Protein AF-A0A504Y3P5-F1 (afdb_monomer_lite)

InterPro domains:
  IPR002043 Uracil-DNA glycosylase family 1 [MF_00148] (292-515)
  IPR002043 Uracil-DNA glycosylase family 1 [PTHR11264] (293-516)
  IPR002043 Uracil-DNA glycosylase family 1 [TIGR00628] (293-508)
  IPR002043 Uracil-DNA glycosylase family 1 [cd10027] (312-514)
  IPR003131 Potassium channel tetramerisation-type BTB domain [PF02214] (24-109)
  IPR005122 Uracil-DNA glycosylase-like [PF03167] (343-505)
  IPR005122 Uracil-DNA glycosylase-like [SM00986] (341-504)
  IPR011333 SKP1/BTB/POZ domain superfamily [G3DSA:3.30.710.10] (19-122)
  IPR011333 SKP1/BTB/POZ domain superfamily [SSF54695] (23-117)
  IPR018085 Uracil-DNA glycosylase, active site [PS00130] (349-358)
  IPR036895 Uracil-DNA glycosylase-like domain superfamily [G3DSA:3.40.470.10] (287-522)
  IPR036895 Uracil-DNA glycosylase-like domain superfamily [SSF52141] (294-516)

Foldseek 3Di:
DDPVQVCCCVPVVDDPPCQQVDWAWAQELNAIDIDGNVLCVVCCVPPQVVCSSVVNADADPVRHHYDDHDNVLCVQVSVCSNPVARDDDPPDDCLVVNLVVCVVRPPVSVNVRSVVVVVVSLVVLLVPDDPDKDKDAFPDDDDDDDDDDPDPPPPVPPPPPPDPDDDDDDDDDDPPPPPPPDTDAIDMPPDDPQWDQDPPRSNWIGGNNPDIDNDPVSVVCCCCPVNNDDDQDADDVDPDRDDDDDDDDDDDDDDDDDDDDDDDDDDDDDDDDDDDDDDDDPDDPQADLPQAPVVCVLCVCLCDCPHVNHLNVLLVVLVVVCVVVVFDKDDGSNQLQVLSNLAHLLLAAEEEEAAEADQAPQFGRQFHLAGFPPDARDQLNVLVLVQCPVQPPPADDARHRHPSVQRNNNYRRHYLYSMDTHPDPCNCVPPNSSNVSVLVVLLSCQPPRPAAYEYEQEDDVSVVSVVSHDCVRHHYQYFHRSHPVCCVVTVRPVSVQVVSQVRCVVRVHHHGPRHDPNDDDGD

Radius of gyration: 32.84 Å; chains: 1; bounding box: 82×73×91 Å

Secondary structure (DSSP, 8-state):
--HHHHHHHHHH---TTS-TTSEEEEEETTEEEEEEGGGGGGGTTSTTHHHHHHT-S-B-TTSPEEE-S-HHHHHHHHHHHHHSS----TT---HHHHHHHHHHTT-HHHHHHHHHHHHHHHHHHHHHS-S--EEE-PPP---------TTSTTSSSSSSSS--------------------PPPPEEESPPTTEEE-TTTS--EEETTTEEE-SHHHHHHHHHHTS-PPP----SSSSS---------------------------------------PPPS--S----S-HHHHHHHHHHHSTTTTTTHHHHHHHHHHHHHHTT--EES-GGGTTHHHHHS-GGG--EEEEESS---STTT--SSTT---TTSPPPHHHHHHHHHHHHHSTT----SS---HHHHHTTEEEEESS--EETTBTTTTTTTSSHHHHHHHHHHHHHHH-SS--EEEEEHHHHHGGGGGS-TTTSEEEEE--SSTTTGGGTTTT--HHHHHHHHHHHTTPPPP--PPPSS----

Organism: Leishmania donovani (NCBI:txid5661)

pLDDT: mean 75.43, std 24.76, range [21.17, 98.81]

Structure (mmCIF, N/CA/C/O backbone):
data_AF-A0A504Y3P5-F1
#
_entry.id   AF-A0A504Y3P5-F1
#
loop_
_atom_site.group_PDB
_atom_site.id
_atom_site.type_symbol
_atom_site.label_atom_id
_atom_site.label_alt_id
_atom_site.label_comp_id
_atom_site.label_asym_id
_atom_site.label_entity_id
_atom_site.label_seq_id
_atom_site.pdbx_PDB_ins_code
_atom_site.Cartn_x
_atom_site.Cartn_y
_atom_site.Cartn_z
_atom_site.occupancy
_atom_site.B_iso_or_equiv
_atom_site.auth_seq_id
_atom_site.auth_comp_id
_atom_site.auth_asym_id
_atom_site.auth_atom_id
_atom_site.pdbx_PDB_model_num
ATOM 1 N N . MET A 1 1 ? -57.261 23.855 12.590 1.00 54.22 1 MET A N 1
ATOM 2 C CA . MET A 1 1 ? -57.032 22.671 13.448 1.00 54.22 1 MET A CA 1
ATOM 3 C C . MET A 1 1 ? -56.714 23.151 14.857 1.00 54.22 1 MET A C 1
ATOM 5 O O . MET A 1 1 ? -56.051 24.171 14.979 1.00 54.22 1 MET A O 1
ATOM 9 N N . SER A 1 2 ? -57.242 22.495 15.895 1.00 63.59 2 SER A N 1
ATOM 10 C CA . SER A 1 2 ? -56.995 22.865 17.302 1.00 63.59 2 SER A CA 1
ATOM 11 C C . SER A 1 2 ? -55.528 22.618 17.675 1.00 63.59 2 SER A C 1
ATOM 13 O O . SER A 1 2 ? -54.972 21.601 17.267 1.00 63.59 2 SER A O 1
ATOM 15 N N . ALA A 1 3 ? -54.923 23.496 18.484 1.00 61.97 3 ALA A N 1
ATOM 16 C CA . ALA A 1 3 ? -53.553 23.350 18.995 1.00 61.97 3 ALA A CA 1
ATOM 17 C C . ALA A 1 3 ? -53.303 21.992 19.691 1.00 61.97 3 ALA A C 1
ATOM 19 O O . ALA A 1 3 ? -52.182 21.488 19.693 1.00 61.97 3 ALA A O 1
ATOM 20 N N . ALA A 1 4 ? -54.362 21.358 20.209 1.00 55.84 4 ALA A N 1
ATOM 21 C CA . ALA A 1 4 ? -54.312 20.020 20.794 1.00 55.84 4 ALA A CA 1
ATOM 22 C C . ALA A 1 4 ? -53.990 18.913 19.769 1.00 55.84 4 ALA A C 1
ATOM 24 O O . ALA A 1 4 ? -53.294 17.957 20.099 1.00 55.84 4 ALA A O 1
ATOM 25 N N . VAL A 1 5 ? -54.453 19.049 18.520 1.00 58.00 5 VAL A N 1
ATOM 26 C CA . VAL A 1 5 ? -54.197 18.076 17.440 1.00 58.00 5 VAL A CA 1
ATOM 27 C C . VAL A 1 5 ? -52.737 18.149 16.991 1.00 58.00 5 VAL A C 1
ATOM 29 O O . VAL A 1 5 ? -52.093 17.120 16.813 1.00 58.00 5 VAL A O 1
ATOM 32 N N . THR A 1 6 ? -52.192 19.364 16.897 1.00 57.16 6 THR A N 1
ATOM 33 C CA . THR A 1 6 ? -50.782 19.607 16.558 1.00 57.16 6 THR A CA 1
ATOM 34 C C . THR A 1 6 ? -49.834 19.127 17.663 1.00 57.16 6 THR A C 1
ATOM 36 O O . THR A 1 6 ? -48.781 18.568 17.367 1.00 57.16 6 THR A O 1
ATOM 39 N N . TRP A 1 7 ? -50.214 19.282 18.938 1.00 62.84 7 TRP A N 1
ATOM 40 C CA . TRP A 1 7 ? -49.448 18.738 20.066 1.00 62.84 7 TRP A CA 1
ATOM 41 C C . TRP A 1 7 ? -49.449 17.199 20.072 1.00 62.84 7 TRP A C 1
ATOM 43 O O . TRP A 1 7 ? -48.386 16.593 20.161 1.00 62.84 7 TRP A O 1
ATOM 53 N N . LEU A 1 8 ? -50.607 16.554 19.872 1.00 53.81 8 LEU A N 1
ATOM 54 C CA . LEU A 1 8 ? -50.716 15.087 19.801 1.00 53.81 8 LEU A CA 1
ATOM 55 C C . LEU A 1 8 ? -49.919 14.476 18.633 1.00 53.81 8 LEU A C 1
ATOM 57 O O . LEU A 1 8 ? -49.255 13.458 18.829 1.00 53.81 8 LEU A O 1
ATOM 61 N N . GLN A 1 9 ? -49.934 15.105 17.450 1.00 60.44 9 GLN A N 1
ATOM 62 C CA . GLN A 1 9 ? -49.123 14.677 16.299 1.00 60.44 9 GLN A CA 1
ATOM 63 C C . GLN A 1 9 ? -47.622 14.696 16.615 1.00 60.44 9 GLN A C 1
ATOM 65 O O . GLN A 1 9 ? -46.919 13.732 16.317 1.00 60.44 9 GLN A O 1
ATOM 70 N N . ASN A 1 10 ? -47.140 15.764 17.253 1.00 55.81 10 ASN A N 1
ATOM 71 C CA . ASN A 1 10 ? -45.717 15.932 17.543 1.00 55.81 10 ASN A CA 1
ATOM 72 C C . ASN A 1 10 ? -45.240 15.093 18.739 1.00 55.81 10 ASN A C 1
ATOM 74 O O . ASN A 1 10 ? -44.081 14.690 18.767 1.00 55.81 10 ASN A O 1
ATOM 78 N N . SER A 1 11 ? -46.104 14.825 19.724 1.00 52.06 11 SER A N 1
ATOM 79 C CA . SER A 1 11 ? -45.723 14.121 20.958 1.00 52.06 11 SER A CA 1
ATOM 80 C C . SER A 1 11 ? -45.890 12.600 20.905 1.00 52.06 11 SER A C 1
ATOM 82 O O . SER A 1 11 ? -45.180 11.907 21.627 1.00 52.06 11 SER A O 1
ATOM 84 N N . LEU A 1 12 ? -46.800 12.067 20.080 1.00 54.16 12 LEU A N 1
ATOM 85 C CA . LEU A 1 12 ? -47.061 10.619 19.997 1.00 54.16 12 LEU A CA 1
ATOM 86 C C . LEU A 1 12 ? -46.695 9.999 18.641 1.00 54.16 12 LEU A C 1
ATOM 88 O O . LEU A 1 12 ? -46.725 8.778 18.513 1.00 54.16 12 LEU A O 1
ATOM 92 N N . GLY A 1 13 ? -46.379 10.808 17.622 1.00 55.03 13 GLY A N 1
ATOM 93 C CA . GLY A 1 13 ? -46.097 10.316 16.268 1.00 55.03 13 GLY A CA 1
ATOM 94 C C . GLY A 1 13 ? -47.305 9.672 15.570 1.00 55.03 13 GLY A C 1
ATOM 95 O O . GLY A 1 13 ? -47.135 8.958 14.584 1.00 55.03 13 GLY A O 1
ATOM 96 N N . ILE A 1 14 ? -48.523 9.897 16.080 1.00 58.38 14 ILE A N 1
ATOM 97 C CA . ILE A 1 14 ? -49.768 9.326 15.551 1.00 58.38 14 ILE A CA 1
ATOM 98 C C . ILE A 1 14 ? -50.412 10.328 14.585 1.00 58.38 14 ILE A C 1
ATOM 100 O O . ILE A 1 14 ? -50.699 11.469 14.949 1.00 58.38 14 ILE A O 1
ATOM 104 N N . ASP A 1 15 ? -50.667 9.890 13.351 1.00 64.56 15 ASP A N 1
ATOM 105 C CA . ASP A 1 15 ? -51.327 10.692 12.319 1.00 64.56 15 ASP A CA 1
ATOM 106 C C . ASP A 1 15 ? -52.841 10.804 12.559 1.00 64.56 15 ASP A C 1
ATOM 108 O O . ASP A 1 15 ? -53.635 10.005 12.065 1.00 64.56 15 ASP A O 1
ATOM 112 N N . VAL A 1 16 ? -53.253 11.815 13.323 1.00 64.62 16 VAL A N 1
ATOM 113 C CA . VAL A 1 16 ? -54.670 12.061 13.644 1.00 64.62 16 VAL A CA 1
ATOM 114 C C . VAL A 1 16 ? -55.435 12.721 12.480 1.00 64.62 16 VAL A C 1
ATOM 116 O O . VAL A 1 16 ? -56.663 12.734 12.480 1.00 64.62 16 VAL A O 1
ATOM 119 N N . THR A 1 17 ? -54.739 13.276 11.478 1.00 68.31 17 THR A N 1
ATOM 120 C CA . THR A 1 17 ? -55.348 13.984 10.334 1.00 68.31 17 THR A CA 1
ATOM 121 C C . THR A 1 17 ? -55.585 13.075 9.126 1.00 68.31 17 THR A C 1
ATOM 123 O O . THR A 1 17 ? -56.260 13.480 8.176 1.00 68.31 17 THR A O 1
ATOM 126 N N . GLY A 1 18 ? -55.039 11.852 9.152 1.00 74.75 18 GLY A N 1
ATOM 127 C CA . GLY A 1 18 ? -55.041 10.923 8.021 1.00 74.75 18 GLY A CA 1
ATOM 128 C C . GLY A 1 18 ? -54.221 11.434 6.835 1.00 74.75 18 GLY A C 1
ATOM 129 O O . GLY A 1 18 ? -54.377 10.942 5.716 1.00 74.75 18 GLY A O 1
ATOM 130 N N . GLU A 1 19 ? -53.386 12.453 7.047 1.00 78.19 19 GLU A N 1
ATOM 131 C CA . GLU A 1 19 ? -52.585 13.063 5.997 1.00 78.19 19 GLU A CA 1
ATOM 132 C C . GLU A 1 19 ? -51.536 12.080 5.481 1.00 78.19 19 GLU A C 1
ATOM 134 O O . GLU A 1 19 ? -51.416 11.880 4.275 1.00 78.19 19 GLU A O 1
ATOM 139 N N . TRP A 1 20 ? -50.826 11.400 6.376 1.00 83.00 20 TRP A N 1
ATOM 140 C CA . TRP A 1 20 ? -49.785 10.439 6.031 1.00 83.00 20 TRP A CA 1
ATOM 141 C C . TRP A 1 20 ? -50.353 9.170 5.381 1.00 83.00 20 TRP A C 1
ATOM 143 O O . TRP A 1 20 ? -49.648 8.493 4.625 1.00 83.00 20 TRP A O 1
ATOM 153 N N . ALA A 1 21 ? -51.641 8.886 5.595 1.00 82.25 21 ALA A N 1
ATOM 154 C CA . ALA A 1 21 ? -52.363 7.802 4.933 1.00 82.25 21 ALA A CA 1
ATOM 155 C C . ALA A 1 21 ? -52.731 8.098 3.464 1.00 82.25 21 ALA A C 1
ATOM 157 O O . ALA A 1 21 ? -53.051 7.165 2.724 1.00 82.25 21 ALA A O 1
ATOM 158 N N . ARG A 1 22 ? -52.675 9.362 3.011 1.00 88.06 22 ARG A N 1
ATOM 159 C CA . ARG A 1 22 ? -53.031 9.726 1.629 1.00 88.06 22 ARG A CA 1
ATOM 160 C C . ARG A 1 22 ? -52.042 9.156 0.618 1.00 88.06 22 ARG A C 1
ATOM 162 O O . ARG A 1 22 ? -50.837 9.075 0.870 1.00 88.06 22 ARG A O 1
ATOM 169 N N . HIS A 1 23 ? -52.566 8.806 -0.552 1.00 91.88 23 HIS A N 1
ATOM 170 C CA . HIS A 1 23 ? -51.753 8.346 -1.667 1.00 91.88 23 HIS A CA 1
ATOM 171 C C . HIS A 1 23 ? -51.031 9.500 -2.367 1.00 91.88 23 HIS A C 1
ATOM 173 O O . HIS A 1 23 ? -51.535 10.618 -2.465 1.00 91.88 23 HIS A O 1
ATOM 179 N N . VAL A 1 24 ? -49.842 9.184 -2.864 1.00 93.88 24 VAL A N 1
ATOM 180 C CA . VAL A 1 24 ? -49.046 9.990 -3.781 1.00 93.88 24 VAL A CA 1
ATOM 181 C C . VAL A 1 24 ? -48.861 9.159 -5.041 1.00 93.88 24 VAL A C 1
ATOM 183 O O . VAL A 1 24 ? -48.413 8.011 -4.970 1.00 93.88 24 VAL A O 1
ATOM 186 N N . HIS A 1 25 ? -49.217 9.746 -6.177 1.00 95.94 25 HIS A N 1
ATOM 187 C CA . HIS A 1 25 ? -49.013 9.160 -7.494 1.00 95.94 25 HIS A CA 1
ATOM 188 C C . HIS A 1 25 ? -47.793 9.823 -8.126 1.00 95.94 25 HIS A C 1
ATOM 190 O O . HIS A 1 25 ? -47.747 11.048 -8.235 1.00 95.94 25 HIS A O 1
ATOM 196 N N . LEU A 1 26 ? -46.802 9.021 -8.494 1.00 96.38 26 LEU A N 1
ATOM 197 C CA . LEU A 1 26 ? -45.549 9.451 -9.101 1.00 96.38 26 LEU A CA 1
ATOM 198 C C . LEU A 1 26 ? -45.474 8.876 -10.512 1.00 96.38 26 LEU A C 1
ATOM 200 O O . LEU A 1 26 ? -45.742 7.692 -10.701 1.00 96.38 26 LEU A O 1
ATOM 204 N N . ASN A 1 27 ? -45.070 9.688 -11.476 1.00 96.00 27 ASN A N 1
ATOM 205 C CA . ASN A 1 27 ? -44.688 9.256 -12.808 1.00 96.00 27 ASN A CA 1
ATOM 206 C C . ASN A 1 27 ? -43.178 9.436 -12.944 1.00 96.00 27 ASN A C 1
ATOM 208 O O . ASN A 1 27 ? -42.693 10.564 -13.011 1.00 96.00 27 ASN A O 1
ATOM 212 N N . VAL A 1 28 ? -42.441 8.327 -12.931 1.00 96.00 28 VAL A N 1
ATOM 213 C CA . VAL A 1 28 ? -40.979 8.325 -13.009 1.00 96.00 28 VAL A CA 1
ATOM 214 C C . VAL A 1 28 ? -40.564 7.828 -14.386 1.00 96.00 28 VAL A C 1
ATOM 216 O O . VAL A 1 28 ? -40.710 6.641 -14.672 1.00 96.00 28 VAL A O 1
ATOM 219 N N . GLY A 1 29 ? -40.147 8.741 -15.267 1.00 90.12 29 GLY A N 1
ATOM 220 C CA . GLY A 1 29 ? -39.744 8.425 -16.646 1.00 90.12 29 GLY A CA 1
ATOM 221 C C . GLY A 1 29 ? -40.778 7.628 -17.448 1.00 90.12 29 GLY A C 1
ATOM 222 O O . GLY A 1 29 ? -40.408 6.768 -18.243 1.00 90.12 29 GLY A O 1
ATOM 223 N N . GLY A 1 30 ? -42.074 7.841 -17.198 1.00 88.50 30 GLY A N 1
ATOM 224 C CA . GLY A 1 30 ? -43.173 7.103 -17.830 1.00 88.50 30 GLY A CA 1
ATOM 225 C C . GLY A 1 30 ? -43.696 5.904 -17.029 1.00 88.50 30 GLY A C 1
ATOM 226 O O . GLY A 1 30 ? -44.716 5.328 -17.403 1.00 88.50 30 GLY A O 1
ATOM 227 N N . THR A 1 31 ? -43.054 5.527 -15.918 1.00 93.31 31 THR A N 1
ATOM 228 C CA . THR A 1 31 ? -43.521 4.442 -15.039 1.00 93.31 31 THR A CA 1
ATOM 229 C C . THR A 1 31 ? -44.325 4.996 -13.866 1.00 93.31 31 THR A C 1
ATOM 231 O O . THR A 1 31 ? -43.834 5.817 -13.089 1.00 93.31 31 THR A O 1
ATOM 234 N N . LEU A 1 32 ? -45.561 4.518 -13.707 1.00 95.00 32 LEU A N 1
ATOM 235 C CA . LEU A 1 32 ? -46.472 4.978 -12.661 1.00 95.00 32 LEU A CA 1
ATOM 236 C C . LEU A 1 32 ? -46.275 4.213 -11.348 1.00 95.00 32 LEU A C 1
ATOM 238 O O . LEU A 1 32 ? -46.423 2.993 -11.281 1.00 95.00 32 LEU A O 1
ATOM 242 N N . TYR A 1 33 ? -46.037 4.957 -10.274 1.00 95.88 33 TYR A N 1
ATOM 243 C CA . TYR A 1 33 ? -45.934 4.457 -8.911 1.00 95.88 33 TYR A CA 1
ATOM 244 C C . TYR A 1 33 ? -47.006 5.075 -8.028 1.00 95.88 33 TYR A C 1
ATOM 246 O O . TYR A 1 33 ? -47.240 6.280 -8.042 1.00 95.88 33 TYR A O 1
ATOM 254 N N . THR A 1 34 ? -47.627 4.247 -7.191 1.00 94.69 34 THR A N 1
ATOM 255 C CA . THR A 1 34 ? -48.497 4.721 -6.111 1.00 94.69 34 THR A CA 1
ATOM 256 C C . THR A 1 34 ? -47.870 4.362 -4.775 1.00 94.69 34 THR A C 1
ATOM 258 O O . THR A 1 34 ? -47.487 3.215 -4.534 1.00 94.69 34 THR A O 1
ATOM 261 N N . THR A 1 35 ? -47.744 5.348 -3.897 1.00 93.81 35 THR A N 1
ATOM 262 C CA . THR A 1 35 ? -47.230 5.167 -2.538 1.00 93.81 35 THR A CA 1
ATOM 263 C C . THR A 1 35 ? -48.042 5.984 -1.540 1.00 93.81 35 THR A C 1
ATOM 265 O O . THR A 1 35 ? -48.937 6.728 -1.931 1.00 93.81 35 THR A O 1
ATOM 268 N N . ARG A 1 36 ? -47.761 5.851 -0.243 1.00 92.12 36 ARG A N 1
ATOM 269 C CA . ARG A 1 36 ? -48.364 6.696 0.798 1.00 92.12 36 ARG A CA 1
ATOM 270 C C . ARG A 1 36 ? -47.442 7.862 1.115 1.00 92.12 36 ARG A C 1
ATOM 272 O O . ARG A 1 36 ? -46.224 7.703 1.083 1.00 92.12 36 ARG A O 1
ATOM 279 N N . ARG A 1 37 ? -48.005 9.003 1.519 1.00 91.25 37 ARG A N 1
ATOM 280 C CA . ARG A 1 37 ? -47.215 10.126 2.055 1.00 91.25 37 ARG A CA 1
ATOM 281 C C . ARG A 1 37 ? -46.309 9.669 3.201 1.00 91.25 37 ARG A C 1
ATOM 283 O O . ARG A 1 37 ? -45.167 10.102 3.278 1.00 91.25 37 ARG A O 1
ATOM 290 N N . TYR A 1 38 ? -46.780 8.728 4.027 1.00 89.19 38 TYR A N 1
ATOM 291 C CA . TYR A 1 38 ? -46.010 8.120 5.120 1.00 89.19 38 TYR A CA 1
ATOM 292 C C . TYR A 1 38 ? -44.659 7.524 4.687 1.00 89.19 38 TYR A C 1
ATOM 294 O O . TYR A 1 38 ? -43.701 7.576 5.455 1.00 89.19 38 TYR A O 1
ATOM 302 N N . THR A 1 39 ? -44.570 6.978 3.470 1.00 90.75 39 THR A N 1
ATOM 303 C CA . THR A 1 39 ? -43.333 6.412 2.901 1.00 90.75 39 THR A CA 1
ATOM 304 C C . THR A 1 39 ? -42.271 7.484 2.664 1.00 90.75 39 THR A C 1
ATOM 306 O O . THR A 1 39 ? -41.085 7.198 2.719 1.00 90.75 39 THR A O 1
ATOM 309 N N . LEU A 1 40 ? -42.686 8.729 2.427 1.00 91.56 40 LEU A N 1
ATOM 310 C CA . LEU A 1 40 ? -41.790 9.848 2.138 1.00 91.56 40 LEU A CA 1
ATOM 311 C C . LEU A 1 40 ? -41.588 10.765 3.355 1.00 91.56 40 LEU A C 1
ATOM 313 O O . LEU A 1 40 ? -40.973 11.816 3.223 1.00 91.56 40 LEU A O 1
ATOM 317 N N . ARG A 1 41 ? -42.093 10.400 4.544 1.00 87.75 41 ARG A N 1
ATOM 318 C CA . ARG A 1 41 ? -42.130 11.291 5.724 1.00 87.75 41 ARG A CA 1
ATOM 319 C C . ARG A 1 41 ? -40.756 11.806 6.159 1.00 87.75 41 ARG A C 1
ATOM 321 O O . ARG A 1 41 ? -40.634 12.948 6.587 1.00 87.75 41 ARG A O 1
ATOM 328 N N . GLU A 1 42 ? -39.731 10.969 6.028 1.00 85.31 42 GLU A N 1
ATOM 329 C CA . GLU A 1 42 ? -38.345 11.291 6.394 1.00 85.31 42 GLU A CA 1
ATOM 330 C C . GLU A 1 42 ? -37.674 12.183 5.339 1.00 85.31 42 GLU A C 1
ATOM 332 O O . GLU A 1 42 ? -36.632 12.773 5.590 1.00 85.31 42 GLU A O 1
ATOM 337 N N . LEU A 1 43 ? -38.319 12.340 4.180 1.00 90.62 43 LEU A N 1
ATOM 338 C CA . LEU A 1 43 ? -37.870 13.129 3.039 1.00 90.62 43 LEU A CA 1
ATOM 339 C C . LEU A 1 43 ? -38.707 14.404 2.855 1.00 90.62 43 LEU A C 1
ATOM 341 O O . LEU A 1 43 ? -38.711 14.985 1.771 1.00 90.62 43 LEU A O 1
ATOM 345 N N . LYS A 1 44 ? -39.414 14.857 3.900 1.00 87.88 44 LYS A N 1
ATOM 346 C CA . LYS A 1 44 ? -40.212 16.096 3.863 1.00 87.88 44 LYS A CA 1
ATOM 347 C C . LYS A 1 44 ? -39.384 17.332 3.491 1.00 87.88 44 LYS A C 1
ATOM 349 O O . LYS A 1 44 ? -39.882 18.204 2.800 1.00 87.88 44 LYS A O 1
ATOM 354 N N . ASP A 1 45 ? -38.113 17.361 3.893 1.00 88.31 45 ASP A N 1
ATOM 355 C CA . ASP A 1 45 ? -37.190 18.469 3.624 1.00 88.31 45 ASP A CA 1
ATOM 356 C C . ASP A 1 45 ? -36.286 18.175 2.404 1.00 88.31 45 ASP A C 1
ATOM 358 O O . ASP A 1 45 ? -35.339 18.906 2.122 1.00 88.31 45 ASP A O 1
ATOM 362 N N . HIS A 1 46 ? -36.550 17.086 1.670 1.00 92.75 46 HIS A N 1
ATOM 363 C CA . HIS A 1 46 ? -35.741 16.666 0.527 1.00 92.75 46 HIS A CA 1
ATOM 364 C C . HIS A 1 46 ? -36.046 17.505 -0.720 1.00 92.75 46 HIS A C 1
ATOM 366 O O . HIS A 1 46 ? -37.209 17.747 -1.041 1.00 92.75 46 HIS A O 1
ATOM 372 N N . ARG A 1 47 ? -35.023 17.847 -1.513 1.00 91.12 47 ARG A N 1
ATOM 373 C CA . ARG A 1 47 ? -35.160 18.715 -2.702 1.00 91.12 47 ARG A CA 1
ATOM 374 C C . ARG A 1 47 ? -36.164 18.221 -3.754 1.00 91.12 47 ARG A C 1
ATOM 376 O O . ARG A 1 47 ? -36.747 19.031 -4.464 1.00 91.12 47 ARG A O 1
ATOM 383 N N . ILE A 1 48 ? -36.363 16.903 -3.857 1.00 90.94 48 ILE A N 1
ATOM 384 C CA . ILE A 1 48 ? -37.318 16.282 -4.796 1.00 90.94 48 ILE A CA 1
ATOM 385 C C . ILE A 1 48 ? -38.645 15.964 -4.103 1.00 90.94 48 ILE A C 1
ATOM 387 O O . ILE A 1 48 ? -39.715 16.262 -4.627 1.00 90.94 48 ILE A O 1
ATOM 391 N N . PHE A 1 49 ? -38.590 15.341 -2.921 1.00 93.94 49 PHE A N 1
ATOM 392 C CA . PHE A 1 49 ? -39.780 14.767 -2.286 1.00 93.94 49 PHE A CA 1
ATOM 393 C C . PHE A 1 49 ? -40.519 15.770 -1.400 1.00 93.94 49 PHE A C 1
ATOM 395 O O . PHE A 1 49 ? -41.730 15.637 -1.250 1.00 93.94 49 PHE A O 1
ATOM 402 N N . GLY A 1 50 ? -39.841 16.805 -0.899 1.00 91.81 50 GLY A N 1
ATOM 403 C CA . GLY A 1 50 ? -40.458 17.920 -0.183 1.00 91.81 50 GLY A CA 1
ATOM 404 C C . GLY A 1 50 ? -41.488 18.650 -1.041 1.00 91.81 50 GLY A C 1
ATOM 405 O O . GLY A 1 50 ? -42.665 18.617 -0.698 1.00 91.81 50 GLY A O 1
ATOM 406 N N . PRO A 1 51 ? -41.136 19.158 -2.240 1.00 93.88 51 PRO A N 1
ATOM 407 C CA . PRO A 1 51 ? -42.110 19.781 -3.141 1.00 93.88 51 PRO A CA 1
ATOM 408 C C . PRO A 1 51 ? -43.270 18.859 -3.554 1.00 93.88 51 PRO A C 1
ATOM 410 O O . PRO A 1 51 ? -44.382 19.330 -3.794 1.00 93.88 51 PRO A O 1
ATOM 413 N N . ILE A 1 52 ? -43.044 17.543 -3.631 1.00 93.12 52 ILE A N 1
ATOM 414 C CA . ILE A 1 52 ? -44.098 16.545 -3.886 1.00 93.12 52 ILE A CA 1
ATOM 415 C C . ILE A 1 52 ? -45.045 16.442 -2.684 1.00 93.12 52 ILE A C 1
ATOM 417 O O . ILE A 1 52 ? -46.267 16.390 -2.847 1.00 93.12 52 ILE A O 1
ATOM 421 N N . LEU A 1 53 ? -44.496 16.434 -1.469 1.00 90.19 53 LEU A N 1
ATOM 422 C CA . LEU A 1 53 ? -45.272 16.413 -0.238 1.00 90.19 53 LEU A CA 1
ATOM 423 C C . LEU A 1 53 ? -46.014 17.736 -0.014 1.00 90.19 53 LEU A C 1
ATOM 425 O O . LEU A 1 53 ? -47.181 17.709 0.369 1.00 90.19 53 LEU A O 1
ATOM 429 N N . ASP A 1 54 ? -45.431 18.872 -0.357 1.00 88.56 54 ASP A N 1
ATOM 430 C CA . ASP A 1 54 ? -46.094 20.175 -0.245 1.00 88.56 54 ASP A CA 1
ATOM 431 C C . ASP A 1 54 ? -47.095 20.426 -1.386 1.00 88.56 54 ASP A C 1
ATOM 433 O O . ASP A 1 54 ? -47.937 21.318 -1.320 1.00 88.56 54 ASP A O 1
ATOM 437 N N . GLY A 1 55 ? -47.053 19.596 -2.433 1.00 86.94 55 GLY A N 1
ATOM 438 C CA . GLY A 1 55 ? -47.951 19.678 -3.581 1.00 86.94 55 GLY A CA 1
ATOM 439 C C . GLY A 1 55 ? -47.549 20.715 -4.631 1.00 86.94 55 GLY A C 1
ATOM 440 O O . GLY A 1 55 ? -48.344 20.988 -5.531 1.00 86.94 55 GLY A O 1
ATOM 441 N N . HIS A 1 56 ? -46.333 21.252 -4.536 1.00 89.06 56 HIS A N 1
ATOM 442 C CA . HIS A 1 56 ? -45.757 22.258 -5.429 1.00 89.06 56 HIS A CA 1
ATOM 443 C C . HIS A 1 56 ? -44.935 21.672 -6.585 1.00 89.06 56 HIS A C 1
ATOM 445 O O . HIS A 1 56 ? -44.563 22.405 -7.499 1.00 89.06 56 HIS A O 1
ATOM 451 N N . ALA A 1 57 ? -44.642 20.369 -6.565 1.00 90.00 57 ALA A N 1
ATOM 452 C CA . ALA A 1 57 ? -43.927 19.707 -7.652 1.00 90.00 57 ALA A CA 1
ATOM 453 C C . ALA A 1 57 ? -44.740 19.667 -8.960 1.00 90.00 57 ALA A C 1
ATOM 455 O O . ALA A 1 57 ? -45.975 19.668 -8.954 1.00 90.00 57 ALA A O 1
ATOM 456 N N . HIS A 1 58 ? -44.025 19.592 -10.086 1.00 89.94 58 HIS A N 1
ATOM 457 C CA . HIS A 1 58 ? -44.618 19.483 -11.417 1.00 89.94 58 HIS A CA 1
ATOM 458 C C . HIS A 1 58 ? -45.495 18.234 -11.543 1.00 89.94 58 HIS A C 1
ATOM 460 O O . HIS A 1 58 ? -45.133 17.152 -11.075 1.00 89.94 58 HIS A O 1
ATOM 466 N N . ARG A 1 59 ? -46.649 18.392 -12.200 1.00 92.69 59 ARG A N 1
ATOM 467 C CA . ARG A 1 59 ? -47.617 17.318 -12.430 1.00 92.69 59 ARG A CA 1
ATOM 468 C C . ARG A 1 59 ? -47.798 17.041 -13.914 1.00 92.69 59 ARG A C 1
ATOM 470 O O . ARG A 1 59 ? -47.759 17.963 -14.725 1.00 92.69 59 ARG A O 1
ATOM 477 N N . CYS A 1 60 ? -48.032 15.778 -14.237 1.00 90.62 60 CYS A N 1
ATOM 478 C CA . CYS A 1 60 ? -48.508 15.340 -15.540 1.00 90.62 60 CYS A CA 1
ATOM 479 C C . CYS A 1 60 ? -49.998 15.679 -15.721 1.00 90.62 60 CYS A C 1
ATOM 481 O O . CYS A 1 60 ? -50.694 16.034 -14.766 1.00 90.62 60 CYS A O 1
ATOM 483 N N . GLU A 1 61 ? -50.502 15.529 -16.949 1.00 89.19 61 GLU A N 1
ATOM 484 C CA . GLU A 1 61 ? -51.919 15.747 -17.286 1.00 89.19 61 GLU A CA 1
ATOM 485 C C . GLU A 1 61 ? -52.873 14.849 -16.479 1.00 89.19 61 GLU A C 1
ATOM 487 O O . GLU A 1 61 ? -53.994 15.247 -16.171 1.00 89.19 61 GLU A O 1
ATOM 492 N N . ASP A 1 62 ? -52.412 13.664 -16.072 1.00 88.25 62 ASP A N 1
ATOM 493 C CA . ASP A 1 62 ? -53.148 12.708 -15.235 1.00 88.25 62 ASP A CA 1
ATOM 494 C C . ASP A 1 62 ? -53.123 13.042 -13.726 1.00 88.25 62 ASP A C 1
ATOM 496 O O . ASP A 1 62 ? -53.694 12.318 -12.909 1.00 88.25 62 ASP A O 1
ATOM 500 N N . GLY A 1 63 ? -52.462 14.139 -13.337 1.00 89.38 63 GLY A N 1
ATOM 501 C CA . GLY A 1 63 ? -52.358 14.613 -11.957 1.00 89.38 63 GLY A CA 1
ATOM 502 C C . GLY A 1 63 ? -51.255 13.959 -11.115 1.00 89.38 63 GLY A C 1
ATOM 503 O O . GLY A 1 63 ? -51.070 14.370 -9.959 1.00 89.38 63 GLY A O 1
ATOM 504 N N . SER A 1 64 ? -50.512 12.992 -11.662 1.00 93.75 64 SER A N 1
ATOM 505 C CA . SER A 1 64 ? -49.332 12.395 -11.022 1.00 93.75 64 SER A CA 1
ATOM 506 C C . SER A 1 64 ? -48.149 13.368 -10.997 1.00 93.75 64 SER A C 1
ATOM 508 O O . SER A 1 64 ? -48.052 14.259 -11.838 1.00 93.75 64 SER A O 1
ATOM 510 N N . PHE A 1 65 ? -47.252 13.241 -10.017 1.00 95.19 65 PHE A N 1
ATOM 511 C CA . PHE A 1 65 ? -46.046 14.069 -9.945 1.00 95.19 65 PHE A CA 1
ATOM 512 C C . PHE A 1 65 ? -44.951 13.517 -10.850 1.00 95.19 65 PHE A C 1
ATOM 514 O O . PHE A 1 65 ? -44.596 12.344 -10.733 1.00 95.19 65 PHE A O 1
ATOM 521 N N . LEU A 1 66 ? -44.397 14.369 -11.708 1.00 94.31 66 LEU A N 1
ATOM 522 C CA . LEU A 1 66 ? -43.368 13.981 -12.665 1.00 94.31 66 LEU A CA 1
ATOM 523 C C . LEU A 1 66 ? -41.985 13.958 -12.009 1.00 94.31 66 LEU A C 1
ATOM 525 O O . LEU A 1 66 ? -41.559 14.935 -11.393 1.00 94.31 66 LEU A O 1
ATOM 529 N N . ILE A 1 67 ? -41.263 12.861 -12.212 1.00 93.94 67 ILE A N 1
ATOM 530 C CA . ILE A 1 67 ? -39.835 12.738 -11.933 1.00 93.94 67 ILE A CA 1
ATOM 531 C C . ILE A 1 67 ? -39.166 12.227 -13.211 1.00 93.94 67 ILE A C 1
ATOM 533 O O . ILE A 1 67 ? -39.420 11.111 -13.658 1.00 93.94 67 ILE A O 1
ATOM 537 N N . ASP A 1 68 ? -38.311 13.043 -13.813 1.00 92.62 68 ASP A N 1
ATOM 538 C CA . ASP A 1 68 ? -37.640 12.709 -15.071 1.00 92.62 68 ASP A CA 1
ATOM 539 C C . ASP A 1 68 ? -36.396 11.838 -14.819 1.00 92.62 68 ASP A C 1
ATOM 541 O O . ASP A 1 68 ? -35.271 12.335 -14.803 1.00 92.62 68 ASP A O 1
ATOM 545 N N . ARG A 1 69 ? -36.622 10.557 -14.491 1.00 92.62 69 ARG A N 1
ATOM 546 C CA . ARG A 1 69 ? -35.606 9.549 -14.121 1.00 92.62 69 ARG A CA 1
ATOM 547 C C . ARG A 1 69 ? -36.000 8.144 -14.569 1.00 92.62 69 ARG A C 1
ATOM 549 O O . ARG A 1 69 ? -37.106 7.937 -15.055 1.00 92.62 69 ARG A O 1
ATOM 556 N N . ASP A 1 70 ? -35.111 7.171 -14.371 1.00 90.19 70 ASP A N 1
ATOM 557 C CA . ASP A 1 70 ? -35.364 5.773 -14.721 1.00 90.19 70 ASP A CA 1
ATOM 558 C C . ASP A 1 70 ? -36.470 5.160 -13.848 1.00 90.19 70 ASP A C 1
ATOM 560 O O . ASP A 1 70 ? -36.281 4.790 -12.683 1.00 90.19 70 ASP A O 1
ATOM 564 N N . GLY A 1 71 ? -37.650 5.020 -14.449 1.00 88.88 71 GLY A N 1
ATOM 565 C CA . GLY A 1 71 ? -38.798 4.407 -13.809 1.00 88.88 71 GLY A CA 1
ATOM 566 C C . GLY A 1 71 ? -38.580 2.952 -13.417 1.00 88.88 71 GLY A C 1
ATOM 567 O O . GLY A 1 71 ? -39.106 2.538 -12.394 1.00 88.88 71 GLY A O 1
ATOM 568 N N . SER A 1 72 ? -37.791 2.170 -14.151 1.00 92.38 72 SER A N 1
ATOM 569 C CA . SER A 1 72 ? -37.582 0.741 -13.885 1.00 92.38 72 SER A CA 1
ATOM 570 C C . SER A 1 72 ? -36.695 0.496 -12.669 1.00 92.38 72 SER A C 1
ATOM 572 O O . SER A 1 72 ? -36.947 -0.439 -11.905 1.00 92.38 72 SER A O 1
ATOM 574 N N . LEU A 1 73 ? -35.680 1.334 -12.456 1.00 91.81 73 LEU A N 1
ATOM 575 C CA . LEU A 1 73 ? -34.803 1.266 -11.282 1.00 91.81 73 LEU A CA 1
ATOM 576 C C . LEU A 1 73 ? -35.444 1.900 -10.046 1.00 91.81 73 LEU A C 1
ATOM 578 O O . LEU A 1 73 ? -35.230 1.430 -8.923 1.00 91.81 73 LEU A O 1
ATOM 582 N N . PHE A 1 74 ? -36.314 2.895 -10.243 1.00 95.94 74 PHE A N 1
ATOM 583 C CA . PHE A 1 74 ? -37.033 3.546 -9.152 1.00 95.94 74 PHE A CA 1
ATOM 584 C C . PHE A 1 74 ? -37.873 2.578 -8.305 1.00 95.94 74 PHE A C 1
ATOM 586 O O . PHE A 1 74 ? -38.085 2.838 -7.119 1.00 95.94 74 PHE A O 1
ATOM 593 N N . ARG A 1 75 ? -38.287 1.416 -8.843 1.00 95.25 75 ARG A N 1
ATOM 594 C CA . ARG A 1 75 ? -38.979 0.372 -8.059 1.00 95.25 75 ARG A CA 1
ATOM 595 C C . ARG A 1 75 ? -38.197 -0.054 -6.816 1.00 95.25 75 ARG A C 1
ATOM 597 O O . ARG A 1 75 ? -38.801 -0.318 -5.780 1.00 95.25 75 ARG A O 1
ATOM 604 N N . TYR A 1 76 ? -36.870 -0.105 -6.909 1.00 96.19 76 TYR A N 1
ATOM 605 C CA . TYR A 1 76 ? -36.006 -0.521 -5.807 1.00 96.19 76 TYR A CA 1
ATOM 606 C C . TYR A 1 76 ? -35.851 0.589 -4.775 1.00 96.19 76 TYR A C 1
ATOM 608 O O . TYR A 1 76 ? -35.828 0.319 -3.577 1.00 96.19 76 TYR A O 1
ATOM 616 N N . ILE A 1 77 ? -35.824 1.841 -5.233 1.00 95.69 77 ILE A N 1
ATOM 617 C CA . ILE A 1 77 ? -35.792 3.022 -4.369 1.00 95.69 77 ILE A CA 1
ATOM 618 C C . ILE A 1 77 ? -37.099 3.141 -3.594 1.00 95.69 77 ILE A C 1
ATOM 620 O O . ILE A 1 77 ? -37.083 3.236 -2.371 1.00 95.69 77 ILE A O 1
ATOM 624 N N . ILE A 1 78 ? -38.250 3.061 -4.264 1.00 94.94 78 ILE A N 1
ATOM 625 C CA . ILE A 1 78 ? -39.538 3.181 -3.575 1.00 94.94 78 ILE A CA 1
ATOM 626 C C . ILE A 1 78 ? -39.813 1.994 -2.642 1.00 94.94 78 ILE A C 1
ATOM 628 O O . ILE A 1 78 ? -40.445 2.180 -1.605 1.00 94.94 78 ILE A O 1
ATOM 632 N N . ALA A 1 79 ? -39.325 0.791 -2.965 1.00 94.19 79 ALA A N 1
ATOM 633 C CA . ALA A 1 79 ? -39.359 -0.352 -2.052 1.00 94.19 79 ALA A CA 1
ATOM 634 C C . ALA A 1 79 ? -38.467 -0.116 -0.823 1.00 94.19 79 ALA A C 1
ATOM 636 O O . ALA A 1 79 ? -38.914 -0.308 0.306 1.00 94.19 79 ALA A O 1
ATOM 637 N N . TYR A 1 80 ? -37.250 0.398 -1.023 1.00 95.38 80 TYR A N 1
ATOM 638 C CA . TYR A 1 80 ? -36.357 0.760 0.076 1.00 95.38 80 TYR A CA 1
ATOM 639 C C . TYR A 1 80 ? -36.982 1.810 1.001 1.00 95.38 80 TYR A C 1
ATOM 641 O O . TYR A 1 80 ? -36.942 1.657 2.215 1.00 95.38 80 TYR A O 1
ATOM 649 N N . LEU A 1 81 ? -37.631 2.840 0.452 1.00 93.81 81 LEU A N 1
ATOM 650 C CA . LEU A 1 81 ? -38.310 3.867 1.249 1.00 93.81 81 LEU A CA 1
ATOM 651 C C . LEU A 1 81 ? -39.508 3.326 2.049 1.00 93.81 81 LEU A C 1
ATOM 653 O O . LEU A 1 81 ? -39.925 3.943 3.028 1.00 93.81 81 LEU A O 1
ATOM 657 N N . ARG A 1 82 ? -40.085 2.184 1.652 1.00 92.12 82 ARG A N 1
ATOM 658 C CA . ARG A 1 82 ? -41.163 1.521 2.406 1.00 92.12 82 ARG A CA 1
ATOM 659 C C . ARG A 1 82 ? -40.621 0.713 3.576 1.00 92.12 82 ARG A C 1
ATOM 661 O O . ARG A 1 82 ? -41.143 0.845 4.681 1.00 92.12 82 ARG A O 1
ATOM 668 N N . ASP A 1 83 ? -39.590 -0.088 3.320 1.00 89.62 83 ASP A N 1
ATOM 669 C CA . ASP A 1 83 ? -39.186 -1.172 4.223 1.00 89.62 83 ASP A CA 1
ATOM 670 C C . ASP A 1 83 ? -37.816 -0.946 4.890 1.00 89.62 83 ASP A C 1
ATOM 672 O O . ASP A 1 83 ? -37.412 -1.714 5.764 1.00 89.62 83 ASP A O 1
ATOM 676 N N . GLY A 1 84 ? -37.072 0.082 4.473 1.00 88.94 84 GLY A N 1
ATOM 677 C CA . GLY A 1 84 ? -35.720 0.395 4.948 1.00 88.94 84 GLY A CA 1
ATOM 678 C C . GLY A 1 84 ? -34.658 -0.637 4.551 1.00 88.94 84 GLY A C 1
ATOM 679 O O . GLY A 1 84 ? -33.571 -0.657 5.126 1.00 88.94 84 GLY A O 1
ATOM 680 N N . ARG A 1 85 ? -34.967 -1.539 3.610 1.00 90.44 85 ARG A N 1
ATOM 681 C CA . ARG A 1 85 ? -34.095 -2.647 3.194 1.00 90.44 85 ARG A CA 1
ATOM 682 C C . ARG A 1 85 ? -33.953 -2.689 1.682 1.00 90.44 85 ARG A C 1
ATOM 684 O O . ARG A 1 85 ? -34.936 -2.574 0.955 1.00 90.44 85 ARG A O 1
ATOM 691 N N . LEU A 1 86 ? -32.725 -2.900 1.210 1.00 92.69 86 LEU A N 1
ATOM 692 C CA . LEU A 1 86 ? -32.459 -3.090 -0.211 1.00 92.69 86 LEU A CA 1
ATOM 693 C C . LEU A 1 86 ? -32.911 -4.493 -0.627 1.00 92.69 86 LEU A C 1
ATOM 695 O O . LEU A 1 86 ? -32.293 -5.488 -0.249 1.00 92.69 86 LEU A O 1
ATOM 699 N N . SER A 1 87 ? -33.989 -4.562 -1.405 1.00 89.25 87 SER A N 1
ATOM 700 C CA . SER A 1 87 ? -34.499 -5.804 -1.981 1.00 89.25 87 SER A CA 1
ATOM 701 C C . SER A 1 87 ? -34.298 -5.780 -3.490 1.00 89.25 87 SER A C 1
ATOM 703 O O . SER A 1 87 ? -34.957 -5.021 -4.196 1.00 89.25 87 SER A O 1
ATOM 705 N N . VAL A 1 88 ? -33.368 -6.599 -3.974 1.00 87.81 88 VAL A N 1
ATOM 706 C CA . VAL A 1 88 ? -33.109 -6.809 -5.402 1.00 87.81 88 VAL A CA 1
ATOM 707 C C . VAL A 1 88 ? -33.052 -8.313 -5.693 1.00 87.81 88 VAL A C 1
ATOM 709 O O . VAL A 1 88 ? -32.712 -9.079 -4.788 1.00 87.81 88 VAL A O 1
ATOM 712 N N . PRO A 1 89 ? -33.377 -8.758 -6.920 1.00 81.62 89 PRO A N 1
ATOM 713 C CA . PRO A 1 89 ? -33.215 -10.154 -7.323 1.00 81.62 89 PRO A CA 1
ATOM 714 C C . PRO A 1 89 ? -31.772 -10.650 -7.157 1.00 81.62 89 PRO A C 1
ATOM 716 O O . PRO A 1 89 ? -30.825 -9.880 -7.309 1.00 81.62 89 PRO A O 1
ATOM 719 N N . ASP A 1 90 ? -31.586 -11.951 -6.924 1.00 66.50 90 ASP A N 1
ATOM 720 C CA . ASP A 1 90 ? -30.243 -12.542 -6.792 1.00 66.50 90 ASP A CA 1
ATOM 721 C C . ASP A 1 90 ? -29.397 -12.399 -8.068 1.00 66.50 90 ASP A C 1
ATOM 723 O O . ASP A 1 90 ? -28.173 -12.340 -8.001 1.00 66.50 90 ASP A O 1
ATOM 727 N N . ASN A 1 91 ? -30.047 -12.291 -9.229 1.00 65.62 91 ASN A N 1
ATOM 728 C CA . ASN A 1 91 ? -29.429 -12.062 -10.534 1.00 65.62 91 ASN A CA 1
ATOM 729 C C . ASN A 1 91 ? -29.456 -10.585 -10.968 1.00 65.62 91 ASN A C 1
ATOM 731 O O . ASN A 1 91 ? -29.403 -10.297 -12.162 1.00 65.62 91 ASN A O 1
ATOM 735 N N . PHE A 1 92 ? -29.591 -9.642 -10.034 1.00 79.88 92 PHE A N 1
ATOM 736 C CA . PHE A 1 92 ? -29.586 -8.221 -10.364 1.00 79.88 92 PHE A CA 1
ATOM 737 C C . PHE A 1 92 ? -28.230 -7.807 -10.964 1.00 79.88 92 PHE A C 1
ATOM 739 O O . PHE A 1 92 ? -27.181 -8.097 -10.389 1.00 79.88 92 PHE A O 1
ATOM 746 N N . VAL A 1 93 ? -28.248 -7.147 -12.128 1.00 71.31 93 VAL A N 1
ATOM 747 C CA . VAL A 1 93 ? -27.036 -6.790 -12.900 1.00 71.31 93 VAL A CA 1
ATOM 748 C C . VAL A 1 93 ? -26.825 -5.286 -13.070 1.00 71.31 93 VAL A C 1
ATOM 750 O O . VAL A 1 93 ? -25.731 -4.872 -13.441 1.00 71.31 93 VAL A O 1
ATOM 753 N N . GLU A 1 94 ? -27.829 -4.462 -12.775 1.00 81.75 94 GLU A N 1
ATOM 754 C CA . GLU A 1 94 ? -27.825 -3.010 -13.014 1.00 81.75 94 GLU A CA 1
ATOM 755 C C . GLU A 1 94 ? -27.313 -2.227 -11.790 1.00 81.75 94 GLU A C 1
ATOM 757 O O . GLU A 1 94 ? -27.808 -1.149 -11.469 1.00 81.75 94 GLU A O 1
ATOM 762 N N . TRP A 1 95 ? -26.331 -2.779 -11.069 1.00 83.25 95 TRP A N 1
ATOM 763 C CA . TRP A 1 95 ? -25.813 -2.216 -9.815 1.00 83.25 95 TRP A CA 1
ATOM 764 C C . TRP A 1 95 ? -25.289 -0.788 -9.962 1.00 83.25 95 TRP A C 1
ATOM 766 O O . TRP A 1 95 ? -25.640 0.071 -9.156 1.00 83.25 95 TRP A O 1
ATOM 776 N N . ASP A 1 96 ? -24.506 -0.523 -11.009 1.00 75.44 96 ASP A N 1
ATOM 777 C CA . ASP A 1 96 ? -23.950 0.809 -11.264 1.00 75.44 96 ASP A CA 1
ATOM 778 C C . ASP A 1 96 ? -25.051 1.830 -11.575 1.00 75.44 96 ASP A C 1
ATOM 780 O O . ASP A 1 96 ? -25.005 2.966 -11.101 1.00 75.44 96 ASP A O 1
ATOM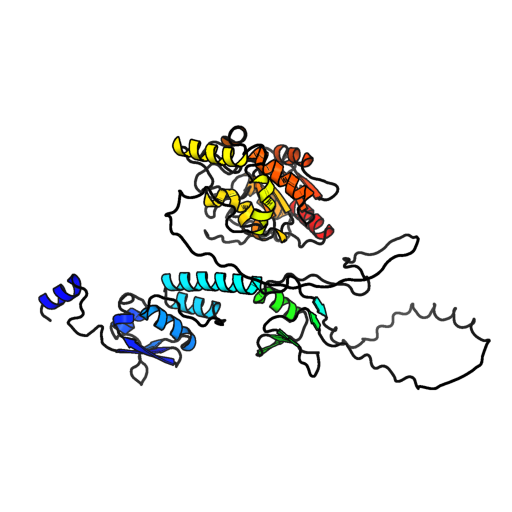 784 N N . MET A 1 97 ? -26.074 1.418 -12.329 1.00 82.50 97 MET A N 1
ATOM 785 C CA . MET A 1 97 ? -27.211 2.276 -12.667 1.00 82.50 97 MET A CA 1
ATOM 786 C C . MET A 1 97 ? -28.072 2.550 -11.429 1.00 82.50 97 MET A C 1
ATOM 788 O O . MET A 1 97 ? -28.443 3.692 -11.171 1.00 82.50 97 MET A O 1
ATOM 792 N N . LEU A 1 98 ? -28.317 1.531 -10.596 1.00 91.25 98 LEU A N 1
ATOM 793 C CA . LEU A 1 98 ? -29.019 1.703 -9.326 1.00 91.25 98 LEU A CA 1
ATOM 794 C C . LEU A 1 98 ? -28.254 2.641 -8.384 1.00 91.25 98 LEU A C 1
ATOM 796 O O . LEU A 1 98 ? -28.869 3.494 -7.750 1.00 91.25 98 LEU A O 1
ATOM 800 N N . LEU A 1 99 ? -26.926 2.525 -8.311 1.00 86.62 99 LEU A N 1
ATOM 801 C CA . LEU A 1 99 ? -26.087 3.412 -7.506 1.00 86.62 99 LEU A CA 1
ATOM 802 C C . LEU A 1 99 ? -26.190 4.873 -7.975 1.00 86.62 99 LEU A C 1
ATOM 804 O O . LEU A 1 99 ? -26.270 5.781 -7.146 1.00 86.62 99 LEU A O 1
ATOM 808 N N . GLN A 1 100 ? -26.233 5.112 -9.290 1.00 85.19 100 GLN A N 1
ATOM 809 C CA . GLN A 1 100 ? -26.443 6.451 -9.851 1.00 85.19 100 GLN A CA 1
ATOM 810 C C . GLN A 1 100 ? -27.813 7.027 -9.479 1.00 85.19 100 GLN A C 1
ATOM 812 O O . GLN A 1 100 ? -27.884 8.185 -9.062 1.00 85.19 100 GLN A O 1
ATOM 817 N N . GLU A 1 101 ? -28.884 6.232 -9.567 1.00 94.94 101 GLU A N 1
ATOM 818 C CA . GLU A 1 101 ? -30.214 6.675 -9.135 1.00 94.94 101 GLU A CA 1
ATOM 819 C C . GLU A 1 101 ? -30.227 6.995 -7.635 1.00 94.94 101 GLU A C 1
ATOM 821 O O . GLU A 1 101 ? -30.660 8.069 -7.226 1.00 94.94 101 GLU A O 1
ATOM 826 N N . VAL A 1 102 ? -29.680 6.115 -6.797 1.00 94.31 102 VAL A N 1
ATOM 827 C CA . VAL A 1 102 ? -29.632 6.311 -5.340 1.00 94.31 102 VAL A CA 1
ATOM 828 C C . VAL A 1 102 ? -28.894 7.597 -4.947 1.00 94.31 102 VAL A C 1
ATOM 830 O O . VAL A 1 102 ? -29.354 8.320 -4.060 1.00 94.31 102 VAL A O 1
ATOM 833 N N . ARG A 1 103 ? -27.801 7.929 -5.646 1.00 91.31 103 ARG A N 1
ATOM 834 C CA . ARG A 1 103 ? -27.081 9.202 -5.481 1.00 91.31 103 ARG A CA 1
ATOM 835 C C . ARG A 1 103 ? -27.899 10.402 -5.938 1.00 91.31 103 ARG A C 1
ATOM 837 O O . ARG A 1 103 ? -27.892 11.432 -5.269 1.00 91.31 103 ARG A O 1
ATOM 844 N N . TYR A 1 104 ? -28.622 10.280 -7.051 1.00 93.19 104 TYR A N 1
ATOM 845 C CA . TYR A 1 104 ? -29.499 11.342 -7.547 1.00 93.19 104 TYR A CA 1
ATOM 846 C C . TYR A 1 104 ? -30.584 11.708 -6.519 1.00 93.19 104 TYR A C 1
ATOM 848 O O . TYR A 1 104 ? -30.793 12.891 -6.229 1.00 93.19 104 TYR A O 1
ATOM 856 N N . TYR A 1 105 ? -31.214 10.697 -5.912 1.00 93.69 105 TYR A N 1
ATOM 857 C CA . TYR A 1 105 ? -32.211 10.867 -4.850 1.00 93.69 105 TYR A CA 1
ATOM 858 C C . TYR A 1 105 ? -31.614 11.151 -3.459 1.00 93.69 105 TYR A C 1
ATOM 860 O O . TYR A 1 105 ? -32.380 11.219 -2.504 1.00 93.69 105 TYR A O 1
ATOM 868 N N . GLU A 1 106 ? -30.289 11.308 -3.338 1.00 93.81 106 GLU A N 1
ATOM 869 C CA . GLU A 1 106 ? -29.570 11.641 -2.095 1.00 93.81 106 GLU A CA 1
ATOM 870 C C . GLU A 1 106 ? -29.931 10.730 -0.910 1.00 93.81 106 GLU A C 1
ATOM 872 O O . GLU A 1 106 ? -30.225 11.193 0.193 1.00 93.81 106 GLU A O 1
ATOM 877 N N . LEU A 1 107 ? -29.906 9.410 -1.131 1.00 94.06 107 LEU A N 1
ATOM 878 C CA . LEU A 1 107 ? -30.250 8.406 -0.117 1.00 94.06 107 LEU A CA 1
ATOM 879 C C . LEU A 1 107 ? -28.991 7.688 0.426 1.00 94.06 107 LEU A C 1
ATOM 881 O O . LEU A 1 107 ? -28.722 6.554 0.024 1.00 94.06 107 LEU A O 1
ATOM 885 N N . PRO A 1 108 ? -28.225 8.272 1.374 1.00 89.81 108 PRO A N 1
ATOM 886 C CA . PRO A 1 108 ? -26.922 7.738 1.802 1.00 89.81 108 PRO A CA 1
ATOM 887 C C . PRO A 1 108 ? -27.005 6.364 2.486 1.00 89.81 108 PRO A C 1
ATOM 889 O O . PRO A 1 108 ? -26.121 5.523 2.328 1.00 89.81 108 PRO A O 1
ATOM 892 N N . ALA A 1 109 ? -28.087 6.091 3.222 1.00 91.56 109 ALA A N 1
ATOM 893 C CA . ALA A 1 109 ? -28.298 4.784 3.849 1.00 91.56 109 ALA A CA 1
ATOM 894 C C . ALA A 1 109 ? -28.537 3.673 2.806 1.00 91.56 109 ALA A C 1
ATOM 896 O O . ALA A 1 109 ? -28.077 2.536 2.966 1.00 91.56 109 ALA A O 1
ATOM 897 N N . MET A 1 110 ? -29.223 4.012 1.709 1.00 94.00 110 MET A N 1
ATOM 898 C CA . MET A 1 110 ? -29.416 3.102 0.586 1.00 94.00 110 MET A CA 1
ATOM 899 C C . MET A 1 110 ? -28.131 2.967 -0.231 1.00 94.00 110 MET A C 1
ATOM 901 O O . MET A 1 110 ? -27.810 1.855 -0.635 1.00 94.00 110 MET A O 1
ATOM 905 N N . GLU A 1 111 ? -27.372 4.053 -0.417 1.00 92.25 111 GLU A N 1
ATOM 906 C CA . GLU A 1 111 ? -26.087 4.047 -1.130 1.00 92.25 111 GLU A CA 1
ATOM 907 C C . GLU A 1 111 ? -25.134 3.030 -0.508 1.00 92.25 111 GLU A C 1
ATOM 909 O O . GLU A 1 111 ? -24.652 2.131 -1.198 1.00 92.25 111 GLU A O 1
ATOM 914 N N . LYS A 1 112 ? -24.972 3.094 0.818 1.00 88.56 112 LYS A N 1
ATOM 915 C CA . LYS A 1 112 ? -24.192 2.111 1.571 1.00 88.56 112 LYS A CA 1
ATOM 916 C C . LYS A 1 112 ? -24.689 0.680 1.333 1.00 88.56 112 LYS A C 1
ATOM 918 O O . LYS A 1 112 ? -23.899 -0.206 1.032 1.00 88.56 112 LYS A O 1
ATOM 923 N N . SER A 1 113 ? -26.005 0.464 1.394 1.00 89.94 113 SER A N 1
ATOM 924 C CA . SER A 1 113 ? -26.605 -0.865 1.191 1.00 89.94 113 SER A CA 1
ATOM 925 C C . SER A 1 113 ? -26.355 -1.424 -0.219 1.00 89.94 113 SER A C 1
ATOM 927 O O . SER A 1 113 ? -26.173 -2.631 -0.384 1.00 89.94 113 SER A O 1
ATOM 929 N N . VAL A 1 114 ? -26.360 -0.560 -1.240 1.00 87.00 114 VAL A N 1
ATOM 930 C CA . VAL A 1 114 ? -26.071 -0.928 -2.635 1.00 87.00 114 VAL A CA 1
ATOM 931 C C . VAL A 1 114 ? -24.596 -1.285 -2.794 1.00 87.00 114 VAL A C 1
ATOM 933 O O . VAL A 1 114 ? -24.299 -2.325 -3.377 1.00 87.00 114 VAL A O 1
ATOM 936 N N . MET A 1 115 ? -23.687 -0.481 -2.236 1.00 78.88 115 MET A N 1
ATOM 937 C CA . MET A 1 115 ? -22.242 -0.733 -2.291 1.00 78.88 115 MET A CA 1
ATOM 938 C C . MET A 1 115 ? -21.857 -2.041 -1.589 1.00 78.88 115 MET A C 1
ATOM 940 O O . MET A 1 115 ? -21.220 -2.892 -2.206 1.00 78.88 115 MET A O 1
ATOM 944 N N . ASP A 1 116 ? -22.340 -2.262 -0.362 1.00 79.94 116 ASP A N 1
ATOM 945 C CA . ASP A 1 116 ? -22.059 -3.480 0.412 1.00 79.94 116 ASP A CA 1
ATOM 946 C C . ASP A 1 116 ? -22.494 -4.747 -0.354 1.00 79.94 116 ASP A C 1
ATOM 948 O O . ASP A 1 116 ? -21.793 -5.765 -0.398 1.00 79.94 116 ASP A O 1
ATOM 952 N N . ARG A 1 117 ? -23.669 -4.699 -0.997 1.00 76.88 117 ARG A N 1
ATOM 953 C CA . ARG A 1 117 ? -24.213 -5.842 -1.742 1.00 76.88 117 ARG A CA 1
ATOM 954 C C . ARG A 1 117 ? -23.535 -6.030 -3.100 1.00 76.88 117 ARG A C 1
ATOM 956 O O . ARG A 1 117 ? -23.344 -7.176 -3.508 1.00 76.88 117 ARG A O 1
ATOM 963 N N . PHE A 1 118 ? -23.147 -4.949 -3.771 1.00 71.56 118 PHE A N 1
ATOM 964 C CA . PHE A 1 118 ? -22.382 -4.986 -5.017 1.00 71.56 118 PHE A CA 1
ATOM 965 C C . PHE A 1 118 ? -21.008 -5.632 -4.816 1.00 71.56 118 PHE A C 1
ATOM 967 O O . PHE A 1 118 ? -20.649 -6.558 -5.546 1.00 71.56 118 PHE A O 1
ATOM 974 N N . GLU A 1 119 ? -20.274 -5.221 -3.781 1.00 62.19 119 GLU A N 1
ATOM 975 C CA . GLU A 1 119 ? -18.982 -5.813 -3.425 1.00 62.19 119 GLU A CA 1
ATOM 976 C C . GLU A 1 119 ? -19.121 -7.296 -3.066 1.00 62.19 119 GLU A C 1
ATOM 978 O O . GLU A 1 119 ? -18.343 -8.137 -3.529 1.00 62.19 119 GLU A O 1
ATOM 983 N N . PHE A 1 120 ? -20.169 -7.649 -2.313 1.00 56.72 120 PHE A N 1
ATOM 984 C CA . PHE A 1 120 ? -20.486 -9.041 -2.008 1.00 56.72 120 PHE A CA 1
ATOM 985 C C . PHE A 1 120 ? -20.734 -9.863 -3.282 1.00 56.72 120 PHE A C 1
ATOM 987 O O . PHE A 1 120 ? -20.127 -10.923 -3.447 1.00 56.72 120 PHE A O 1
ATOM 994 N N . GLN A 1 121 ? -21.564 -9.380 -4.209 1.00 53.34 121 GLN A N 1
ATOM 995 C CA . GLN A 1 121 ? -21.869 -10.085 -5.459 1.00 53.34 121 GLN A CA 1
ATOM 996 C C . GLN A 1 121 ? -20.640 -10.221 -6.363 1.00 53.34 121 GLN A C 1
ATOM 998 O O . GLN A 1 121 ? -20.381 -11.312 -6.874 1.00 53.34 121 GLN A O 1
ATOM 1003 N N . GLN A 1 122 ? -19.811 -9.178 -6.487 1.00 56.06 122 GLN A N 1
ATOM 1004 C CA . GLN A 1 122 ? -18.528 -9.288 -7.186 1.00 56.06 122 GLN A CA 1
ATOM 1005 C C . GLN A 1 122 ? -17.618 -10.341 -6.543 1.00 56.06 122 GLN A C 1
ATOM 1007 O O . GLN A 1 122 ? -16.957 -11.107 -7.246 1.00 56.06 122 GLN A O 1
ATOM 1012 N N . SER A 1 123 ? -17.594 -10.416 -5.210 1.00 48.69 123 SER A N 1
ATOM 1013 C CA . SER A 1 123 ? -16.780 -11.397 -4.492 1.00 48.69 123 SER A CA 1
ATOM 1014 C C . SER A 1 123 ? -17.260 -12.838 -4.708 1.00 48.69 123 SER A C 1
ATOM 1016 O O . SER A 1 123 ? -16.434 -13.741 -4.843 1.00 48.69 123 SER A O 1
ATOM 1018 N N . VAL A 1 124 ? -18.576 -13.064 -4.785 1.00 47.66 124 VAL A N 1
ATOM 1019 C CA . VAL A 1 124 ? -19.179 -14.382 -5.040 1.00 47.66 124 VAL A CA 1
ATOM 1020 C C . VAL A 1 124 ? -18.963 -14.796 -6.493 1.00 47.66 124 VAL A C 1
ATOM 1022 O O . VAL A 1 124 ? -18.520 -15.915 -6.747 1.00 47.66 124 VAL A O 1
ATOM 1025 N N . PHE A 1 125 ? -19.181 -13.880 -7.437 1.00 48.75 125 PHE A N 1
ATOM 1026 C CA . PHE A 1 125 ? -18.960 -14.114 -8.862 1.00 48.75 125 PHE A CA 1
ATOM 1027 C C . PHE A 1 125 ? -17.496 -14.476 -9.158 1.00 48.75 125 PHE A C 1
ATOM 1029 O O . PHE A 1 125 ? -17.227 -15.491 -9.798 1.00 48.75 125 PHE A O 1
ATOM 1036 N N . ARG A 1 126 ? -16.526 -13.741 -8.590 1.00 52.91 126 ARG A N 1
ATOM 1037 C CA . ARG A 1 126 ? -15.088 -14.042 -8.747 1.00 52.91 126 ARG A CA 1
ATOM 1038 C C . ARG A 1 126 ? -14.674 -15.407 -8.188 1.00 52.91 126 ARG A C 1
ATOM 1040 O O . ARG A 1 126 ? -13.691 -15.969 -8.659 1.00 52.91 126 ARG A O 1
ATOM 1047 N N . ARG A 1 127 ? -15.395 -15.959 -7.204 1.00 50.47 127 ARG A N 1
ATOM 1048 C CA . ARG A 1 127 ? -15.111 -17.298 -6.647 1.00 50.47 127 ARG A CA 1
ATOM 1049 C C . ARG A 1 127 ? -15.550 -18.439 -7.566 1.00 50.47 127 ARG A C 1
ATOM 1051 O O . ARG A 1 127 ? -15.013 -19.532 -7.437 1.00 50.47 127 ARG A O 1
ATOM 1058 N N . GLN A 1 128 ? -16.516 -18.197 -8.451 1.00 51.69 128 GLN A N 1
ATOM 1059 C CA . GLN A 1 128 ? -17.049 -19.205 -9.375 1.00 51.69 128 GLN A CA 1
ATOM 1060 C C . GLN A 1 128 ? -16.346 -19.203 -10.737 1.00 51.69 128 GLN A C 1
ATOM 1062 O O . GLN A 1 128 ? -16.518 -20.136 -11.519 1.00 51.69 128 GLN A O 1
ATOM 1067 N N . LEU A 1 129 ? -15.555 -18.169 -11.030 1.00 57.22 129 LEU A N 1
ATOM 1068 C CA . LEU A 1 129 ? -14.810 -18.080 -12.276 1.00 57.22 129 LEU A CA 1
ATOM 1069 C C . LEU A 1 129 ? -13.578 -19.001 -12.266 1.00 57.22 129 LEU A C 1
ATOM 1071 O O . LEU A 1 129 ? -12.927 -19.172 -11.231 1.00 57.22 129 LEU A O 1
ATOM 1075 N N . PRO A 1 130 ? -13.229 -19.587 -13.424 1.00 57.94 130 PRO A N 1
ATOM 1076 C CA . PRO A 1 130 ? -12.014 -20.381 -13.569 1.00 57.94 130 PRO A CA 1
ATOM 1077 C C . PRO A 1 130 ? -10.770 -19.531 -13.277 1.00 57.94 130 PRO A C 1
ATOM 1079 O O . PRO A 1 130 ? -10.764 -18.324 -13.478 1.00 57.94 130 PRO A O 1
ATOM 1082 N N . HIS A 1 131 ? -9.681 -20.152 -12.820 1.00 56.62 131 HIS A N 1
ATOM 1083 C CA . HIS A 1 131 ? -8.443 -19.433 -12.470 1.00 56.62 131 HIS A CA 1
ATOM 1084 C C . HIS A 1 131 ? -7.662 -18.877 -13.673 1.00 56.62 131 HIS A C 1
ATOM 1086 O O . HIS A 1 131 ? -6.719 -18.111 -13.487 1.00 56.62 131 HIS A O 1
ATOM 1092 N N . GLY A 1 132 ? -8.047 -19.259 -14.888 1.00 68.50 132 GLY A N 1
ATOM 1093 C CA . GLY A 1 132 ? -7.486 -18.791 -16.148 1.00 68.50 132 GLY A CA 1
ATOM 1094 C C . GLY A 1 132 ? -8.378 -19.228 -17.306 1.00 68.50 132 GLY A C 1
ATOM 1095 O O . GLY A 1 132 ? -9.143 -20.186 -17.172 1.00 68.50 132 GLY A O 1
ATOM 1096 N N . VAL A 1 133 ? -8.302 -18.503 -18.419 1.00 70.94 133 VAL A N 1
ATOM 1097 C CA . VAL A 1 133 ? -9.121 -18.740 -19.612 1.00 70.94 133 VAL A CA 1
ATOM 1098 C C . VAL A 1 133 ? -8.208 -18.727 -20.827 1.00 70.94 133 VAL A C 1
ATOM 1100 O O . VAL A 1 133 ? -7.474 -17.768 -21.052 1.00 70.94 133 VAL A O 1
ATOM 1103 N N . TYR A 1 134 ? -8.255 -19.801 -21.606 1.00 75.12 134 TYR A N 1
ATOM 1104 C CA . TYR A 1 134 ? -7.560 -19.915 -22.878 1.00 75.12 134 TYR A CA 1
ATOM 1105 C C . TYR A 1 134 ? -8.490 -19.464 -23.991 1.00 75.12 134 TYR A C 1
ATOM 1107 O O . TYR A 1 134 ? -9.590 -19.999 -24.145 1.00 75.12 134 TYR A O 1
ATOM 1115 N N . VAL A 1 135 ? -8.028 -18.490 -24.768 1.00 75.94 135 VAL A N 1
ATOM 1116 C CA . VAL A 1 135 ? -8.754 -17.947 -25.911 1.00 75.94 135 VAL A CA 1
ATOM 1117 C C . VAL A 1 135 ? -7.972 -18.260 -27.173 1.00 75.94 135 VAL A C 1
ATOM 1119 O O . VAL A 1 135 ? -6.794 -17.932 -27.287 1.00 75.94 135 VAL A O 1
ATOM 1122 N N . TRP A 1 136 ? -8.647 -18.874 -28.134 1.00 78.06 136 TRP A N 1
ATOM 1123 C CA . TRP A 1 136 ? -8.173 -18.997 -29.499 1.00 78.06 136 TRP A CA 1
ATOM 1124 C C . TRP A 1 136 ? -9.080 -18.160 -30.401 1.00 78.06 136 TRP A C 1
ATOM 1126 O O . TRP A 1 136 ? -10.281 -18.430 -30.480 1.00 78.06 136 TRP A O 1
ATOM 1136 N N . TRP A 1 137 ? -8.506 -17.148 -31.057 1.00 79.88 137 TRP A N 1
ATOM 1137 C CA . TRP A 1 137 ? -9.203 -16.237 -31.966 1.00 79.88 137 TRP A CA 1
ATOM 1138 C C . TRP A 1 137 ? -8.481 -16.219 -33.324 1.00 79.88 137 TRP A C 1
ATOM 1140 O O . TRP A 1 137 ? -7.298 -15.874 -33.364 1.00 79.88 137 TRP A O 1
ATOM 1150 N N . PRO A 1 138 ? -9.134 -16.609 -34.434 1.00 73.69 138 PRO A N 1
ATOM 1151 C CA . PRO A 1 138 ? -8.501 -16.609 -35.744 1.00 73.69 138 PRO A CA 1
ATOM 1152 C C . PRO A 1 138 ? -8.208 -15.176 -36.204 1.00 73.69 138 PRO A C 1
ATOM 1154 O O . PRO A 1 138 ? -9.073 -14.312 -36.053 1.00 73.69 138 PRO A O 1
ATOM 1157 N N . PRO A 1 139 ? -7.039 -14.911 -36.812 1.00 62.94 139 PRO A N 1
ATOM 1158 C CA . PRO A 1 139 ? -6.770 -13.611 -37.411 1.00 62.94 139 PRO A CA 1
ATOM 1159 C C . PRO A 1 139 ? -7.794 -13.325 -38.516 1.00 62.94 139 PRO A C 1
ATOM 1161 O O . PRO A 1 139 ? -8.130 -14.210 -39.310 1.00 62.94 139 PRO A O 1
ATOM 1164 N N . ALA A 1 140 ? -8.297 -12.088 -38.558 1.00 56.50 140 ALA A N 1
ATOM 1165 C CA . ALA A 1 140 ? -9.119 -11.622 -39.666 1.00 56.50 140 ALA A CA 1
ATOM 1166 C C . ALA A 1 140 ? -8.306 -11.792 -40.955 1.00 56.50 140 ALA A C 1
ATOM 1168 O O . ALA A 1 140 ? -7.157 -11.361 -41.020 1.00 56.50 140 ALA A O 1
ATOM 1169 N N . SER A 1 141 ? -8.866 -12.470 -41.954 1.00 44.97 141 SER A N 1
ATOM 1170 C CA . SER A 1 141 ? -8.206 -12.686 -43.239 1.00 44.97 141 SER A CA 1
ATOM 1171 C C . SER A 1 141 ? -7.967 -11.338 -43.922 1.00 44.97 141 SER A C 1
ATOM 1173 O O . SER A 1 141 ? -8.858 -10.824 -44.596 1.00 44.97 141 SER A O 1
ATOM 1175 N N . SER A 1 142 ? -6.790 -10.746 -43.724 1.00 35.75 142 SER A N 1
ATOM 1176 C CA . SER A 1 142 ? -6.341 -9.589 -44.484 1.00 35.75 142 SER A CA 1
ATOM 1177 C C . SER A 1 142 ? -5.808 -10.058 -45.834 1.00 35.75 142 SER A C 1
ATOM 1179 O O . SER A 1 142 ? -5.037 -11.012 -45.944 1.00 35.75 142 SER A O 1
ATOM 1181 N N . HIS A 1 143 ? -6.290 -9.390 -46.876 1.00 34.72 143 HIS A N 1
ATOM 1182 C CA . HIS A 1 143 ? -5.821 -9.505 -48.244 1.00 34.72 143 HIS A CA 1
ATOM 1183 C C . HIS A 1 143 ? -4.288 -9.414 -48.305 1.00 34.72 143 HIS A C 1
ATOM 1185 O O . HIS A 1 143 ? -3.692 -8.496 -47.746 1.00 34.72 143 HIS A O 1
ATOM 1191 N N . ILE A 1 144 ? -3.663 -10.375 -48.985 1.00 31.59 144 ILE A N 1
ATOM 1192 C CA . ILE A 1 144 ? -2.240 -10.338 -49.330 1.00 31.59 144 ILE A CA 1
ATOM 1193 C C . ILE A 1 144 ? -2.050 -9.195 -50.335 1.00 31.59 144 ILE A C 1
ATOM 1195 O O . ILE A 1 144 ? -2.495 -9.302 -51.477 1.00 31.59 144 ILE A O 1
ATOM 1199 N N . GLU A 1 145 ? -1.416 -8.103 -49.910 1.00 30.47 145 GLU A N 1
ATOM 1200 C CA . GLU A 1 145 ? -0.812 -7.133 -50.824 1.00 30.47 145 GLU A CA 1
ATOM 1201 C C . GLU A 1 145 ? 0.498 -7.721 -51.367 1.00 30.47 145 GLU A C 1
ATOM 1203 O O . GLU A 1 145 ? 1.420 -8.058 -50.621 1.00 30.47 145 GLU A O 1
ATOM 1208 N N . GLU A 1 146 ? 0.558 -7.873 -52.689 1.00 36.03 146 GLU A N 1
ATOM 1209 C CA . GLU A 1 146 ? 1.756 -8.238 -53.437 1.00 36.03 146 GLU A CA 1
ATOM 1210 C C . GLU A 1 146 ? 2.815 -7.132 -53.312 1.00 36.03 146 GLU A C 1
ATOM 1212 O O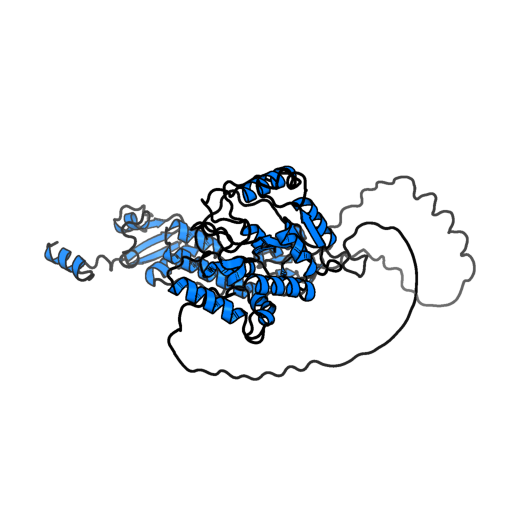 . GLU A 1 146 ? 2.718 -6.071 -53.924 1.00 36.03 146 GLU A O 1
ATOM 1217 N N . GLY A 1 147 ? 3.861 -7.404 -52.536 1.00 29.59 147 GLY A N 1
ATOM 1218 C CA . GLY A 1 147 ? 5.065 -6.582 -52.442 1.00 29.59 147 GLY A CA 1
ATOM 1219 C C . GLY A 1 147 ? 6.308 -7.446 -52.598 1.00 29.59 147 GLY A C 1
ATOM 1220 O O . GLY A 1 147 ? 7.029 -7.686 -51.634 1.00 29.59 147 GLY A O 1
ATOM 1221 N N . ALA A 1 148 ? 6.533 -7.960 -53.808 1.00 30.22 148 ALA A N 1
ATOM 1222 C CA . ALA A 1 148 ? 7.734 -8.705 -54.157 1.00 30.22 148 ALA A CA 1
ATOM 1223 C C . ALA A 1 148 ? 8.975 -7.800 -54.054 1.00 30.22 148 ALA A C 1
ATOM 1225 O O . ALA A 1 148 ? 9.141 -6.874 -54.847 1.00 30.22 148 ALA A O 1
ATOM 1226 N N . THR A 1 149 ? 9.867 -8.086 -53.102 1.00 34.72 149 THR A N 1
ATOM 1227 C CA . THR A 1 149 ? 11.259 -7.625 -53.145 1.00 34.72 149 THR A CA 1
ATOM 1228 C C . THR A 1 149 ? 12.190 -8.777 -53.516 1.00 34.72 149 THR A C 1
ATOM 1230 O O . THR A 1 149 ? 12.089 -9.914 -53.058 1.00 34.72 149 THR A O 1
ATOM 1233 N N . ASP A 1 150 ? 13.065 -8.443 -54.451 1.00 38.81 150 ASP A N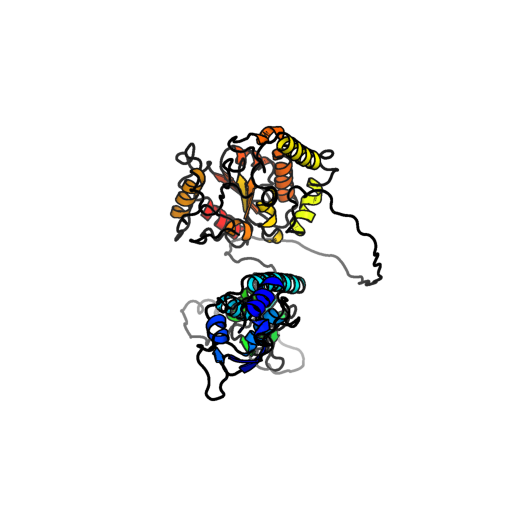 1
ATOM 1234 C CA . ASP A 1 150 ? 13.763 -9.289 -55.409 1.00 38.81 150 ASP A CA 1
ATOM 1235 C C . ASP A 1 150 ? 15.013 -9.969 -54.815 1.00 38.81 150 ASP A C 1
ATOM 1237 O O . ASP A 1 150 ? 16.140 -9.699 -55.225 1.00 38.81 150 ASP A O 1
ATOM 1241 N N . GLN A 1 151 ? 14.841 -10.819 -53.792 1.00 34.75 151 GLN A N 1
ATOM 1242 C CA . GLN A 1 151 ? 15.960 -11.577 -53.191 1.00 34.75 151 GLN A CA 1
ATOM 1243 C C . GLN A 1 151 ? 15.707 -13.076 -52.960 1.00 34.75 151 GLN A C 1
ATOM 1245 O O . GLN A 1 151 ? 16.652 -13.814 -52.688 1.00 34.75 151 GLN A O 1
ATOM 1250 N N . THR A 1 152 ? 14.491 -13.585 -53.168 1.00 38.25 152 THR A N 1
ATOM 1251 C CA . THR A 1 152 ? 14.178 -15.026 -53.034 1.00 38.25 152 THR A CA 1
ATOM 1252 C C . THR A 1 152 ? 14.271 -15.821 -54.338 1.00 38.25 152 THR A C 1
ATOM 1254 O O . THR A 1 152 ? 14.107 -17.036 -54.328 1.00 38.25 152 THR A O 1
ATOM 1257 N N . ARG A 1 153 ? 14.620 -15.188 -55.466 1.00 35.50 153 ARG A N 1
ATOM 1258 C CA . ARG A 1 153 ? 14.736 -15.867 -56.773 1.00 35.50 153 ARG A CA 1
ATOM 1259 C C . ARG A 1 153 ? 16.112 -16.474 -57.077 1.00 35.50 153 ARG A C 1
ATOM 1261 O O . ARG A 1 153 ? 16.300 -17.031 -58.156 1.00 35.50 153 ARG A O 1
ATOM 1268 N N . ALA A 1 154 ? 17.057 -16.396 -56.139 1.00 35.81 154 ALA A N 1
ATOM 1269 C CA . ALA A 1 154 ? 18.423 -16.899 -56.315 1.00 35.81 154 ALA A CA 1
ATOM 1270 C C . ALA A 1 154 ? 18.754 -18.169 -55.505 1.00 35.81 154 ALA A C 1
ATOM 1272 O O . ALA A 1 154 ? 19.855 -18.685 -55.643 1.00 35.81 154 ALA A O 1
ATOM 1273 N N . LEU A 1 155 ? 17.823 -18.705 -54.702 1.00 36.31 155 LEU A N 1
ATOM 1274 C CA . LEU A 1 155 ? 18.071 -19.897 -53.866 1.00 36.31 155 LEU A CA 1
ATOM 1275 C C . LEU A 1 155 ? 17.185 -21.111 -54.199 1.00 36.31 155 LEU A C 1
ATOM 1277 O O . LEU A 1 155 ? 17.438 -22.205 -53.705 1.00 36.31 155 LEU A O 1
ATOM 1281 N N . GLU A 1 156 ? 16.211 -20.971 -55.102 1.00 37.16 156 GLU A N 1
ATOM 1282 C CA . GLU A 1 156 ? 15.365 -22.088 -55.565 1.00 37.16 156 GLU A CA 1
ATOM 1283 C C . GLU A 1 156 ? 15.877 -22.766 -56.849 1.00 37.16 156 GLU A C 1
ATOM 1285 O O . GLU A 1 156 ? 15.223 -23.652 -57.395 1.00 37.16 156 GLU A O 1
ATOM 1290 N N . LYS A 1 157 ? 17.072 -22.397 -57.330 1.00 37.03 157 LYS A N 1
ATOM 1291 C CA . LYS A 1 157 ? 17.666 -22.963 -58.553 1.00 37.03 157 LYS A CA 1
ATOM 1292 C C . LYS A 1 157 ? 18.790 -23.981 -58.318 1.00 37.03 157 LYS A C 1
ATOM 1294 O O . LYS A 1 157 ? 19.378 -24.437 -59.288 1.00 37.03 157 LYS A O 1
ATOM 1299 N N . GLU A 1 158 ? 19.051 -24.373 -57.068 1.00 36.53 158 GLU A N 1
ATOM 1300 C CA . GLU A 1 158 ? 20.137 -25.313 -56.722 1.00 36.53 158 GLU A CA 1
ATOM 1301 C C . GLU A 1 158 ? 19.680 -26.631 -56.061 1.00 36.53 158 GLU A C 1
ATOM 1303 O O . GLU A 1 158 ? 20.510 -27.481 -55.763 1.00 36.53 158 GLU A O 1
ATOM 1308 N N . HIS A 1 159 ? 18.372 -26.869 -55.891 1.00 36.34 159 HIS A N 1
ATOM 1309 C CA . HIS A 1 159 ? 17.850 -28.137 -55.335 1.00 36.34 159 HIS A CA 1
ATOM 1310 C C . HIS A 1 159 ? 16.931 -28.934 -56.283 1.00 36.34 159 HIS A C 1
ATOM 1312 O O . HIS A 1 159 ? 16.372 -29.953 -55.885 1.00 36.34 159 HIS A O 1
ATOM 1318 N N . ALA A 1 160 ? 16.804 -28.524 -57.550 1.00 35.75 160 ALA A N 1
ATOM 1319 C CA . ALA A 1 160 ? 15.929 -29.171 -58.536 1.00 35.75 160 ALA A CA 1
ATOM 1320 C C . ALA A 1 160 ? 16.646 -30.141 -59.507 1.00 35.75 160 ALA A C 1
ATOM 1322 O O . ALA A 1 160 ? 16.086 -30.469 -60.548 1.00 35.75 160 ALA A O 1
ATOM 1323 N N . GLU A 1 161 ? 17.851 -30.628 -59.181 1.00 33.88 161 GLU A N 1
ATOM 1324 C CA . GLU A 1 161 ? 18.628 -31.544 -60.048 1.00 33.88 161 GLU A CA 1
ATOM 1325 C C . GLU A 1 161 ? 19.091 -32.857 -59.375 1.00 33.88 161 GLU A C 1
ATOM 1327 O O . GLU A 1 161 ? 19.983 -33.531 -59.879 1.00 33.88 161 GLU A O 1
ATOM 1332 N N . ALA A 1 162 ? 18.465 -33.292 -58.272 1.00 34.41 162 ALA A N 1
ATOM 1333 C CA . ALA A 1 162 ? 18.890 -34.514 -57.562 1.00 34.41 162 ALA A CA 1
ATOM 1334 C C . ALA A 1 162 ? 17.778 -35.535 -57.238 1.00 34.41 162 ALA A C 1
ATOM 1336 O O . ALA A 1 162 ? 17.938 -36.345 -56.328 1.00 34.41 162 ALA A O 1
ATOM 1337 N N . ALA A 1 163 ? 16.660 -35.547 -57.970 1.00 32.62 163 ALA A N 1
ATOM 1338 C CA . ALA A 1 163 ? 15.626 -36.573 -57.781 1.00 32.62 163 ALA A CA 1
ATOM 1339 C C . ALA A 1 163 ? 14.963 -36.995 -59.102 1.00 32.62 163 ALA A C 1
ATOM 1341 O O . ALA A 1 163 ? 13.753 -36.885 -59.281 1.00 32.62 163 ALA A O 1
ATOM 1342 N N . ALA A 1 164 ? 15.778 -37.500 -60.025 1.00 31.80 164 ALA A N 1
ATOM 1343 C CA . ALA A 1 164 ? 15.332 -38.300 -61.157 1.00 31.80 164 ALA A CA 1
ATOM 1344 C C . ALA A 1 164 ? 16.047 -39.656 -61.100 1.00 31.80 164 ALA A C 1
ATOM 1346 O O . ALA A 1 164 ? 17.076 -39.826 -61.733 1.00 31.80 164 ALA A O 1
ATOM 1347 N N . ASP A 1 165 ? 15.548 -40.572 -60.267 1.00 30.31 165 ASP A N 1
ATOM 1348 C CA . ASP A 1 165 ? 15.531 -42.016 -60.546 1.00 30.31 165 ASP A CA 1
ATOM 1349 C C . ASP A 1 165 ? 14.992 -42.794 -59.341 1.00 30.31 165 ASP A C 1
ATOM 1351 O O . ASP A 1 165 ? 15.626 -42.863 -58.292 1.00 30.31 165 ASP A O 1
ATOM 1355 N N . ALA A 1 166 ? 13.798 -43.365 -59.515 1.00 29.84 166 ALA A N 1
ATOM 1356 C CA . ALA A 1 166 ? 13.356 -44.676 -59.020 1.00 29.84 166 ALA A CA 1
ATOM 1357 C C . ALA A 1 166 ? 11.827 -44.678 -58.903 1.00 29.84 166 ALA A C 1
ATOM 1359 O O . ALA A 1 166 ? 11.230 -44.427 -57.856 1.00 29.84 166 ALA A O 1
ATOM 1360 N N . ALA A 1 167 ? 11.186 -44.969 -60.029 1.00 28.05 167 ALA A N 1
ATOM 1361 C CA . ALA A 1 167 ? 9.766 -45.232 -60.095 1.00 28.05 167 ALA A CA 1
ATOM 1362 C C . ALA A 1 167 ? 9.410 -46.631 -59.551 1.00 28.05 167 ALA A C 1
ATOM 1364 O O . ALA A 1 167 ? 10.157 -47.598 -59.705 1.00 28.05 167 ALA A O 1
ATOM 1365 N N . THR A 1 168 ? 8.132 -46.742 -59.168 1.00 29.02 168 THR A N 1
ATOM 1366 C CA . THR A 1 168 ? 7.230 -47.911 -59.291 1.00 29.02 168 THR A CA 1
ATOM 1367 C C . THR A 1 168 ? 7.117 -48.889 -58.103 1.00 29.02 168 THR A C 1
ATOM 1369 O O . THR A 1 168 ? 7.882 -49.840 -57.997 1.00 29.02 168 THR A O 1
ATOM 1372 N N . ARG A 1 169 ? 6.014 -48.808 -57.330 1.00 28.52 169 ARG A N 1
ATOM 1373 C CA . ARG A 1 169 ? 4.747 -49.550 -57.592 1.00 28.52 169 ARG A CA 1
ATOM 1374 C C . ARG A 1 169 ? 3.691 -49.386 -56.476 1.00 28.52 169 ARG A C 1
ATOM 1376 O O . ARG A 1 169 ? 3.890 -49.883 -55.379 1.00 28.52 169 ARG A O 1
ATOM 1383 N N . SER A 1 170 ? 2.514 -48.892 -56.900 1.00 27.88 170 SER A N 1
ATOM 1384 C CA . SER A 1 170 ? 1.152 -49.355 -56.527 1.00 27.88 170 SER A CA 1
ATOM 1385 C C . SER A 1 170 ? 0.632 -48.991 -55.127 1.00 27.88 170 SER A C 1
ATOM 1387 O O . SER A 1 170 ? 1.284 -49.270 -54.140 1.00 27.88 170 SER A O 1
ATOM 1389 N N . SER A 1 171 ? -0.574 -48.473 -54.894 1.00 27.22 171 SER A N 1
ATOM 1390 C CA . SER A 1 171 ? -1.749 -48.115 -55.702 1.00 27.22 171 SER A CA 1
ATOM 1391 C C . SER A 1 171 ? -2.774 -47.516 -54.730 1.00 27.22 171 SER A C 1
ATOM 1393 O O . SER A 1 171 ? -2.967 -48.107 -53.671 1.00 27.22 171 SER A O 1
ATOM 1395 N N . ALA A 1 172 ? -3.445 -46.426 -55.109 1.00 29.36 172 ALA A N 1
ATOM 1396 C CA . ALA A 1 172 ? -4.851 -46.086 -54.822 1.00 29.36 172 ALA A CA 1
ATOM 1397 C C . ALA A 1 172 ? -4.995 -44.562 -54.832 1.00 29.36 172 ALA A C 1
ATOM 1399 O O . ALA A 1 172 ? -4.428 -43.857 -54.001 1.00 29.36 172 ALA A O 1
ATOM 1400 N N . GLY A 1 173 ? -5.720 -44.061 -55.829 1.00 30.14 173 GLY A N 1
ATOM 1401 C CA . GLY A 1 173 ? -5.961 -42.641 -56.005 1.00 30.14 173 GLY A CA 1
ATOM 1402 C C . GLY A 1 173 ? -6.912 -42.073 -54.958 1.00 30.14 173 GLY A C 1
ATOM 1403 O O . GLY A 1 173 ? -7.958 -42.649 -54.679 1.00 30.14 173 GLY A O 1
ATOM 1404 N N . VAL A 1 174 ? -6.571 -40.882 -54.480 1.00 30.22 174 VAL A N 1
ATOM 1405 C CA . VAL A 1 174 ? -7.522 -39.823 -54.145 1.00 30.22 174 VAL A CA 1
ATOM 1406 C C . VAL A 1 174 ? -6.907 -38.546 -54.714 1.00 30.22 174 VAL A C 1
ATOM 1408 O O . VAL A 1 174 ? -5.735 -38.259 -54.476 1.00 30.22 174 VAL A O 1
ATOM 1411 N N . ALA A 1 175 ? -7.663 -37.837 -55.551 1.00 29.28 175 ALA A N 1
ATOM 1412 C CA . ALA A 1 175 ? -7.262 -36.545 -56.098 1.00 29.28 175 ALA A CA 1
ATOM 1413 C C . ALA A 1 175 ? -6.894 -35.576 -54.957 1.00 29.28 175 ALA A C 1
ATOM 1415 O O . ALA A 1 175 ? -7.519 -35.648 -53.896 1.00 29.28 175 ALA A O 1
ATOM 1416 N N . PRO A 1 176 ? -5.938 -34.647 -55.141 1.00 30.16 176 PRO A N 1
ATOM 1417 C CA . PRO A 1 176 ? -5.707 -33.607 -54.156 1.00 30.16 176 PRO A CA 1
ATOM 1418 C C . PRO A 1 176 ? -6.923 -32.681 -54.192 1.00 30.16 176 PRO A C 1
ATOM 1420 O O . PRO A 1 176 ? -7.040 -31.809 -55.050 1.00 30.16 176 PRO A O 1
ATOM 1423 N N . SER A 1 177 ? -7.868 -32.895 -53.278 1.00 32.97 177 SER A N 1
ATOM 1424 C CA . SER A 1 177 ? -8.837 -31.868 -52.937 1.00 32.97 177 SER A CA 1
ATOM 1425 C C . SER A 1 177 ? -8.029 -30.670 -52.464 1.00 32.97 177 SER A C 1
ATOM 1427 O O . SER A 1 177 ? -7.335 -30.747 -51.450 1.00 32.97 177 SER A O 1
ATOM 1429 N N . SER A 1 178 ? -8.085 -29.591 -53.235 1.00 33.22 178 SER A N 1
ATOM 1430 C CA . SER A 1 178 ? -7.630 -28.268 -52.845 1.00 33.22 178 SER A CA 1
ATOM 1431 C C . SER A 1 178 ? -8.170 -27.956 -51.449 1.00 33.22 178 SER A C 1
ATOM 1433 O O . SER A 1 178 ? -9.350 -27.636 -51.295 1.00 33.22 178 SER A O 1
ATOM 1435 N N . CYS A 1 179 ? -7.325 -28.091 -50.427 1.00 25.77 179 CYS A N 1
ATOM 1436 C CA . CYS A 1 179 ? -7.627 -27.600 -49.094 1.00 25.77 179 CYS A CA 1
ATOM 1437 C C . CYS A 1 179 ? -7.710 -26.079 -49.191 1.00 25.77 179 CYS A C 1
ATOM 1439 O O . CYS A 1 179 ? -6.699 -25.385 -49.119 1.00 25.77 179 CYS A O 1
ATOM 1441 N N . SER A 1 180 ? -8.925 -25.554 -49.365 1.00 36.75 180 SER A N 1
ATOM 1442 C CA . SER A 1 180 ? -9.211 -24.186 -48.959 1.00 36.75 180 SER A CA 1
ATOM 1443 C C . SER A 1 180 ? -8.839 -24.090 -47.484 1.00 36.75 180 SER A C 1
ATOM 1445 O O . SER A 1 180 ? -9.312 -24.902 -46.684 1.00 36.75 180 SER A O 1
ATOM 1447 N N . SER A 1 181 ? -7.988 -23.135 -47.131 1.00 42.19 181 SER A N 1
ATOM 1448 C CA . SER A 1 181 ? -7.610 -22.820 -45.758 1.00 42.19 181 SER A CA 1
ATOM 1449 C C . SER A 1 181 ? -8.849 -22.409 -44.953 1.00 42.19 181 SER A C 1
ATOM 1451 O O . SER A 1 181 ? -9.178 -21.228 -44.842 1.00 42.19 181 SER A O 1
ATOM 1453 N N . ALA A 1 182 ? -9.587 -23.385 -44.428 1.00 46.09 182 ALA A N 1
ATOM 1454 C CA . ALA A 1 182 ? -10.692 -23.136 -43.522 1.00 46.09 182 ALA A CA 1
ATOM 1455 C C . ALA A 1 182 ? -10.092 -22.744 -42.169 1.00 46.09 182 ALA A C 1
ATOM 1457 O O . ALA A 1 182 ? -9.513 -23.575 -41.470 1.00 46.09 182 ALA A O 1
ATOM 1458 N N . SER A 1 183 ? -10.190 -21.459 -41.825 1.00 57.56 183 SER A N 1
ATOM 1459 C CA . SER A 1 183 ? -9.847 -20.965 -40.494 1.00 57.56 183 SER A CA 1
ATOM 1460 C C . SER A 1 183 ? -10.634 -21.745 -39.436 1.00 57.56 183 SER A C 1
ATOM 1462 O O . SER A 1 183 ? -11.844 -21.944 -39.573 1.00 57.56 183 SER A O 1
ATOM 1464 N N . LEU A 1 184 ? -9.936 -22.222 -38.402 1.00 62.69 184 LEU A N 1
ATOM 1465 C CA . LEU A 1 184 ? -10.539 -22.931 -37.269 1.00 62.69 184 LEU A CA 1
ATOM 1466 C C . LEU A 1 184 ? -11.594 -22.030 -36.556 1.00 62.69 184 LEU A C 1
ATOM 1468 O O . LEU A 1 184 ? -11.594 -20.811 -36.744 1.00 62.69 184 LEU A O 1
ATOM 1472 N N . PRO A 1 185 ? -12.537 -22.591 -35.776 1.00 76.50 185 PRO A N 1
ATOM 1473 C CA . PRO A 1 185 ? -13.555 -21.821 -35.045 1.00 76.50 185 PRO A CA 1
ATOM 1474 C C . PRO A 1 185 ? -13.047 -21.305 -33.689 1.00 76.50 185 PRO A C 1
ATOM 1476 O O . PRO A 1 185 ? -12.277 -22.001 -33.028 1.00 76.50 185 PRO A O 1
ATOM 1479 N N . ILE A 1 186 ? -13.485 -20.108 -33.273 1.00 81.62 186 ILE A N 1
ATOM 1480 C CA . ILE A 1 186 ? -13.164 -19.453 -31.993 1.00 81.62 186 ILE A CA 1
ATOM 1481 C C . ILE A 1 186 ? -13.395 -20.433 -30.840 1.00 81.62 186 ILE A C 1
ATOM 1483 O O . ILE A 1 186 ? -14.428 -21.104 -30.774 1.00 81.62 186 ILE A O 1
ATOM 1487 N N . ARG A 1 187 ? -12.439 -20.513 -29.910 1.00 77.88 187 ARG A N 1
ATOM 1488 C CA . ARG A 1 187 ? -12.554 -21.360 -28.714 1.00 77.88 187 ARG A CA 1
ATOM 1489 C C . ARG A 1 187 ? -12.193 -20.590 -27.459 1.00 77.88 187 ARG A C 1
ATOM 1491 O O . ARG A 1 187 ? -11.178 -19.904 -27.421 1.00 77.88 187 ARG A O 1
ATOM 1498 N N . ILE A 1 188 ? -13.015 -20.759 -26.427 1.00 76.94 188 ILE A N 1
ATOM 1499 C CA . ILE A 1 188 ? -12.823 -20.174 -25.100 1.00 76.94 188 ILE A CA 1
ATOM 1500 C C . ILE A 1 188 ? -12.965 -21.304 -24.088 1.00 76.94 188 ILE A C 1
ATOM 1502 O O . ILE A 1 188 ? -14.008 -21.958 -24.036 1.00 76.94 188 ILE A O 1
ATOM 1506 N N . VAL A 1 189 ? -11.896 -21.583 -23.341 1.00 69.56 189 VAL A N 1
ATOM 1507 C CA . VAL A 1 189 ? -11.830 -22.737 -22.439 1.00 69.56 189 VAL A CA 1
ATOM 1508 C C . VAL A 1 189 ? -11.253 -22.334 -21.077 1.00 69.56 189 VAL A C 1
ATOM 1510 O O . VAL A 1 189 ? -10.147 -21.794 -21.037 1.00 69.56 189 VAL A O 1
ATOM 1513 N N . PRO A 1 190 ? -11.933 -22.650 -19.958 1.00 65.62 190 PRO A N 1
ATOM 1514 C CA . PRO A 1 190 ? -13.279 -23.231 -19.888 1.00 65.62 190 PRO A CA 1
ATOM 1515 C C . PRO A 1 190 ? -14.364 -22.184 -20.236 1.00 65.62 190 PRO A C 1
ATOM 1517 O O . PRO A 1 190 ? -14.073 -20.985 -20.232 1.00 65.62 190 PRO A O 1
ATOM 1520 N N . PRO A 1 191 ? -15.597 -22.606 -20.581 1.00 75.56 191 PRO A N 1
ATOM 1521 C CA . PRO A 1 191 ? -16.673 -21.680 -20.928 1.00 75.56 191 PRO A CA 1
ATOM 1522 C C . PRO A 1 191 ? -16.986 -20.740 -19.760 1.00 75.56 191 PRO A C 1
ATOM 1524 O O . PRO A 1 191 ? -17.015 -21.159 -18.601 1.00 75.56 191 PRO A O 1
ATOM 1527 N N . LEU A 1 192 ? -17.224 -19.466 -20.074 1.00 73.50 192 LEU A N 1
ATOM 1528 C CA . LEU A 1 192 ? -17.503 -18.433 -19.080 1.00 73.50 192 LEU A CA 1
ATOM 1529 C C . LEU A 1 192 ? -19.003 -18.115 -19.009 1.00 73.50 192 LEU A C 1
ATOM 1531 O O . LEU A 1 192 ? -19.659 -18.041 -20.051 1.00 73.50 192 LEU A O 1
ATOM 1535 N N . PRO A 1 193 ? -19.560 -17.880 -17.805 1.00 72.06 193 PRO A N 1
ATOM 1536 C CA . PRO A 1 193 ? -20.973 -17.544 -17.645 1.00 72.06 193 PRO A CA 1
ATOM 1537 C C . PRO A 1 193 ? -21.355 -16.303 -18.450 1.00 72.06 193 PRO A C 1
ATOM 1539 O O . PRO A 1 193 ? -20.758 -15.251 -18.258 1.00 72.06 193 PRO A O 1
ATOM 1542 N N . GLY A 1 194 ? -22.360 -16.403 -19.321 1.00 72.50 194 GLY A N 1
ATOM 1543 C CA . GLY A 1 194 ? -22.819 -15.283 -20.149 1.00 72.50 194 GLY A CA 1
ATOM 1544 C C . GLY A 1 194 ? -21.962 -15.008 -21.385 1.00 72.50 194 GLY A C 1
ATOM 1545 O O . GLY A 1 194 ? -22.199 -14.006 -22.047 1.00 72.50 194 GLY A O 1
ATOM 1546 N N . LEU A 1 195 ? -20.997 -15.867 -21.717 1.00 80.62 195 LEU A N 1
ATOM 1547 C CA . LEU A 1 195 ? -20.160 -15.735 -22.904 1.00 80.62 195 LEU A CA 1
ATOM 1548 C C . LEU A 1 195 ? -20.352 -16.978 -23.777 1.00 80.62 195 LEU A C 1
ATOM 1550 O O . LEU A 1 195 ? -20.023 -18.094 -23.377 1.00 80.62 195 LEU A O 1
ATOM 1554 N N . THR A 1 196 ? -20.942 -16.797 -24.955 1.00 83.94 196 THR A N 1
ATOM 1555 C CA . THR A 1 196 ? -21.363 -17.900 -25.831 1.00 83.94 196 THR A CA 1
ATOM 1556 C C . THR A 1 196 ? -20.675 -17.803 -27.184 1.00 83.94 196 THR A C 1
ATOM 1558 O O . THR A 1 196 ? -20.603 -16.729 -27.772 1.00 83.94 196 THR A O 1
ATOM 1561 N N . VAL A 1 197 ? -20.147 -18.923 -27.679 1.00 82.94 197 VAL A N 1
ATOM 1562 C CA . VAL A 1 197 ? -19.625 -19.021 -29.049 1.00 82.94 197 VAL A CA 1
ATOM 1563 C C . VAL A 1 197 ? -20.744 -19.558 -29.937 1.00 82.94 197 VAL A C 1
ATOM 1565 O O . VAL A 1 197 ? -21.331 -20.595 -29.628 1.00 82.94 197 VAL A O 1
ATOM 1568 N N . GLU A 1 198 ? -21.060 -18.857 -31.025 1.00 79.88 198 GLU A N 1
ATOM 1569 C CA . GLU A 1 198 ? -22.146 -19.229 -31.938 1.00 79.88 198 GLU A CA 1
ATOM 1570 C C . GLU A 1 198 ? -21.896 -20.614 -32.562 1.00 79.88 198 GLU A C 1
ATOM 1572 O O . GLU A 1 198 ? -20.917 -20.816 -33.280 1.00 79.88 198 GLU A O 1
ATOM 1577 N N . ALA A 1 199 ? -22.804 -21.568 -32.331 1.00 61.38 199 ALA A N 1
ATOM 1578 C CA . ALA A 1 199 ? -22.612 -22.972 -32.710 1.00 61.38 199 ALA A CA 1
ATOM 1579 C C . ALA A 1 199 ? -22.607 -23.232 -34.230 1.00 61.38 199 ALA A C 1
ATOM 1581 O O . ALA A 1 199 ? -21.999 -24.199 -34.681 1.00 61.38 199 ALA A O 1
ATOM 1582 N N . ALA A 1 200 ? -23.278 -22.386 -35.021 1.00 57.59 200 ALA A N 1
ATOM 1583 C CA . ALA A 1 200 ? -23.428 -22.587 -36.465 1.00 57.59 200 ALA A CA 1
ATOM 1584 C C . ALA A 1 200 ? -22.179 -22.183 -37.268 1.00 57.59 200 ALA A C 1
ATOM 1586 O O . ALA A 1 200 ? -21.844 -22.836 -38.253 1.00 57.59 200 ALA A O 1
ATOM 1587 N N . SER A 1 201 ? -21.495 -21.110 -36.856 1.00 66.19 201 SER A N 1
ATOM 1588 C CA . SER A 1 201 ? -20.326 -20.564 -37.559 1.00 66.19 201 SER A CA 1
ATOM 1589 C C . SER A 1 201 ? -19.020 -20.757 -36.787 1.00 66.19 201 SER A C 1
ATOM 1591 O O . SER A 1 201 ? -17.950 -20.786 -37.394 1.00 66.19 201 SER A O 1
ATOM 1593 N N . GLY A 1 202 ? -19.084 -20.849 -35.452 1.00 65.75 202 GLY A N 1
ATOM 1594 C CA . GLY A 1 202 ? -17.921 -20.837 -34.570 1.00 65.75 202 GLY A CA 1
ATOM 1595 C C . GLY A 1 202 ? -17.078 -19.565 -34.685 1.00 65.75 202 GLY A C 1
ATOM 1596 O O . GLY A 1 202 ? -15.936 -19.564 -34.252 1.00 65.75 202 GLY A O 1
ATOM 1597 N N . ARG A 1 203 ? -17.584 -18.497 -35.313 1.00 72.25 203 ARG A N 1
ATOM 1598 C CA . ARG A 1 203 ? -16.810 -17.288 -35.657 1.00 72.25 203 ARG A CA 1
ATOM 1599 C C . ARG A 1 203 ? -17.264 -16.041 -34.917 1.00 72.25 203 ARG A C 1
ATOM 1601 O O . ARG A 1 203 ? -16.741 -14.964 -35.169 1.00 72.25 203 ARG A O 1
ATOM 1608 N N . ARG A 1 204 ? -18.245 -16.176 -34.029 1.00 79.25 204 ARG A N 1
ATOM 1609 C CA . ARG A 1 204 ? -18.817 -15.061 -33.278 1.00 79.25 204 ARG A CA 1
ATOM 1610 C C . ARG A 1 204 ? -18.936 -15.432 -31.816 1.00 79.25 204 ARG A C 1
ATOM 1612 O O . ARG A 1 204 ? -19.336 -16.549 -31.485 1.00 79.25 204 ARG A O 1
ATOM 1619 N N . VAL A 1 205 ? -18.603 -14.473 -30.964 1.00 83.88 205 VAL A N 1
ATOM 1620 C CA . VAL A 1 205 ? -18.759 -14.572 -29.518 1.00 83.88 205 VAL A CA 1
ATOM 1621 C C . VAL A 1 205 ? -19.808 -13.559 -29.089 1.00 83.88 205 VAL A C 1
ATOM 1623 O O . VAL A 1 205 ? -19.748 -12.404 -29.497 1.00 83.88 205 VAL A O 1
ATOM 1626 N N . VAL A 1 206 ? -20.777 -13.983 -28.284 1.00 83.50 206 VAL A N 1
ATOM 1627 C CA . VAL A 1 206 ? -21.845 -13.126 -27.764 1.00 83.50 206 VAL A CA 1
ATOM 1628 C C . VAL A 1 206 ? -21.758 -13.080 -26.246 1.00 83.50 206 VAL A C 1
ATOM 1630 O O . VAL A 1 206 ? -21.779 -14.119 -25.580 1.00 83.50 206 VAL A O 1
ATOM 1633 N N . PHE A 1 207 ? -21.676 -11.869 -25.704 1.00 79.31 207 PHE A N 1
ATOM 1634 C CA . PHE A 1 207 ? -21.736 -11.588 -24.279 1.00 79.31 207 PHE A CA 1
ATOM 1635 C C . PHE A 1 207 ? -23.163 -11.178 -23.880 1.00 79.31 207 PHE A C 1
ATOM 1637 O O . PHE A 1 207 ? -23.774 -10.307 -24.502 1.00 79.31 207 PHE A O 1
ATOM 1644 N N . ARG A 1 208 ? -23.706 -11.843 -22.852 1.00 74.06 208 ARG A N 1
ATOM 1645 C CA . ARG A 1 208 ? -25.054 -11.643 -22.284 1.00 74.06 208 ARG A CA 1
ATOM 1646 C C . ARG A 1 208 ? -26.165 -11.585 -23.340 1.00 74.06 208 ARG A C 1
ATOM 1648 O O . ARG A 1 208 ? -27.054 -10.746 -23.247 1.00 74.06 208 ARG A O 1
ATOM 1655 N N . GLU A 1 209 ? -26.067 -12.427 -24.371 1.00 70.75 209 GLU A N 1
ATOM 1656 C CA . GLU A 1 209 ? -27.071 -12.594 -25.444 1.00 70.75 209 GLU A CA 1
ATOM 1657 C C . GLU A 1 209 ? -27.406 -11.327 -26.264 1.00 70.75 209 GLU A C 1
ATOM 1659 O O . GLU A 1 209 ? -28.278 -11.361 -27.127 1.00 70.75 209 GLU A O 1
ATOM 1664 N N . THR A 1 210 ? -26.706 -10.214 -26.036 1.00 67.44 210 THR A N 1
ATOM 1665 C CA . THR A 1 210 ? -27.049 -8.885 -26.577 1.00 67.44 210 THR A CA 1
ATOM 1666 C C . THR A 1 210 ? -25.866 -8.206 -27.254 1.00 67.44 210 THR A C 1
ATOM 1668 O O . THR A 1 210 ? -26.050 -7.507 -28.249 1.00 67.44 210 THR A O 1
ATOM 1671 N N . GLN A 1 211 ? -24.646 -8.433 -26.761 1.00 76.06 211 GLN A N 1
ATOM 1672 C CA . GLN A 1 211 ? -23.436 -7.827 -27.301 1.00 76.06 211 GLN A CA 1
ATOM 1673 C C . GLN A 1 211 ? -22.638 -8.846 -28.111 1.00 76.06 211 GLN A C 1
ATOM 1675 O O . GLN A 1 211 ? -22.130 -9.827 -27.570 1.00 76.06 211 GLN A O 1
ATOM 1680 N N . VAL A 1 212 ? -22.494 -8.598 -29.409 1.00 85.00 212 VAL A N 1
ATOM 1681 C CA . VAL A 1 212 ? -21.604 -9.373 -30.279 1.00 85.00 212 VAL A CA 1
ATOM 1682 C C . VAL A 1 212 ? -20.195 -8.805 -30.148 1.00 85.00 212 VAL A C 1
ATOM 1684 O O . VAL A 1 212 ? -20.010 -7.600 -30.277 1.00 85.00 212 VAL A O 1
ATOM 1687 N N . LEU A 1 213 ? -19.220 -9.671 -29.886 1.00 82.56 213 LEU A N 1
ATOM 1688 C CA . LEU A 1 213 ? -17.802 -9.328 -29.856 1.00 82.56 213 LEU A CA 1
ATOM 1689 C C . LEU A 1 213 ? -17.203 -9.657 -31.224 1.00 82.56 213 LEU A C 1
ATOM 1691 O O . LEU A 1 213 ? -17.270 -10.806 -31.672 1.00 82.56 213 LEU A O 1
ATOM 1695 N N . GLU A 1 214 ? -16.672 -8.640 -31.895 1.00 80.25 214 GLU A N 1
ATOM 1696 C CA . GLU A 1 214 ? -16.209 -8.730 -33.286 1.00 80.25 214 GLU A CA 1
ATOM 1697 C C . GLU A 1 214 ? -14.718 -9.056 -33.407 1.00 80.25 214 GLU A C 1
ATOM 1699 O O . GLU A 1 214 ? -14.281 -9.590 -34.427 1.00 80.25 214 GLU A O 1
ATOM 1704 N N . ASP A 1 215 ? -13.944 -8.794 -32.357 1.00 78.31 215 ASP A N 1
ATOM 1705 C CA . ASP A 1 215 ? -12.499 -8.984 -32.336 1.00 78.31 215 ASP A CA 1
ATOM 1706 C C . ASP A 1 215 ? -11.987 -9.446 -30.956 1.00 78.31 215 ASP A C 1
ATOM 1708 O O . ASP A 1 215 ? -12.713 -9.487 -29.953 1.00 78.31 215 ASP A O 1
ATOM 1712 N N . LEU A 1 216 ? -10.707 -9.832 -30.922 1.00 76.38 216 LEU A N 1
ATOM 1713 C CA . LEU A 1 216 ? -10.038 -10.286 -29.705 1.00 76.38 216 LEU A CA 1
ATOM 1714 C C . LEU A 1 216 ? -9.940 -9.172 -28.652 1.00 76.38 216 LEU A C 1
ATOM 1716 O O . LEU A 1 216 ? -10.008 -9.477 -27.464 1.00 76.38 216 LEU A O 1
ATOM 1720 N N . ASP A 1 217 ? -9.825 -7.908 -29.056 1.00 72.19 217 ASP A N 1
ATOM 1721 C CA . ASP A 1 217 ? -9.651 -6.770 -28.148 1.00 72.19 217 ASP A CA 1
ATOM 1722 C C . ASP A 1 217 ? -10.944 -6.463 -27.377 1.00 72.19 217 ASP A C 1
ATOM 1724 O O . ASP A 1 217 ? -10.917 -6.168 -26.178 1.00 72.19 217 ASP A O 1
ATOM 1728 N N . GLN A 1 218 ? -12.099 -6.617 -28.021 1.00 76.50 218 GLN A N 1
ATOM 1729 C CA . GLN A 1 218 ? -13.415 -6.536 -27.394 1.00 76.50 218 GLN A CA 1
ATOM 1730 C C . GLN A 1 218 ? -13.615 -7.671 -26.386 1.00 76.50 218 GLN A C 1
ATOM 1732 O O . GLN A 1 218 ? -14.091 -7.436 -25.273 1.00 76.50 218 GLN A O 1
ATOM 1737 N N . LEU A 1 219 ? -13.189 -8.893 -26.723 1.00 77.25 219 LEU A N 1
ATOM 1738 C CA . LEU A 1 219 ? -13.198 -10.015 -25.782 1.00 77.25 219 LEU A CA 1
ATOM 1739 C C . LEU A 1 219 ? -12.263 -9.774 -24.595 1.00 77.25 219 LEU A C 1
ATOM 1741 O O . LEU A 1 219 ? -12.661 -9.975 -23.452 1.00 77.25 219 LEU A O 1
ATOM 1745 N N . VAL A 1 220 ? -11.049 -9.296 -24.849 1.00 71.75 220 VAL A N 1
ATOM 1746 C CA . VAL A 1 220 ? -10.072 -8.885 -23.835 1.00 71.75 220 VAL A CA 1
ATOM 1747 C C . VAL A 1 220 ? -10.660 -7.829 -22.901 1.00 71.75 220 VAL A C 1
ATOM 1749 O O . VAL A 1 220 ? -10.560 -7.953 -21.680 1.00 71.75 220 VAL A O 1
ATOM 1752 N N . THR A 1 221 ? -11.339 -6.833 -23.462 1.00 68.38 221 THR A N 1
ATOM 1753 C CA . THR A 1 221 ? -12.009 -5.780 -22.699 1.00 68.38 221 THR A CA 1
ATOM 1754 C C . THR A 1 221 ? -13.088 -6.368 -21.799 1.00 68.38 221 THR A C 1
ATOM 1756 O O . THR A 1 221 ? -13.109 -6.063 -20.610 1.00 68.38 221 THR A O 1
ATOM 1759 N N . VAL A 1 222 ? -13.940 -7.260 -22.308 1.00 68.06 222 VAL A N 1
ATOM 1760 C CA . VAL A 1 222 ? -14.961 -7.956 -21.508 1.00 68.06 222 VAL A CA 1
ATOM 1761 C C . VAL A 1 222 ? -14.325 -8.816 -20.407 1.00 68.06 222 VAL A C 1
ATOM 1763 O O . VAL A 1 222 ? -14.768 -8.769 -19.261 1.00 68.06 222 VAL A O 1
ATOM 1766 N N . LEU A 1 223 ? -13.255 -9.557 -20.705 1.00 69.81 223 LEU A N 1
ATOM 1767 C CA . LEU A 1 223 ? -12.533 -10.374 -19.724 1.00 69.81 223 LEU A CA 1
ATOM 1768 C C . LEU A 1 223 ? -11.945 -9.529 -18.585 1.00 69.81 223 LEU A C 1
ATOM 1770 O O . LEU A 1 223 ? -12.052 -9.923 -17.425 1.00 69.81 223 LEU A O 1
ATOM 1774 N N . LEU A 1 224 ? -11.390 -8.356 -18.894 1.00 60.78 224 LEU A N 1
ATOM 1775 C CA . LEU A 1 224 ? -10.844 -7.422 -17.906 1.00 60.78 224 LEU A CA 1
ATOM 1776 C C . LEU A 1 224 ? -11.944 -6.728 -17.096 1.00 60.78 224 LEU A C 1
ATOM 1778 O O . LEU A 1 224 ? -11.872 -6.672 -15.872 1.00 60.78 224 LEU A O 1
ATOM 1782 N N . THR A 1 225 ? -12.958 -6.194 -17.775 1.00 50.22 225 THR A N 1
ATOM 1783 C CA . THR A 1 225 ? -13.950 -5.291 -17.170 1.00 50.22 225 THR A CA 1
ATOM 1784 C C . THR A 1 225 ? -15.098 -6.031 -16.495 1.00 50.22 225 THR A C 1
ATOM 1786 O O . THR A 1 225 ? -15.481 -5.673 -15.385 1.00 50.22 225 THR A O 1
ATOM 1789 N N . ALA A 1 226 ? -15.634 -7.080 -17.123 1.00 59.28 226 ALA A N 1
ATOM 1790 C CA . ALA A 1 226 ? -16.797 -7.801 -16.613 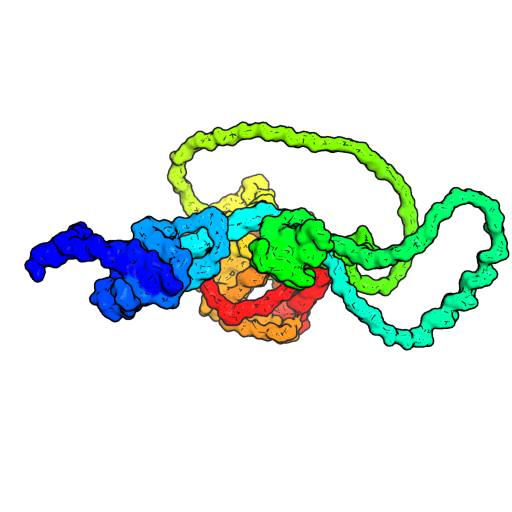1.00 59.28 226 ALA A CA 1
ATOM 1791 C C . ALA A 1 226 ? -16.415 -8.985 -15.715 1.00 59.28 226 ALA A C 1
ATOM 1793 O O . ALA A 1 226 ? -17.158 -9.323 -14.794 1.00 59.28 226 ALA A O 1
ATOM 1794 N N . TYR A 1 227 ? -15.266 -9.616 -15.973 1.00 61.81 227 TYR A N 1
ATOM 1795 C CA . TYR A 1 227 ? -14.835 -10.822 -15.260 1.00 61.81 227 TYR A CA 1
ATOM 1796 C C . TYR A 1 227 ? -13.571 -10.630 -14.405 1.00 61.81 227 TYR A C 1
ATOM 1798 O O . TYR A 1 227 ? -13.290 -11.470 -13.551 1.00 61.81 227 TYR A O 1
ATOM 1806 N N . GLY A 1 228 ? -12.825 -9.533 -14.583 1.00 55.94 228 GLY A N 1
ATOM 1807 C CA . GLY A 1 228 ? -11.626 -9.232 -13.794 1.00 55.94 228 GLY A CA 1
ATOM 1808 C C . GLY A 1 228 ? -10.414 -10.128 -14.089 1.00 55.94 228 GLY A C 1
ATOM 1809 O O . GLY A 1 228 ? -9.546 -10.265 -13.227 1.00 55.94 228 GLY A O 1
ATOM 1810 N N . PHE A 1 229 ? -10.350 -10.764 -15.265 1.00 67.19 229 PHE A N 1
ATOM 1811 C CA . PHE A 1 229 ? -9.211 -11.590 -15.684 1.00 67.19 229 PHE A CA 1
ATOM 1812 C C . PHE A 1 229 ? -8.023 -10.744 -16.136 1.00 67.19 229 PHE A C 1
ATOM 1814 O O . PHE A 1 229 ? -8.195 -9.752 -16.833 1.00 67.19 229 PHE A O 1
ATOM 1821 N N . SER A 1 230 ? -6.805 -11.191 -15.829 1.00 51.94 230 SER A N 1
ATOM 1822 C CA . SER A 1 230 ? -5.578 -10.700 -16.462 1.00 51.94 230 SER A CA 1
ATOM 1823 C C . SER A 1 230 ? -5.225 -11.554 -17.687 1.00 51.94 230 SER A C 1
ATOM 1825 O O . SER A 1 230 ? -5.389 -12.774 -17.672 1.00 51.94 230 SER A O 1
ATOM 1827 N N . ILE A 1 231 ? -4.751 -10.921 -18.763 1.00 59.59 231 ILE A N 1
ATOM 1828 C CA . ILE A 1 231 ? -4.483 -11.591 -20.047 1.00 59.59 231 ILE A CA 1
ATOM 1829 C C . ILE A 1 231 ? -3.002 -11.940 -20.175 1.00 59.59 231 ILE A C 1
ATOM 1831 O O . ILE A 1 231 ? -2.130 -11.126 -19.872 1.00 59.59 231 ILE A O 1
ATOM 1835 N N . GLN A 1 232 ? -2.726 -13.154 -20.651 1.00 46.50 232 GLN A N 1
ATOM 1836 C CA . GLN A 1 232 ? -1.385 -13.646 -20.968 1.00 46.50 232 GLN A CA 1
ATOM 1837 C C . GLN A 1 232 ? -1.363 -14.116 -22.430 1.00 46.50 232 GLN A C 1
ATOM 1839 O O . GLN A 1 232 ? -2.214 -14.906 -22.832 1.00 46.50 232 GLN A O 1
ATOM 1844 N N . HIS A 1 233 ? -0.413 -13.630 -23.234 1.00 43.97 233 HIS A N 1
ATOM 1845 C CA . HIS A 1 233 ? -0.286 -14.021 -24.644 1.00 43.97 233 HIS A CA 1
ATOM 1846 C C . HIS A 1 233 ? 0.429 -15.373 -24.795 1.00 43.97 233 HIS A C 1
ATOM 1848 O O . HIS A 1 233 ? 1.454 -15.614 -24.154 1.00 43.97 233 HIS A O 1
ATOM 1854 N N . TRP A 1 234 ? -0.092 -16.232 -25.677 1.00 40.53 234 TRP A N 1
ATOM 1855 C CA . TRP A 1 234 ? 0.465 -17.547 -26.008 1.00 40.53 234 TRP A CA 1
ATOM 1856 C C . TRP A 1 234 ? 0.966 -17.569 -27.459 1.00 40.53 234 TRP A C 1
ATOM 1858 O O . TRP A 1 234 ? 0.204 -17.260 -28.371 1.00 40.53 234 TRP A O 1
ATOM 1868 N N . ASP A 1 235 ? 2.230 -17.942 -27.672 1.00 40.22 235 ASP A N 1
ATOM 1869 C CA . ASP A 1 235 ? 2.850 -18.063 -28.999 1.00 40.22 235 ASP A CA 1
ATOM 1870 C C . ASP A 1 235 ? 2.841 -19.536 -29.451 1.00 40.22 235 ASP A C 1
ATOM 1872 O O . ASP A 1 235 ? 3.311 -20.417 -28.729 1.00 40.22 235 ASP A O 1
ATOM 1876 N N . ALA A 1 236 ? 2.255 -19.820 -30.617 1.00 34.28 236 ALA A N 1
ATOM 1877 C CA . ALA A 1 236 ? 1.963 -21.180 -31.075 1.00 34.28 236 ALA A CA 1
ATOM 1878 C C . ALA A 1 236 ? 3.167 -21.903 -31.710 1.00 34.28 236 ALA A C 1
ATOM 1880 O O . ALA A 1 236 ? 3.174 -23.132 -31.751 1.00 34.28 236 ALA A O 1
ATOM 1881 N N . GLU A 1 237 ? 4.197 -21.185 -32.169 1.00 35.16 237 GLU A N 1
ATOM 1882 C CA . GLU A 1 237 ? 5.370 -21.808 -32.811 1.00 35.16 237 GLU A CA 1
ATOM 1883 C C . GLU A 1 237 ? 6.373 -22.391 -31.807 1.00 35.16 237 GLU A C 1
ATOM 1885 O O . GLU A 1 237 ? 7.198 -23.246 -32.136 1.00 35.16 237 GLU A O 1
ATOM 1890 N N . ARG A 1 238 ? 6.287 -21.972 -30.543 1.00 37.97 238 ARG A N 1
ATOM 1891 C CA . ARG A 1 238 ? 7.105 -22.483 -29.447 1.00 37.97 238 ARG A CA 1
ATOM 1892 C C . ARG A 1 238 ? 6.174 -23.249 -28.524 1.00 37.97 238 ARG A C 1
ATOM 1894 O O . ARG A 1 238 ? 5.443 -22.645 -27.756 1.00 37.97 238 ARG A O 1
ATOM 1901 N N . GLY A 1 239 ? 6.222 -24.580 -28.525 1.00 34.22 239 GLY A N 1
ATOM 1902 C CA . GLY A 1 239 ? 5.523 -25.439 -27.547 1.00 34.22 239 GLY A CA 1
ATOM 1903 C C . GLY A 1 239 ? 5.987 -25.269 -26.082 1.00 34.22 239 GLY A C 1
ATOM 1904 O O . GLY A 1 239 ? 6.034 -26.235 -25.327 1.00 34.22 239 GLY A O 1
ATOM 1905 N N . ARG A 1 240 ? 6.383 -24.055 -25.689 1.00 34.41 240 ARG A N 1
ATOM 1906 C CA . ARG A 1 240 ? 6.657 -23.530 -24.354 1.00 34.41 240 ARG A CA 1
ATOM 1907 C C . ARG A 1 240 ? 6.120 -22.101 -24.344 1.00 34.41 240 ARG A C 1
ATOM 1909 O O . ARG A 1 240 ? 6.526 -21.315 -25.194 1.00 34.41 240 ARG A O 1
ATOM 1916 N N . GLY A 1 241 ? 5.285 -21.758 -23.361 1.00 34.94 241 GLY A N 1
ATOM 1917 C CA . GLY A 1 241 ? 4.930 -20.367 -23.073 1.00 34.94 241 GLY A CA 1
ATOM 1918 C C . GLY A 1 241 ? 6.208 -19.567 -22.832 1.00 34.94 241 GLY A C 1
ATOM 1919 O O . GLY A 1 241 ? 6.838 -19.680 -21.783 1.00 34.94 241 GLY A O 1
ATOM 1920 N N . GLY A 1 242 ? 6.647 -18.852 -23.862 1.00 27.36 242 GLY A N 1
ATOM 1921 C CA . GLY A 1 242 ? 7.977 -18.281 -23.946 1.00 27.36 242 GLY A CA 1
ATOM 1922 C C . GLY A 1 242 ? 7.922 -16.994 -24.739 1.00 27.36 242 GLY A C 1
ATOM 1923 O O . GLY A 1 242 ? 7.903 -17.013 -25.965 1.00 27.36 242 GLY A O 1
ATOM 1924 N N . CYS A 1 243 ? 7.931 -15.894 -23.991 1.00 30.98 243 CYS A N 1
ATOM 1925 C CA . CYS A 1 243 ? 8.126 -14.534 -24.466 1.00 30.98 243 CYS A CA 1
ATOM 1926 C C . CYS A 1 243 ? 9.257 -14.486 -25.510 1.00 30.98 243 CYS A C 1
ATOM 1928 O O . CYS A 1 243 ? 10.393 -14.901 -25.256 1.00 30.98 243 CYS A O 1
ATOM 1930 N N . SER A 1 244 ? 8.944 -14.015 -26.711 1.00 26.03 244 SER A N 1
ATOM 1931 C CA . SER A 1 244 ? 9.902 -13.829 -27.790 1.00 26.03 244 SER A CA 1
ATOM 1932 C C . SER A 1 244 ? 10.830 -12.643 -27.498 1.00 26.03 244 SER A C 1
ATOM 1934 O O . SER A 1 244 ? 10.419 -11.487 -27.567 1.00 26.03 244 SER A O 1
ATOM 1936 N N . ARG A 1 245 ? 12.123 -12.908 -27.291 1.00 26.69 245 ARG A N 1
ATOM 1937 C CA . ARG A 1 245 ? 13.183 -12.105 -27.917 1.00 26.69 245 ARG A CA 1
ATOM 1938 C C . ARG A 1 245 ? 14.171 -13.021 -28.632 1.00 26.69 245 ARG A C 1
ATOM 1940 O O . ARG A 1 245 ? 14.329 -14.186 -28.274 1.00 26.69 245 ARG A O 1
ATOM 1947 N N . GLY A 1 246 ? 14.701 -12.483 -29.726 1.00 26.48 246 GLY A N 1
ATOM 1948 C CA . GLY A 1 246 ? 15.417 -13.178 -30.784 1.00 26.48 246 GLY A CA 1
ATOM 1949 C C . GLY A 1 246 ? 16.686 -13.915 -30.358 1.00 26.48 246 GLY A C 1
ATOM 1950 O O . GLY A 1 246 ? 17.344 -13.587 -29.376 1.00 26.48 246 GLY A O 1
ATOM 1951 N N . ASN A 1 247 ? 16.963 -14.923 -31.179 1.00 27.47 247 ASN A N 1
ATOM 1952 C CA . ASN A 1 247 ? 18.102 -15.830 -31.230 1.00 27.47 247 ASN A CA 1
ATOM 1953 C C . ASN A 1 247 ? 19.483 -15.183 -31.044 1.00 27.47 247 ASN A C 1
ATOM 1955 O O . ASN A 1 247 ? 19.772 -14.178 -31.684 1.00 27.47 247 ASN A O 1
ATOM 1959 N N . SER A 1 248 ? 20.394 -15.934 -30.411 1.00 25.39 248 SER A N 1
ATOM 1960 C CA . SER A 1 248 ? 21.393 -16.701 -31.182 1.00 25.39 248 SER A CA 1
ATOM 1961 C C . SER A 1 248 ? 22.171 -17.726 -30.339 1.00 25.39 248 SER A C 1
ATOM 1963 O O . SER A 1 248 ? 22.905 -17.316 -29.448 1.00 25.39 248 SER A O 1
ATOM 1965 N N . ARG A 1 249 ? 22.065 -19.005 -30.769 1.00 26.02 249 ARG A N 1
ATOM 1966 C CA . ARG A 1 249 ? 23.073 -20.106 -30.774 1.00 26.02 249 ARG A CA 1
ATOM 1967 C C . ARG A 1 249 ? 23.505 -20.668 -29.398 1.00 26.02 249 ARG A C 1
ATOM 1969 O O . ARG A 1 249 ? 23.694 -19.911 -28.468 1.00 26.02 249 ARG A O 1
ATOM 1976 N N . GLU A 1 250 ? 23.659 -21.975 -29.152 1.00 27.16 250 GLU A N 1
ATOM 1977 C CA . GLU A 1 250 ? 23.957 -23.159 -29.980 1.00 27.16 250 GLU A CA 1
ATOM 1978 C C . GLU A 1 250 ? 23.599 -24.467 -29.205 1.00 27.16 250 GLU A C 1
ATOM 1980 O O . GLU A 1 250 ? 23.629 -24.453 -27.979 1.00 27.16 250 GLU A O 1
ATOM 1985 N N . ARG A 1 251 ? 23.220 -25.527 -29.958 1.00 25.59 251 ARG A N 1
ATOM 1986 C CA . ARG A 1 251 ? 23.395 -27.019 -29.840 1.00 25.59 251 ARG A CA 1
ATOM 1987 C C . ARG A 1 251 ? 23.870 -27.647 -28.506 1.00 25.59 251 ARG A C 1
ATOM 1989 O O . ARG A 1 251 ? 24.642 -27.035 -27.794 1.00 25.59 251 ARG A O 1
ATOM 1996 N N . GLU A 1 252 ? 23.612 -28.900 -28.107 1.00 26.02 252 GLU A N 1
ATOM 1997 C CA . GLU A 1 252 ? 23.048 -30.190 -28.594 1.00 26.02 252 GLU A CA 1
ATOM 1998 C C . GLU A 1 252 ? 22.889 -31.052 -27.295 1.00 26.02 252 GLU A C 1
ATOM 2000 O O . GLU A 1 252 ? 23.655 -30.849 -26.360 1.00 26.02 252 GLU A O 1
ATOM 2005 N N . GLY A 1 253 ? 21.869 -31.894 -27.070 1.00 24.39 253 GLY A N 1
ATOM 2006 C CA . GLY A 1 253 ? 21.815 -33.308 -27.477 1.00 24.39 253 GLY A CA 1
ATOM 2007 C C . GLY A 1 253 ? 21.343 -34.232 -26.318 1.00 24.39 253 GLY A C 1
ATOM 2008 O O . GLY A 1 253 ? 21.555 -33.905 -25.156 1.00 24.39 253 GLY A O 1
ATOM 2009 N N . GLU A 1 254 ? 20.733 -35.376 -26.680 1.00 27.06 254 GLU A N 1
ATOM 2010 C CA . GLU A 1 254 ? 20.361 -36.577 -25.875 1.00 27.06 254 GLU A CA 1
ATOM 2011 C C . GLU A 1 254 ? 19.113 -36.544 -24.952 1.00 27.06 254 GLU A C 1
ATOM 2013 O O . GLU A 1 254 ? 18.753 -35.515 -24.402 1.00 27.06 254 GLU A O 1
ATOM 2018 N N . SER A 1 255 ? 18.452 -37.653 -24.585 1.00 24.14 255 SER A N 1
ATOM 2019 C CA . SER A 1 255 ? 17.862 -38.815 -25.281 1.00 24.14 255 SER A CA 1
ATOM 2020 C C . SER A 1 255 ? 17.055 -39.618 -24.227 1.00 24.14 255 SER A C 1
ATOM 2022 O O . SER A 1 255 ? 17.577 -39.898 -23.157 1.00 24.14 255 SER A O 1
ATOM 2024 N N . LEU A 1 256 ? 15.834 -40.051 -24.577 1.00 25.89 256 LEU A N 1
ATOM 2025 C CA . LEU A 1 256 ? 15.123 -41.275 -24.128 1.00 25.89 256 LEU A CA 1
ATOM 2026 C C . LEU A 1 256 ? 14.537 -41.455 -22.690 1.00 25.89 256 LEU A C 1
ATOM 2028 O O . LEU A 1 256 ? 15.246 -41.656 -21.716 1.00 25.89 256 LEU A O 1
ATOM 2032 N N . LYS A 1 257 ? 13.207 -41.708 -22.710 1.00 24.00 257 LYS A N 1
ATOM 2033 C CA . LYS A 1 257 ? 12.441 -42.876 -22.172 1.00 24.00 257 LYS A CA 1
ATOM 2034 C C . LYS A 1 257 ? 11.875 -42.916 -20.731 1.00 24.00 257 LYS A C 1
ATOM 2036 O O . LYS A 1 257 ? 12.604 -42.899 -19.752 1.00 24.00 257 LYS A O 1
ATOM 2041 N N . GLY A 1 258 ? 10.575 -43.269 -20.693 1.00 24.78 258 GLY A N 1
ATOM 2042 C CA . GLY A 1 258 ? 9.845 -43.982 -19.619 1.00 24.78 258 GLY A CA 1
ATOM 2043 C C . GLY A 1 258 ? 8.984 -43.067 -18.734 1.00 24.78 258 GLY A C 1
ATOM 2044 O O . GLY A 1 258 ? 9.450 -42.004 -18.369 1.00 24.78 258 GLY A O 1
ATOM 2045 N N . ALA A 1 259 ? 7.744 -43.358 -18.328 1.00 25.00 259 ALA A N 1
ATOM 2046 C CA . ALA A 1 259 ? 6.866 -44.521 -18.451 1.00 25.00 259 ALA A CA 1
ATOM 2047 C C . ALA A 1 259 ? 5.400 -44.111 -18.098 1.00 25.00 259 ALA A C 1
ATOM 2049 O O . ALA A 1 259 ? 5.192 -43.057 -17.507 1.00 25.00 259 ALA A O 1
ATOM 2050 N N . SER A 1 260 ? 4.446 -44.954 -18.529 1.00 25.00 260 SER A N 1
ATOM 2051 C CA . SER A 1 260 ? 3.013 -45.188 -18.171 1.00 25.00 260 SER A CA 1
ATOM 2052 C C . SER A 1 260 ? 2.319 -44.360 -17.053 1.00 25.00 260 SER A C 1
ATOM 2054 O O . SER A 1 260 ? 2.932 -44.107 -16.023 1.00 25.00 260 SER A O 1
ATOM 2056 N N . ARG A 1 261 ? 1.058 -43.877 -17.195 1.00 25.77 261 ARG A N 1
ATOM 2057 C CA . ARG A 1 261 ? -0.266 -44.595 -17.129 1.00 25.77 261 ARG A CA 1
ATOM 2058 C C . ARG A 1 261 ? -0.381 -45.503 -15.887 1.00 25.77 261 ARG A C 1
ATOM 2060 O O . ARG A 1 261 ? 0.544 -46.268 -15.670 1.00 25.77 261 ARG A O 1
ATOM 2067 N N . ASP A 1 262 ? -1.402 -45.536 -15.035 1.00 25.48 262 ASP A N 1
ATOM 2068 C CA . ASP A 1 262 ? -2.773 -45.013 -14.889 1.00 25.48 262 ASP A CA 1
ATOM 2069 C C . ASP A 1 262 ? -2.976 -44.801 -13.352 1.00 25.48 262 ASP A C 1
ATOM 2071 O O . ASP A 1 262 ? -2.128 -45.229 -12.572 1.00 25.48 262 ASP A O 1
ATOM 2075 N N . ASP A 1 263 ? -3.891 -43.980 -12.829 1.00 25.70 263 ASP A N 1
ATOM 2076 C CA . ASP A 1 263 ? -5.193 -44.406 -12.271 1.00 25.70 263 ASP A CA 1
ATOM 2077 C C . ASP A 1 263 ? -5.789 -43.176 -11.543 1.00 25.70 263 ASP A C 1
ATOM 2079 O O . ASP A 1 263 ? -5.093 -42.481 -10.806 1.00 25.70 263 ASP A O 1
ATOM 2083 N N . ALA A 1 264 ? -6.963 -42.693 -11.948 1.00 26.22 264 ALA A N 1
ATOM 2084 C CA . ALA A 1 264 ? -8.286 -43.029 -11.411 1.00 26.22 264 ALA A CA 1
ATOM 2085 C C . ALA A 1 264 ? -8.719 -42.114 -10.246 1.00 26.22 264 ALA A C 1
ATOM 2087 O O . ALA A 1 264 ? -8.125 -42.049 -9.175 1.00 26.22 264 ALA A O 1
ATOM 2088 N N . ILE A 1 265 ? -9.776 -41.370 -10.556 1.00 24.16 265 ILE A N 1
ATOM 2089 C CA . ILE A 1 265 ? -10.552 -40.449 -9.731 1.00 24.16 265 ILE A CA 1
ATOM 2090 C C . ILE A 1 265 ? -11.342 -41.258 -8.702 1.00 24.16 265 ILE A C 1
ATOM 2092 O O . ILE A 1 265 ? -11.954 -42.253 -9.085 1.00 24.16 265 ILE A O 1
ATOM 2096 N N . ASP A 1 266 ? -11.421 -40.776 -7.461 1.00 25.22 266 ASP A N 1
ATOM 2097 C CA . ASP A 1 266 ? -12.496 -41.171 -6.552 1.00 25.22 266 ASP A CA 1
ATOM 2098 C C . ASP A 1 266 ? -13.096 -39.933 -5.869 1.00 25.22 266 ASP A C 1
ATOM 2100 O O . ASP A 1 266 ? -12.405 -39.146 -5.216 1.00 25.22 266 ASP A O 1
ATOM 2104 N N . LEU A 1 267 ? -14.388 -39.734 -6.126 1.00 25.69 267 LEU A N 1
ATOM 2105 C CA . LEU A 1 267 ? -15.274 -38.789 -5.461 1.00 25.69 267 LEU A CA 1
ATOM 2106 C C . LEU A 1 267 ? -16.052 -39.604 -4.432 1.00 25.69 267 LEU A C 1
ATOM 2108 O O . LEU A 1 267 ? -16.836 -40.459 -4.834 1.00 25.69 267 LEU A O 1
ATOM 2112 N N . ASP A 1 268 ? -15.949 -39.262 -3.150 1.00 23.94 268 ASP A N 1
ATOM 2113 C CA . ASP A 1 268 ? -17.043 -39.559 -2.232 1.00 23.94 268 ASP A CA 1
ATOM 2114 C C . ASP A 1 268 ? -17.251 -38.432 -1.220 1.00 23.94 268 ASP A C 1
ATOM 2116 O O . ASP A 1 268 ? -16.318 -37.800 -0.718 1.00 23.94 268 ASP A O 1
ATOM 2120 N N . ALA A 1 269 ? -18.524 -38.141 -0.998 1.00 25.52 269 ALA A N 1
ATOM 2121 C CA . ALA A 1 269 ? -19.042 -37.008 -0.266 1.00 25.52 269 ALA A CA 1
ATOM 2122 C C . ALA A 1 269 ? -19.848 -37.511 0.930 1.00 25.52 269 ALA A C 1
ATOM 2124 O O . ALA A 1 269 ? -20.800 -38.256 0.741 1.00 25.52 269 ALA A O 1
ATOM 2125 N N . SER A 1 270 ? -19.581 -37.005 2.139 1.00 21.77 270 SER A N 1
ATOM 2126 C CA . SER A 1 270 ? -20.602 -36.966 3.199 1.00 21.77 270 SER A CA 1
ATOM 2127 C C . SER A 1 270 ? -20.223 -36.053 4.376 1.00 21.77 270 SER A C 1
ATOM 2129 O O . SER A 1 270 ? -19.370 -36.385 5.191 1.00 21.77 270 SER A O 1
ATOM 2131 N N . VAL A 1 271 ? -20.892 -34.894 4.419 1.00 21.17 271 VAL A N 1
ATOM 2132 C CA . VAL A 1 271 ? -21.640 -34.273 5.538 1.00 21.17 271 VAL A CA 1
ATOM 2133 C C . VAL A 1 271 ? -21.095 -34.372 6.976 1.00 21.17 271 VAL A C 1
ATOM 2135 O O . VAL A 1 271 ? -20.997 -35.457 7.535 1.00 21.17 271 VAL A O 1
ATOM 2138 N N . SER A 1 272 ? -20.985 -33.214 7.650 1.00 21.44 272 SER A N 1
ATOM 2139 C CA . SER A 1 272 ? -21.536 -32.990 9.007 1.00 21.44 272 SER A CA 1
ATOM 2140 C C . SER A 1 272 ? -21.660 -31.492 9.330 1.00 21.44 272 SER A C 1
ATOM 2142 O O . SER A 1 272 ? -20.675 -30.762 9.369 1.00 21.44 272 SER A O 1
ATOM 2144 N N . VAL A 1 273 ? -22.901 -31.052 9.555 1.00 22.66 273 VAL A N 1
ATOM 2145 C CA . VAL A 1 273 ? -23.287 -29.752 10.126 1.00 22.66 273 VAL A CA 1
ATOM 2146 C C . VAL A 1 273 ? -23.378 -29.928 11.641 1.00 22.66 273 VAL A C 1
ATOM 2148 O O . VAL A 1 273 ? -24.110 -30.804 12.097 1.00 22.66 273 VAL A O 1
ATOM 2151 N N . ALA A 1 274 ? -22.683 -29.092 12.412 1.00 22.75 274 ALA A N 1
ATOM 2152 C CA . ALA A 1 274 ? -22.878 -28.968 13.854 1.00 22.75 274 ALA A CA 1
ATOM 2153 C C . ALA A 1 274 ? -23.250 -27.517 14.195 1.00 22.75 274 ALA A C 1
ATOM 2155 O O . ALA A 1 274 ? -22.530 -26.577 13.864 1.00 22.75 274 ALA A O 1
ATOM 2156 N N . LEU A 1 275 ? -24.423 -27.373 14.807 1.00 22.50 275 LEU A N 1
ATOM 2157 C CA . LEU A 1 275 ? -24.982 -26.170 15.425 1.00 22.50 275 LEU A CA 1
ATOM 2158 C C . LEU A 1 275 ? -24.672 -26.190 16.934 1.00 22.50 275 LEU A C 1
ATOM 2160 O O . LEU A 1 275 ? -24.477 -27.274 17.480 1.00 22.50 275 LEU A O 1
ATOM 2164 N N . LEU A 1 276 ? -24.788 -25.010 17.569 1.00 21.41 276 LEU A N 1
ATOM 2165 C CA . LEU A 1 276 ? -24.622 -24.652 19.000 1.00 21.41 276 LEU A CA 1
ATOM 2166 C C . LEU A 1 276 ? -23.210 -24.109 19.308 1.00 21.41 276 LEU A C 1
ATOM 2168 O O . LEU A 1 276 ? -22.221 -24.704 18.913 1.00 21.41 276 LEU A O 1
ATOM 2172 N N . GLU A 1 277 ? -23.004 -22.971 19.970 1.00 21.75 277 GLU A N 1
ATOM 2173 C CA . GLU A 1 277 ? -23.859 -22.194 20.870 1.00 21.75 277 GLU A CA 1
ATOM 2174 C C . GLU A 1 277 ? -23.292 -20.767 21.009 1.00 21.75 277 GLU A C 1
ATOM 2176 O O . GLU A 1 277 ? -22.106 -20.521 20.798 1.00 21.75 277 GLU A O 1
ATOM 2181 N N . SER A 1 278 ? -24.157 -19.820 21.358 1.00 24.53 278 SER A N 1
ATOM 2182 C CA . SER A 1 278 ? -23.833 -18.415 21.591 1.00 24.53 278 SER A CA 1
ATOM 2183 C C . SER A 1 278 ? -22.926 -18.203 22.808 1.00 24.53 278 SER A C 1
ATOM 2185 O O . SER A 1 278 ? -23.329 -18.509 23.931 1.00 24.53 278 SER A O 1
ATOM 2187 N N . THR A 1 279 ? -21.794 -17.529 22.618 1.00 23.17 279 THR A N 1
ATOM 2188 C CA . THR A 1 279 ? -21.111 -16.767 23.671 1.00 23.17 279 THR A CA 1
ATOM 2189 C C . THR A 1 279 ? -20.652 -15.416 23.114 1.00 23.17 279 THR A C 1
ATOM 2191 O O . THR A 1 279 ? -20.204 -15.303 21.976 1.00 23.17 279 THR A O 1
ATOM 2194 N N . PHE A 1 280 ? -20.871 -14.369 23.911 1.00 23.89 280 PHE A N 1
ATOM 2195 C CA . PHE A 1 280 ? -20.501 -12.975 23.648 1.00 23.89 280 PHE A CA 1
ATOM 2196 C C . PHE A 1 280 ? -18.997 -12.819 23.326 1.00 23.89 280 PHE A C 1
ATOM 2198 O O . PHE A 1 280 ? -18.197 -13.625 23.805 1.00 23.89 280 PHE A O 1
ATOM 2205 N N . PRO A 1 281 ? -18.597 -11.798 22.539 1.00 23.75 281 PRO A N 1
ATOM 2206 C CA . PRO A 1 281 ? -17.252 -11.718 21.975 1.00 23.75 281 PRO A CA 1
ATOM 2207 C C . PRO A 1 281 ? -16.212 -11.360 23.051 1.00 23.75 281 PRO A C 1
ATOM 2209 O O . PRO A 1 281 ? -16.486 -10.493 23.887 1.00 23.75 281 PRO A O 1
ATOM 2212 N N . PRO A 1 282 ? -15.008 -11.960 23.034 1.00 27.69 282 PRO A N 1
ATOM 2213 C CA . PRO A 1 282 ? -13.862 -11.363 23.694 1.00 27.69 282 PRO A CA 1
ATOM 2214 C C . PRO A 1 282 ? -13.369 -10.147 22.890 1.00 27.69 282 PRO A C 1
ATOM 2216 O O . PRO A 1 282 ? -13.597 -10.046 21.688 1.00 27.69 282 PRO A O 1
ATOM 2219 N N . SER A 1 283 ? -12.754 -9.218 23.624 1.00 31.30 283 SER A N 1
ATOM 2220 C CA . SER A 1 283 ? -12.058 -7.982 23.227 1.00 31.30 283 SER A CA 1
ATOM 2221 C C . SER A 1 283 ? -11.625 -7.856 21.763 1.00 31.30 283 SER A C 1
ATOM 2223 O O . SER A 1 283 ? -11.043 -8.786 21.218 1.00 31.30 283 SER A O 1
ATOM 2225 N N . GLU A 1 284 ? -11.823 -6.659 21.193 1.00 33.59 284 GLU A N 1
ATOM 2226 C CA . GLU A 1 284 ? -11.305 -6.226 19.887 1.00 33.59 284 GLU A CA 1
ATOM 2227 C C . GLU A 1 284 ? -9.882 -6.747 19.634 1.00 33.59 284 GLU A C 1
ATOM 2229 O O . GLU A 1 284 ? -8.909 -6.280 20.231 1.00 33.59 284 GLU A O 1
ATOM 2234 N N . ASP A 1 285 ? -9.799 -7.742 18.752 1.00 36.72 285 ASP A N 1
ATOM 2235 C CA . ASP A 1 285 ? -8.566 -8.373 18.301 1.00 36.72 285 ASP A CA 1
ATOM 2236 C C . ASP A 1 285 ? -7.623 -7.306 17.728 1.00 36.72 285 ASP A C 1
ATOM 2238 O O . ASP A 1 285 ? -8.031 -6.439 16.945 1.00 36.72 285 ASP A O 1
ATOM 2242 N N . CYS A 1 286 ? -6.345 -7.365 18.100 1.00 35.31 286 CYS A N 1
ATOM 2243 C CA . CYS A 1 286 ? -5.312 -6.487 17.564 1.00 35.31 286 CYS A CA 1
ATOM 2244 C C . CYS A 1 286 ? -5.104 -6.756 16.061 1.00 35.31 286 CYS A C 1
ATOM 2246 O O . CYS A 1 286 ? -4.202 -7.486 15.674 1.00 35.31 286 CYS A O 1
ATOM 2248 N N . GLY A 1 287 ? -5.924 -6.134 15.208 1.00 47.38 287 GLY A N 1
ATOM 2249 C CA . GLY A 1 287 ? -5.677 -5.975 13.775 1.00 47.38 287 GLY A CA 1
ATOM 2250 C C . GLY A 1 287 ? -5.350 -7.272 13.042 1.00 47.38 287 GLY A C 1
ATOM 2251 O O . GLY A 1 287 ? -4.240 -7.426 12.551 1.00 47.38 287 GLY A O 1
ATOM 2252 N N . ALA A 1 288 ? -6.287 -8.212 12.943 1.00 52.75 288 ALA A N 1
ATOM 2253 C CA . ALA A 1 288 ? -6.053 -9.446 12.200 1.00 52.75 288 ALA A CA 1
ATOM 2254 C C . ALA A 1 288 ? -5.611 -9.180 10.738 1.00 52.75 288 ALA A C 1
ATOM 2256 O O . ALA A 1 288 ? -5.956 -8.165 10.120 1.00 52.75 288 ALA A O 1
ATOM 2257 N N . ILE A 1 289 ? -4.897 -10.141 10.134 1.00 56.03 289 ILE A N 1
ATOM 2258 C CA . ILE A 1 289 ? -4.744 -10.244 8.669 1.00 56.03 289 ILE A CA 1
ATOM 2259 C C . ILE A 1 289 ? -6.122 -10.643 8.111 1.00 56.03 289 ILE A C 1
ATOM 2261 O O . ILE A 1 289 ? -6.358 -11.783 7.729 1.00 56.03 289 ILE A O 1
ATOM 2265 N N . ASP A 1 290 ? -7.103 -9.753 8.200 1.00 47.66 290 ASP A N 1
ATOM 2266 C CA . ASP A 1 290 ? -8.513 -10.145 8.219 1.00 47.66 290 ASP A CA 1
ATOM 2267 C C . ASP A 1 290 ? -9.084 -10.334 6.805 1.00 47.66 290 ASP A C 1
ATOM 2269 O O . ASP A 1 290 ? -10.002 -11.120 6.577 1.00 47.66 290 ASP A O 1
ATOM 2273 N N . LYS A 1 291 ? -8.485 -9.662 5.809 1.00 49.34 291 LYS A N 1
ATOM 2274 C CA . LYS A 1 291 ? -9.079 -9.510 4.469 1.00 49.34 291 LYS A CA 1
ATOM 2275 C C . LYS A 1 291 ? -8.486 -10.415 3.385 1.00 49.34 291 LYS A C 1
ATOM 2277 O O . LYS A 1 291 ? -9.077 -10.547 2.315 1.00 49.34 291 LYS A O 1
ATOM 2282 N N . ALA A 1 292 ? -7.360 -11.089 3.637 1.00 59.59 292 ALA A N 1
ATOM 2283 C CA . ALA A 1 292 ? -6.667 -11.880 2.618 1.00 59.59 292 ALA A CA 1
ATOM 2284 C C . ALA A 1 292 ? -6.378 -13.316 3.080 1.00 59.59 292 ALA A C 1
ATOM 2286 O O . ALA A 1 292 ? -5.300 -13.612 3.593 1.00 59.59 292 ALA A O 1
ATOM 2287 N N . LYS A 1 293 ? -7.322 -14.237 2.823 1.00 69.88 293 LYS A N 1
ATOM 2288 C CA . LYS A 1 293 ? -7.190 -15.676 3.141 1.00 69.88 293 LYS A CA 1
ATOM 2289 C C . LYS A 1 293 ? -5.827 -16.251 2.732 1.00 69.88 293 LYS A C 1
ATOM 2291 O O . LYS A 1 293 ? -5.199 -16.950 3.513 1.00 69.88 293 LYS A O 1
ATOM 2296 N N . HIS A 1 294 ? -5.336 -15.906 1.542 1.00 78.12 294 HIS A N 1
ATOM 2297 C CA . HIS A 1 294 ? -4.040 -16.387 1.061 1.00 78.12 294 HIS A CA 1
ATOM 2298 C C . HIS A 1 294 ? -2.852 -15.903 1.906 1.00 78.12 294 HIS A C 1
ATOM 2300 O O . HIS A 1 294 ? -1.934 -16.679 2.140 1.00 78.12 294 HIS A O 1
ATOM 2306 N N . TRP A 1 295 ? -2.870 -14.655 2.386 1.00 86.38 295 TRP A N 1
ATOM 2307 C CA . TRP A 1 295 ? -1.828 -14.152 3.282 1.00 86.38 295 TRP A CA 1
ATOM 2308 C C . TRP A 1 295 ? -1.905 -14.806 4.656 1.00 86.38 295 TRP A C 1
ATOM 2310 O O . TRP A 1 295 ? -0.865 -15.163 5.193 1.00 86.38 295 TRP A O 1
ATOM 2320 N N . ARG A 1 296 ? -3.113 -15.016 5.197 1.00 86.00 296 ARG A N 1
ATOM 2321 C CA . ARG A 1 296 ? -3.296 -15.763 6.453 1.00 86.00 296 ARG A CA 1
ATOM 2322 C C . ARG A 1 296 ? -2.702 -17.162 6.350 1.00 86.00 296 ARG A C 1
ATOM 2324 O O . ARG A 1 296 ? -1.888 -17.533 7.184 1.00 86.00 296 ARG A O 1
ATOM 2331 N N . ASP A 1 297 ? -3.075 -17.904 5.309 1.00 86.12 297 ASP A N 1
ATOM 2332 C CA . ASP A 1 297 ? -2.605 -19.273 5.091 1.00 86.12 297 ASP A CA 1
ATOM 2333 C C . ASP A 1 297 ? -1.077 -19.307 4.901 1.00 86.12 297 ASP A C 1
ATOM 2335 O O . ASP A 1 297 ? -0.393 -20.147 5.480 1.00 86.12 297 ASP A O 1
ATOM 2339 N N . PHE A 1 298 ? -0.528 -18.361 4.132 1.00 90.12 298 PHE A N 1
ATOM 2340 C CA . PHE A 1 298 ? 0.909 -18.267 3.873 1.00 90.12 298 PHE A CA 1
ATOM 2341 C C . PHE A 1 298 ? 1.719 -17.857 5.110 1.00 90.12 298 PHE A C 1
ATOM 2343 O O . PHE A 1 298 ? 2.831 -18.333 5.305 1.00 90.12 298 PHE A O 1
ATOM 2350 N N . LEU A 1 299 ? 1.181 -16.978 5.956 1.00 93.75 299 LEU A N 1
ATOM 2351 C CA . LEU A 1 299 ? 1.859 -16.490 7.158 1.00 93.75 299 LEU A CA 1
ATOM 2352 C C . LEU A 1 299 ? 1.581 -17.346 8.397 1.00 93.75 299 LEU A C 1
ATOM 2354 O O . LEU A 1 299 ? 2.260 -17.157 9.405 1.00 93.75 299 LEU A O 1
ATOM 2358 N N . ALA A 1 300 ? 0.667 -18.318 8.318 1.00 92.75 300 ALA A N 1
ATOM 2359 C CA . ALA A 1 300 ? 0.319 -19.212 9.421 1.00 92.75 300 ALA A CA 1
ATOM 2360 C C . ALA A 1 300 ? 1.541 -19.845 10.120 1.00 92.75 300 ALA A C 1
ATOM 2362 O O . ALA A 1 300 ? 1.567 -19.847 11.350 1.00 92.75 300 ALA A O 1
ATOM 2363 N N . PRO A 1 301 ? 2.603 -20.303 9.418 1.00 93.19 301 PRO A N 1
ATOM 2364 C CA . PRO A 1 301 ? 3.794 -20.844 10.080 1.00 93.19 301 PRO A CA 1
ATOM 2365 C C . PRO A 1 301 ? 4.593 -19.821 10.905 1.00 93.19 301 PRO A C 1
ATOM 2367 O O . PRO A 1 301 ? 5.418 -20.217 11.724 1.00 93.19 301 PRO A O 1
ATOM 2370 N N . ILE A 1 302 ? 4.395 -18.521 10.666 1.00 93.50 302 ILE A N 1
ATOM 2371 C CA . ILE A 1 302 ? 5.078 -17.408 11.344 1.00 93.50 302 ILE A CA 1
ATOM 2372 C C . ILE A 1 302 ? 4.182 -16.817 12.442 1.00 93.50 302 ILE A C 1
ATOM 2374 O O . ILE A 1 302 ? 4.685 -16.337 13.453 1.00 93.50 302 ILE A O 1
ATOM 2378 N N . THR A 1 303 ? 2.860 -16.861 12.272 1.00 90.25 303 THR A N 1
ATOM 2379 C CA . THR A 1 303 ? 1.899 -16.377 13.275 1.00 90.25 303 THR A CA 1
ATOM 2380 C C . THR A 1 303 ? 1.490 -17.450 14.286 1.00 90.25 303 THR A C 1
ATOM 2382 O O . THR A 1 303 ? 0.910 -17.113 15.310 1.00 90.25 303 THR A O 1
ATOM 2385 N N . ALA A 1 304 ? 1.782 -18.730 14.034 1.00 84.81 304 ALA A N 1
ATOM 2386 C CA . ALA A 1 304 ? 1.471 -19.824 14.954 1.00 84.81 304 ALA A CA 1
ATOM 2387 C C . ALA A 1 304 ? 2.252 -19.737 16.277 1.00 84.81 304 ALA A C 1
ATOM 2389 O O . ALA A 1 304 ? 3.418 -19.340 16.308 1.00 84.81 304 ALA A O 1
ATOM 2390 N N . ASP A 1 305 ? 1.657 -20.246 17.359 1.00 82.50 305 ASP A N 1
ATOM 2391 C CA . ASP A 1 305 ? 2.280 -20.297 18.692 1.00 82.50 305 ASP A CA 1
ATOM 2392 C C . ASP A 1 305 ? 3.593 -21.088 18.730 1.00 82.50 305 ASP A C 1
ATOM 2394 O O . ASP A 1 305 ? 4.470 -20.835 19.555 1.00 82.50 305 ASP A O 1
ATOM 2398 N N . SER A 1 306 ? 3.774 -22.044 17.820 1.00 79.56 306 SER A N 1
ATOM 2399 C CA . SER A 1 306 ? 5.023 -22.797 17.704 1.00 79.56 306 SER A CA 1
ATOM 2400 C C . SER A 1 306 ? 6.181 -21.940 17.177 1.00 79.56 306 SER A C 1
ATOM 2402 O O . SER A 1 306 ? 7.347 -22.231 17.469 1.00 79.56 306 SER A O 1
ATOM 2404 N N . TRP A 1 307 ? 5.901 -20.855 16.446 1.00 88.38 307 TRP A N 1
ATOM 2405 C CA . TRP A 1 307 ? 6.931 -20.009 15.859 1.00 88.38 307 TRP A CA 1
ATOM 2406 C C . TRP A 1 307 ? 7.719 -19.268 16.943 1.00 88.38 307 TRP A C 1
ATOM 2408 O O . TRP A 1 307 ? 7.208 -18.409 17.670 1.00 88.38 307 TRP A O 1
ATOM 2418 N N . ARG A 1 308 ? 9.008 -19.625 17.059 1.00 85.44 308 ARG A N 1
ATOM 2419 C CA . ARG A 1 308 ? 9.948 -19.086 18.060 1.00 85.44 308 ARG A CA 1
ATOM 2420 C C . ARG A 1 308 ? 9.356 -19.088 19.482 1.00 85.44 308 ARG A C 1
ATOM 2422 O O . ARG A 1 308 ? 9.524 -18.124 20.240 1.00 85.44 308 ARG A O 1
ATOM 2429 N N . SER A 1 309 ? 8.669 -20.180 19.823 1.00 88.38 309 SER A N 1
ATOM 2430 C CA . SER A 1 309 ? 8.053 -20.415 21.134 1.00 88.38 309 SER A CA 1
ATOM 2431 C C . SER A 1 309 ? 7.085 -19.297 21.539 1.00 88.38 309 SER A C 1
ATOM 2433 O O . SER A 1 309 ? 7.262 -18.684 22.591 1.00 88.38 309 SER A O 1
ATOM 2435 N N . GLY A 1 310 ? 6.118 -18.964 20.683 1.00 85.81 310 GLY A N 1
ATOM 2436 C CA . GLY A 1 310 ? 5.093 -17.946 20.932 1.00 85.81 310 GLY A CA 1
ATOM 2437 C C . GLY A 1 310 ? 5.604 -16.519 20.759 1.00 85.81 310 GLY A C 1
ATOM 2438 O O . GLY A 1 310 ? 5.269 -15.635 21.549 1.00 85.81 310 GLY A O 1
ATOM 2439 N N . ALA A 1 311 ? 6.494 -16.284 19.788 1.00 88.56 311 ALA A N 1
ATOM 2440 C CA . ALA A 1 311 ? 7.047 -14.950 19.563 1.00 88.56 311 ALA A CA 1
ATOM 2441 C C . ALA A 1 311 ? 6.000 -13.952 19.068 1.00 88.56 311 ALA A C 1
ATOM 2443 O O . ALA A 1 311 ? 6.043 -12.808 19.508 1.00 88.56 311 ALA A O 1
ATOM 2444 N N . PHE A 1 312 ? 5.053 -14.375 18.230 1.00 89.12 312 PHE A N 1
ATOM 2445 C CA . PHE A 1 312 ? 3.982 -13.501 17.750 1.00 89.12 312 PHE A CA 1
ATOM 2446 C C . PHE A 1 312 ? 3.072 -13.036 18.902 1.00 89.12 312 PHE A C 1
ATOM 2448 O O . PHE A 1 312 ? 2.957 -11.837 19.137 1.00 89.12 312 PHE A O 1
ATOM 2455 N N . ALA A 1 313 ? 2.615 -13.960 19.753 1.00 87.56 313 ALA A N 1
ATOM 2456 C CA . ALA A 1 313 ? 1.856 -13.643 20.970 1.00 87.56 313 ALA A CA 1
ATOM 2457 C C . ALA A 1 313 ? 2.625 -12.768 21.989 1.00 87.56 313 ALA A C 1
ATOM 2459 O O . ALA A 1 313 ? 2.040 -12.129 22.868 1.00 87.56 313 ALA A O 1
ATOM 2460 N N . ARG A 1 314 ? 3.967 -12.732 21.938 1.00 91.94 314 ARG A N 1
ATOM 2461 C CA . ARG A 1 314 ? 4.761 -11.763 22.722 1.00 91.94 314 ARG A CA 1
ATOM 2462 C C . ARG A 1 314 ? 4.695 -10.352 22.142 1.00 91.94 314 ARG A C 1
ATOM 2464 O O . ARG A 1 314 ? 4.746 -9.413 22.929 1.00 91.94 314 ARG A O 1
ATOM 2471 N N . ILE A 1 315 ? 4.595 -10.208 20.820 1.00 92.12 315 ILE A N 1
ATOM 2472 C CA . ILE A 1 315 ? 4.412 -8.909 20.160 1.00 92.12 315 ILE A CA 1
ATOM 2473 C C . ILE A 1 315 ? 3.050 -8.336 20.561 1.00 92.12 315 ILE A C 1
ATOM 2475 O O . ILE A 1 315 ? 2.988 -7.192 20.997 1.00 92.12 315 ILE A O 1
ATOM 2479 N N . GLU A 1 316 ? 1.984 -9.136 20.502 1.00 87.75 316 GLU A N 1
ATOM 2480 C CA . GLU A 1 316 ? 0.627 -8.712 20.888 1.00 87.75 316 GLU A CA 1
ATOM 2481 C C . GLU A 1 316 ? 0.581 -8.243 22.346 1.00 87.75 316 GLU A C 1
ATOM 2483 O O . GLU A 1 316 ? 0.265 -7.085 22.609 1.00 87.75 316 GLU A O 1
ATOM 2488 N N . ARG A 1 317 ? 1.070 -9.070 23.283 1.00 91.12 317 ARG A N 1
ATOM 2489 C CA . ARG A 1 317 ? 1.179 -8.681 24.701 1.00 91.12 317 ARG A CA 1
ATOM 2490 C C . ARG A 1 317 ? 2.039 -7.444 24.934 1.00 91.12 317 ARG A C 1
ATOM 2492 O O . ARG A 1 317 ? 1.782 -6.691 25.870 1.00 91.12 317 ARG A O 1
ATOM 2499 N N . PHE A 1 318 ? 3.089 -7.246 24.135 1.00 94.00 318 PHE A N 1
ATOM 2500 C CA . PHE A 1 318 ? 3.880 -6.023 24.206 1.00 94.00 318 PHE A CA 1
ATOM 2501 C C . PHE A 1 318 ? 3.015 -4.812 23.843 1.00 94.00 318 PHE A C 1
ATOM 2503 O O . PHE A 1 318 ? 3.009 -3.845 24.593 1.00 94.00 318 PHE A O 1
ATOM 2510 N N . LEU A 1 319 ? 2.253 -4.866 22.747 1.00 90.81 319 LEU A N 1
ATOM 2511 C CA . LEU A 1 319 ? 1.392 -3.756 22.328 1.00 90.81 319 LEU A CA 1
ATOM 2512 C C . LEU A 1 319 ? 0.277 -3.477 23.336 1.00 90.81 319 LEU A C 1
ATOM 2514 O O . LEU A 1 319 ? 0.038 -2.310 23.646 1.00 90.81 319 LEU A O 1
ATOM 2518 N N . ASP A 1 320 ? -0.353 -4.518 23.876 1.00 86.75 320 ASP A N 1
ATOM 2519 C CA . ASP A 1 320 ? -1.378 -4.378 24.911 1.00 86.75 320 ASP A CA 1
ATOM 2520 C C . ASP A 1 320 ? -0.793 -3.723 26.163 1.00 86.75 320 ASP A C 1
ATOM 2522 O O . ASP A 1 320 ? -1.311 -2.712 26.631 1.00 86.75 320 ASP A O 1
ATOM 2526 N N . GLY A 1 321 ? 0.372 -4.188 26.623 1.00 92.44 321 GLY A N 1
ATOM 2527 C CA . GLY A 1 321 ? 1.066 -3.588 27.762 1.00 92.44 321 GLY A CA 1
ATOM 2528 C C . GLY A 1 321 ? 1.523 -2.143 27.522 1.00 92.44 321 GLY A C 1
ATOM 2529 O O . GLY A 1 321 ? 1.648 -1.368 28.468 1.00 92.44 321 GLY A O 1
ATOM 2530 N N . GLU A 1 322 ? 1.788 -1.738 26.279 1.00 92.12 322 GLU A N 1
ATOM 2531 C CA . GLU A 1 322 ? 2.101 -0.343 25.947 1.00 92.12 322 GLU A CA 1
ATOM 2532 C C . GLU A 1 322 ? 0.841 0.534 25.937 1.00 92.12 322 GLU A C 1
ATOM 2534 O O . GLU A 1 322 ? 0.874 1.649 26.468 1.00 92.12 322 GLU A O 1
ATOM 2539 N N . LYS A 1 323 ? -0.281 0.017 25.419 1.00 86.81 323 LYS A N 1
ATOM 2540 C CA . LYS A 1 323 ? -1.593 0.678 25.481 1.00 86.81 323 LYS A CA 1
ATOM 2541 C C . LYS A 1 323 ? -2.081 0.834 26.924 1.00 86.81 323 LYS A C 1
ATOM 2543 O O . LYS A 1 323 ? -2.532 1.914 27.291 1.00 86.81 323 LYS A O 1
ATOM 2548 N N . GLU A 1 324 ? -1.923 -0.190 27.763 1.00 91.69 324 GLU A N 1
ATOM 2549 C CA . GLU A 1 324 ? -2.265 -0.156 29.195 1.00 91.69 324 GLU A CA 1
ATOM 2550 C C . GLU A 1 324 ? -1.485 0.924 29.960 1.00 91.69 324 GLU A C 1
ATOM 2552 O O . GLU A 1 324 ? -2.006 1.535 30.891 1.00 91.69 324 GLU A O 1
ATOM 2557 N N . LYS A 1 325 ? -0.252 1.228 29.534 1.00 94.75 325 LYS A N 1
ATOM 2558 C CA . LYS A 1 325 ? 0.549 2.345 30.070 1.00 94.75 325 LYS A CA 1
ATOM 2559 C C . LYS A 1 325 ? 0.100 3.720 29.555 1.00 94.75 325 LYS A C 1
ATOM 2561 O O . LYS A 1 325 ? 0.770 4.713 29.837 1.00 94.75 325 LYS A O 1
ATOM 2566 N N . GLY A 1 326 ? -0.977 3.791 28.773 1.00 89.44 326 GLY A N 1
ATOM 2567 C CA . GLY A 1 326 ? -1.497 5.020 28.174 1.00 89.44 326 GLY A CA 1
ATOM 2568 C C . GLY A 1 326 ? -0.671 5.543 26.996 1.00 89.44 326 GLY A C 1
ATOM 2569 O O . GLY A 1 326 ? -0.778 6.723 26.663 1.00 89.44 326 GLY A O 1
ATOM 2570 N N . ARG A 1 327 ? 0.180 4.712 26.373 1.00 92.44 327 ARG A N 1
ATOM 2571 C CA . ARG A 1 327 ? 0.964 5.130 25.201 1.00 92.44 327 ARG A CA 1
ATOM 2572 C C . ARG A 1 327 ? 0.100 5.096 23.948 1.00 92.44 327 ARG A C 1
ATOM 2574 O O . ARG A 1 327 ? -0.631 4.138 23.706 1.00 92.44 327 ARG A O 1
ATOM 2581 N N . VAL A 1 328 ? 0.235 6.125 23.115 1.00 89.88 328 VAL A N 1
ATOM 2582 C CA . VAL A 1 328 ? -0.411 6.168 21.800 1.00 89.88 328 VAL A CA 1
ATOM 2583 C C . VAL A 1 328 ? 0.473 5.427 20.805 1.00 89.88 328 VAL A C 1
ATOM 2585 O O . VAL A 1 328 ? 1.589 5.864 20.521 1.00 89.88 328 VAL A O 1
ATOM 2588 N N . ILE A 1 329 ? -0.019 4.300 20.296 1.00 93.19 329 ILE A N 1
ATOM 2589 C CA . ILE A 1 329 ? 0.696 3.452 19.340 1.00 93.19 329 ILE A CA 1
ATOM 2590 C C . ILE A 1 329 ? 0.131 3.665 17.936 1.00 93.19 329 ILE A C 1
ATOM 2592 O O . ILE A 1 329 ? -1.084 3.684 17.749 1.00 93.19 329 ILE A O 1
ATOM 2596 N N . LEU A 1 330 ? 1.025 3.819 16.963 1.00 89.25 330 LEU A N 1
ATOM 2597 C CA . LEU A 1 330 ? 0.723 4.053 15.555 1.00 89.25 330 LEU A CA 1
ATOM 2598 C C . LEU A 1 330 ? 1.280 2.920 14.681 1.00 89.25 330 LEU A C 1
ATOM 2600 O O . LEU A 1 330 ? 2.324 2.360 15.029 1.00 89.25 330 LEU A O 1
ATOM 2604 N N . PRO A 1 331 ? 0.658 2.617 13.527 1.00 94.31 331 PRO A N 1
ATOM 2605 C CA . PRO A 1 331 ? -0.644 3.129 13.074 1.00 94.31 331 PRO A CA 1
ATOM 2606 C C . PRO A 1 331 ? -1.810 2.544 13.913 1.00 94.31 331 PRO A C 1
ATOM 2608 O O . PRO A 1 331 ? -1.555 1.715 14.793 1.00 94.31 331 PRO A O 1
ATOM 2611 N N . PRO A 1 332 ? -3.075 2.958 13.683 1.00 88.38 332 PRO A N 1
ATOM 2612 C CA . PRO A 1 332 ? -4.239 2.301 14.283 1.00 88.38 332 PRO A CA 1
ATOM 2613 C C . PRO A 1 332 ? -4.215 0.781 14.075 1.00 88.38 332 PRO A C 1
ATOM 2615 O O . PRO A 1 332 ? -3.669 0.293 13.086 1.00 88.38 332 PRO A O 1
ATOM 2618 N N . ALA A 1 333 ? -4.822 0.023 14.995 1.00 85.00 333 ALA A N 1
ATOM 2619 C CA . ALA A 1 333 ? -4.740 -1.441 14.993 1.00 85.00 333 ALA A CA 1
ATOM 2620 C C . ALA A 1 333 ? -5.194 -2.069 13.661 1.00 85.00 333 ALA A C 1
ATOM 2622 O O . ALA A 1 333 ? -4.540 -2.980 13.160 1.00 85.00 333 ALA A O 1
ATOM 2623 N N . THR A 1 334 ? -6.249 -1.524 13.051 1.00 87.38 334 THR A N 1
ATOM 2624 C CA . THR A 1 334 ? -6.788 -1.949 11.747 1.00 87.38 334 THR A CA 1
ATOM 2625 C C . THR A 1 334 ? -5.786 -1.842 10.599 1.00 87.38 334 THR A C 1
ATOM 2627 O O . THR A 1 334 ? -5.910 -2.553 9.601 1.00 87.38 334 THR A O 1
ATOM 2630 N N . ASP A 1 335 ? -4.773 -0.992 10.752 1.00 90.44 335 ASP A N 1
ATOM 2631 C CA . ASP A 1 335 ? -3.849 -0.625 9.688 1.00 90.44 335 ASP A CA 1
ATOM 2632 C C . ASP A 1 335 ? -2.479 -1.292 9.856 1.00 90.44 335 ASP A C 1
ATOM 2634 O O . ASP A 1 335 ? -1.681 -1.264 8.925 1.00 90.44 335 ASP A O 1
ATOM 2638 N N . ILE A 1 336 ? -2.187 -1.936 10.996 1.00 91.38 336 ILE A N 1
ATOM 2639 C CA . ILE A 1 336 ? -0.875 -2.560 11.277 1.00 91.38 336 ILE A CA 1
ATOM 2640 C C . ILE A 1 336 ? -0.448 -3.506 10.145 1.00 91.38 336 ILE A C 1
ATOM 2642 O O . ILE A 1 336 ? 0.710 -3.495 9.723 1.00 91.38 336 ILE A O 1
ATOM 2646 N N . PHE A 1 337 ? -1.393 -4.285 9.615 1.00 94.06 337 PHE A N 1
ATOM 2647 C CA . PHE A 1 337 ? -1.157 -5.243 8.533 1.00 94.06 337 PHE A CA 1
ATOM 2648 C C . PHE A 1 337 ? -1.715 -4.783 7.177 1.00 94.06 337 PHE A C 1
ATOM 2650 O O . PHE A 1 337 ? -1.904 -5.614 6.283 1.00 94.06 337 PHE A O 1
ATOM 2657 N N . ASN A 1 338 ? -1.947 -3.477 6.973 1.00 93.81 338 ASN A N 1
ATOM 2658 C CA . ASN A 1 338 ? -2.469 -2.951 5.703 1.00 93.81 338 ASN A CA 1
ATOM 2659 C C . ASN A 1 338 ? -1.605 -3.376 4.499 1.00 93.81 338 ASN A C 1
ATOM 2661 O O . ASN A 1 338 ? -2.151 -3.733 3.459 1.00 93.81 338 ASN A O 1
ATOM 2665 N N . ALA A 1 339 ? -0.276 -3.454 4.647 1.00 96.12 339 ALA A N 1
ATOM 2666 C CA . ALA A 1 339 ? 0.618 -3.946 3.592 1.00 96.12 339 ALA A CA 1
ATOM 2667 C C . ALA A 1 339 ? 0.233 -5.336 3.056 1.00 96.12 339 ALA A C 1
ATOM 2669 O O . ALA A 1 339 ? 0.319 -5.573 1.856 1.00 96.12 339 ALA A O 1
ATOM 2670 N N . PHE A 1 340 ? -0.233 -6.244 3.917 1.00 92.38 340 PHE A N 1
ATOM 2671 C CA . PHE A 1 340 ? -0.707 -7.566 3.498 1.00 92.38 340 PHE A CA 1
ATOM 2672 C C . PHE A 1 340 ? -2.159 -7.520 3.021 1.00 92.38 340 PHE A C 1
ATOM 2674 O O . PHE A 1 340 ? -2.503 -8.145 2.023 1.00 92.38 340 PHE A O 1
ATOM 2681 N N . ASN A 1 341 ? -3.013 -6.766 3.714 1.00 89.12 341 ASN A N 1
ATOM 2682 C CA . ASN A 1 341 ? -4.444 -6.710 3.416 1.00 89.12 341 ASN A CA 1
ATOM 2683 C C . ASN A 1 341 ? -4.749 -6.059 2.057 1.00 89.12 341 ASN A C 1
ATOM 2685 O O . ASN A 1 341 ? -5.703 -6.462 1.396 1.00 89.12 341 ASN A O 1
ATOM 2689 N N . SER A 1 342 ? -3.943 -5.082 1.637 1.00 87.12 342 SER A N 1
ATOM 2690 C CA . SER A 1 342 ? -4.107 -4.368 0.362 1.00 87.12 342 SER A CA 1
ATOM 2691 C C . SER A 1 342 ? -3.316 -4.976 -0.796 1.00 87.12 342 SER A C 1
ATOM 2693 O O . SER A 1 342 ? -3.679 -4.780 -1.954 1.00 87.12 342 SER A O 1
ATOM 2695 N N . CYS A 1 343 ? -2.258 -5.741 -0.513 1.00 87.44 343 CYS A N 1
ATOM 2696 C CA . CYS A 1 343 ? -1.441 -6.354 -1.552 1.00 87.44 343 CYS A CA 1
ATOM 2697 C C . CYS A 1 343 ? -2.023 -7.711 -1.984 1.00 87.44 343 CYS A C 1
ATOM 2699 O O . CYS A 1 343 ? -2.101 -8.634 -1.165 1.00 87.44 343 CYS A O 1
ATOM 2701 N N . PRO A 1 344 ? -2.396 -7.912 -3.261 1.00 82.44 344 PRO A N 1
ATOM 2702 C CA . PRO A 1 344 ? -2.914 -9.197 -3.713 1.00 82.44 344 PRO A CA 1
ATOM 2703 C C . PRO A 1 344 ? -1.815 -10.265 -3.664 1.00 82.44 344 PRO A C 1
ATOM 2705 O O . PRO A 1 344 ? -0.881 -10.226 -4.456 1.00 82.44 344 PRO A O 1
ATOM 2708 N N . PHE A 1 345 ? -1.958 -11.271 -2.794 1.00 83.06 345 PHE A N 1
ATOM 2709 C CA . PHE A 1 345 ? -0.952 -12.329 -2.598 1.00 83.06 345 PHE A CA 1
ATOM 2710 C C . PHE A 1 345 ? -0.453 -12.952 -3.914 1.00 83.06 345 PHE A C 1
ATOM 2712 O O . PHE A 1 345 ? 0.732 -12.916 -4.217 1.00 83.06 345 PHE A O 1
ATOM 2719 N N . ARG A 1 346 ? -1.359 -13.458 -4.765 1.00 78.94 346 ARG A N 1
ATOM 2720 C CA . ARG A 1 346 ? -0.978 -14.065 -6.059 1.00 78.94 346 ARG A CA 1
ATOM 2721 C C . ARG A 1 346 ? -0.437 -13.046 -7.070 1.00 78.94 346 ARG A C 1
ATOM 2723 O O . ARG A 1 346 ? 0.267 -13.431 -7.998 1.00 78.94 346 ARG A O 1
ATOM 2730 N N . GLY A 1 347 ? -0.778 -11.770 -6.899 1.00 79.06 347 GLY A N 1
ATOM 2731 C CA . GLY A 1 347 ? -0.299 -10.664 -7.726 1.00 79.06 347 GLY A CA 1
ATOM 2732 C C . GLY A 1 347 ? 1.022 -10.064 -7.243 1.00 79.06 347 GLY A C 1
ATOM 2733 O O . GLY A 1 347 ? 1.562 -9.201 -7.931 1.00 79.06 347 GLY A O 1
ATOM 2734 N N . LEU A 1 348 ? 1.553 -10.508 -6.096 1.00 92.06 348 LEU A N 1
ATOM 2735 C CA . LEU A 1 348 ? 2.779 -9.973 -5.520 1.00 92.06 348 LEU A CA 1
ATOM 2736 C C . LEU A 1 348 ? 3.947 -10.132 -6.496 1.00 92.06 348 LEU A C 1
ATOM 2738 O O . LEU A 1 348 ? 4.245 -11.236 -6.961 1.00 92.06 348 LEU A O 1
ATOM 2742 N N . LYS A 1 349 ? 4.611 -9.014 -6.777 1.00 92.44 349 LYS A N 1
ATOM 2743 C CA . LYS A 1 349 ? 5.706 -8.920 -7.748 1.00 92.44 349 LYS A CA 1
ATOM 2744 C C . LYS A 1 349 ? 6.844 -7.999 -7.297 1.00 92.44 349 LYS A C 1
ATOM 2746 O O . LYS A 1 349 ? 7.990 -8.223 -7.685 1.00 92.44 349 LYS A O 1
ATOM 2751 N N . VAL A 1 350 ? 6.568 -7.019 -6.434 1.00 98.62 350 VAL A N 1
ATOM 2752 C CA . VAL A 1 350 ? 7.580 -6.122 -5.849 1.00 98.62 350 VAL A CA 1
ATOM 2753 C C . VAL A 1 350 ? 7.482 -6.139 -4.325 1.00 98.62 350 VAL A C 1
ATOM 2755 O O . VAL A 1 350 ? 6.388 -6.174 -3.775 1.00 98.62 350 VAL A O 1
ATOM 2758 N N . VAL A 1 351 ? 8.619 -6.078 -3.635 1.00 98.81 351 VAL A N 1
ATOM 2759 C CA . VAL A 1 351 ? 8.705 -5.864 -2.186 1.00 98.81 351 VAL A CA 1
ATOM 2760 C C . VAL A 1 351 ? 9.564 -4.630 -1.930 1.00 98.81 351 VAL A C 1
ATOM 2762 O O . VAL A 1 351 ? 10.715 -4.576 -2.362 1.00 98.81 351 VAL A O 1
ATOM 2765 N N . LEU A 1 352 ? 9.020 -3.645 -1.217 1.00 98.81 352 LEU A N 1
ATOM 2766 C CA . LEU A 1 352 ? 9.736 -2.449 -0.775 1.00 98.81 352 LEU A CA 1
ATOM 2767 C C . LEU A 1 352 ? 9.841 -2.443 0.745 1.00 98.81 352 LEU A C 1
ATOM 2769 O O . LEU A 1 352 ? 8.832 -2.578 1.439 1.00 98.81 352 LEU A O 1
ATOM 2773 N N . LEU A 1 353 ? 11.060 -2.251 1.252 1.00 97.56 353 LEU A N 1
ATOM 2774 C CA . LEU A 1 353 ? 11.329 -2.268 2.685 1.00 97.56 353 LEU A CA 1
ATOM 2775 C C . LEU A 1 353 ? 11.525 -0.861 3.256 1.00 97.56 353 LEU A C 1
ATOM 2777 O O . LEU A 1 353 ? 12.374 -0.101 2.791 1.00 97.56 353 LEU A O 1
ATOM 2781 N N . GLY A 1 354 ? 10.760 -0.552 4.301 1.00 94.75 354 GLY A N 1
ATOM 2782 C CA . GLY A 1 354 ? 10.959 0.602 5.177 1.00 94.75 354 GLY A CA 1
ATOM 2783 C C . GLY A 1 354 ? 11.536 0.209 6.540 1.00 94.75 354 GLY A C 1
ATOM 2784 O O . GLY A 1 354 ? 11.741 -0.971 6.838 1.00 94.75 354 GLY A O 1
ATOM 2785 N N . GLN A 1 355 ? 11.799 1.203 7.385 1.00 89.69 355 GLN A N 1
ATOM 2786 C CA . GLN A 1 355 ? 12.372 0.998 8.717 1.00 89.69 355 GLN A CA 1
ATOM 2787 C C . GLN A 1 355 ? 11.274 0.881 9.782 1.00 89.69 355 GLN A C 1
ATOM 2789 O O . GLN A 1 355 ? 11.012 -0.215 10.279 1.00 89.69 355 GLN A O 1
ATOM 2794 N N . ASP A 1 356 ? 10.610 1.987 10.093 1.00 89.25 356 ASP A N 1
ATOM 2795 C CA . ASP A 1 356 ? 9.504 2.096 11.040 1.00 89.25 356 ASP A CA 1
ATOM 2796 C C . ASP A 1 356 ? 8.375 2.967 10.458 1.00 89.25 356 ASP A C 1
ATOM 2798 O O . ASP A 1 356 ? 8.599 3.708 9.493 1.00 89.25 356 ASP A O 1
ATOM 2802 N N . PRO A 1 357 ? 7.141 2.866 10.986 1.00 93.88 357 PRO A N 1
ATOM 2803 C CA . PRO A 1 357 ? 6.046 3.714 10.552 1.00 93.88 357 PRO A CA 1
ATOM 2804 C C . PRO A 1 357 ? 6.342 5.173 10.887 1.00 93.88 357 PRO A C 1
ATOM 2806 O O . PRO A 1 357 ? 7.073 5.491 11.826 1.00 93.88 357 PRO A O 1
ATOM 2809 N N . TYR A 1 358 ? 5.706 6.074 10.150 1.00 92.25 358 TYR A N 1
ATOM 2810 C CA . TYR A 1 358 ? 5.645 7.464 10.559 1.00 92.25 358 TYR A CA 1
ATOM 2811 C C . TYR A 1 358 ? 5.024 7.606 11.958 1.00 92.25 358 TYR A C 1
ATOM 2813 O O . TYR A 1 358 ? 4.050 6.931 12.286 1.00 92.25 358 TYR A O 1
ATOM 2821 N N . HIS A 1 359 ? 5.603 8.483 12.776 1.00 90.88 359 HIS A N 1
ATOM 2822 C CA . HIS A 1 359 ? 5.289 8.582 14.202 1.00 90.88 359 HIS A CA 1
ATOM 2823 C C . HIS A 1 359 ? 4.352 9.739 14.558 1.00 90.88 359 HIS A C 1
ATOM 2825 O O . HIS A 1 359 ? 4.032 9.898 15.732 1.00 90.88 359 HIS A O 1
ATOM 2831 N N . ASP A 1 360 ? 3.923 10.563 13.602 1.00 89.06 360 ASP A N 1
ATOM 2832 C CA . ASP A 1 360 ? 2.926 11.596 13.885 1.00 89.06 360 ASP A CA 1
ATOM 2833 C C . ASP A 1 360 ? 1.504 11.051 13.720 1.00 89.06 360 ASP A C 1
ATOM 2835 O O . ASP A 1 360 ? 1.239 10.125 12.946 1.00 89.06 360 ASP A O 1
ATOM 2839 N N . LEU A 1 361 ? 0.575 11.623 14.486 1.00 85.62 361 LEU A N 1
ATOM 2840 C CA . LEU A 1 361 ? -0.831 11.229 14.458 1.00 85.62 361 LEU A CA 1
ATOM 2841 C C . LEU A 1 361 ? -1.415 11.419 13.054 1.00 85.62 361 LEU A C 1
ATOM 2843 O O . LEU A 1 361 ? -1.107 12.394 12.372 1.00 85.62 361 LEU A O 1
ATOM 2847 N N . HIS A 1 362 ? -2.272 10.483 12.642 1.00 86.19 362 HIS A N 1
ATOM 2848 C CA . HIS A 1 362 ? -2.930 10.481 11.329 1.00 86.19 362 HIS A CA 1
ATOM 2849 C C . HIS A 1 362 ? -1.964 10.492 10.134 1.00 86.19 362 HIS A C 1
ATOM 2851 O O . HIS A 1 362 ? -2.355 10.856 9.031 1.00 86.19 362 HIS A O 1
ATOM 2857 N N . GLN A 1 363 ? -0.706 10.084 10.331 1.00 88.81 363 GLN A N 1
ATOM 2858 C CA . GLN A 1 363 ? 0.284 10.012 9.262 1.00 88.81 363 GLN A CA 1
ATOM 2859 C C . GLN A 1 363 ? 0.421 8.589 8.710 1.00 88.81 363 GLN A C 1
ATOM 2861 O O . GLN A 1 363 ? 0.190 8.368 7.523 1.00 88.81 363 GLN A O 1
ATOM 2866 N N . ALA A 1 364 ? 0.801 7.625 9.553 1.00 93.06 364 ALA A N 1
ATOM 2867 C CA . ALA A 1 364 ? 0.988 6.234 9.144 1.00 93.06 364 ALA A CA 1
ATOM 2868 C C . ALA A 1 364 ? -0.345 5.489 8.977 1.00 93.06 364 ALA A C 1
ATOM 2870 O O . ALA A 1 364 ? -1.233 5.613 9.814 1.00 93.06 364 ALA A O 1
ATOM 2871 N N . HIS A 1 365 ? -0.419 4.638 7.948 1.00 95.12 365 HIS A N 1
ATOM 2872 C CA . HIS A 1 365 ? -1.554 3.737 7.677 1.00 95.12 365 HIS A CA 1
ATOM 2873 C C . HIS A 1 365 ? -1.090 2.333 7.236 1.00 95.12 365 HIS A C 1
ATOM 2875 O O . HIS A 1 365 ? -1.709 1.663 6.418 1.00 95.12 365 HIS A O 1
ATOM 2881 N N . GLY A 1 366 ? 0.068 1.889 7.739 1.00 95.19 366 GLY A N 1
ATOM 2882 C CA . GLY A 1 366 ? 0.546 0.513 7.541 1.00 95.19 366 GLY A CA 1
ATOM 2883 C C . GLY A 1 366 ? 1.327 0.211 6.261 1.00 95.19 366 GLY A C 1
ATOM 2884 O O . GLY A 1 366 ? 1.731 -0.933 6.073 1.00 95.19 366 GLY A O 1
ATOM 2885 N N . LEU A 1 367 ? 1.584 1.206 5.405 1.00 98.19 367 LEU A N 1
ATOM 2886 C CA . LEU A 1 367 ? 2.454 1.076 4.227 1.00 98.19 367 LEU A CA 1
ATOM 2887 C C . LEU A 1 367 ? 3.738 1.896 4.409 1.00 98.19 367 LEU A C 1
ATOM 2889 O O . LEU A 1 367 ? 3.683 3.065 4.800 1.00 98.19 367 LEU A O 1
ATOM 2893 N N . CYS A 1 368 ? 4.904 1.318 4.104 1.00 97.62 368 CYS A N 1
ATOM 2894 C CA . CYS A 1 368 ? 6.170 2.055 4.173 1.00 97.62 368 CYS A CA 1
ATOM 2895 C C . CYS A 1 368 ? 6.178 3.259 3.209 1.00 97.62 368 CYS A C 1
ATOM 2897 O O . CYS A 1 368 ? 5.647 3.187 2.107 1.00 97.62 368 CYS A O 1
ATOM 2899 N N . PHE A 1 369 ? 6.762 4.387 3.628 1.00 97.56 369 PHE A N 1
ATOM 2900 C CA . PHE A 1 369 ? 6.812 5.664 2.884 1.00 97.56 369 PHE A CA 1
ATOM 2901 C C . PHE A 1 369 ? 5.472 6.348 2.565 1.00 97.56 369 PHE A C 1
ATOM 2903 O O . PHE A 1 369 ? 5.494 7.503 2.140 1.00 97.56 369 PHE A O 1
ATOM 2910 N N . SER A 1 370 ? 4.325 5.704 2.783 1.00 97.88 370 SER A N 1
ATOM 2911 C CA . SER A 1 370 ? 3.020 6.299 2.502 1.00 97.88 370 SER A CA 1
ATOM 2912 C C . SER A 1 370 ? 2.459 7.062 3.700 1.00 97.88 370 SER A C 1
ATOM 2914 O O . SER A 1 370 ? 2.679 6.685 4.851 1.00 97.88 370 SER A O 1
ATOM 2916 N N . VAL A 1 371 ? 1.696 8.116 3.412 1.00 95.25 371 VAL A N 1
ATOM 2917 C CA . VAL A 1 371 ? 0.897 8.861 4.390 1.00 95.25 371 VAL A CA 1
ATOM 2918 C C . VAL A 1 371 ? -0.560 8.952 3.947 1.00 95.25 371 VAL A C 1
ATOM 2920 O O . VAL A 1 371 ? -0.843 8.825 2.754 1.00 95.25 371 VAL A O 1
ATOM 2923 N N . LEU A 1 372 ? -1.480 9.173 4.888 1.00 90.88 372 LEU A N 1
ATOM 2924 C CA . LEU A 1 372 ? -2.890 9.422 4.570 1.00 90.88 372 LEU A CA 1
ATOM 2925 C C . LEU A 1 372 ? -3.070 10.661 3.659 1.00 90.88 372 LEU A C 1
ATOM 2927 O O . LEU A 1 372 ? -2.193 11.533 3.615 1.00 90.88 372 LEU A O 1
ATOM 2931 N N . PRO A 1 373 ? -4.191 10.756 2.915 1.00 90.38 373 PRO A N 1
ATOM 2932 C CA . PRO A 1 373 ? -4.593 11.980 2.221 1.00 90.38 373 PRO A CA 1
ATOM 2933 C C . PRO A 1 373 ? -4.574 13.206 3.146 1.00 90.38 373 PRO A C 1
ATOM 2935 O O . PRO A 1 373 ? -4.686 13.075 4.362 1.00 90.38 373 PRO A O 1
ATOM 2938 N N . GLU A 1 374 ? -4.409 14.399 2.570 1.00 89.56 374 GLU A N 1
ATOM 2939 C CA . GLU A 1 374 ? -4.284 15.687 3.284 1.00 89.56 374 GLU A CA 1
ATOM 2940 C C . GLU A 1 374 ? -3.054 15.848 4.200 1.00 89.56 374 GLU A C 1
ATOM 2942 O O . GLU A 1 374 ? -2.744 16.957 4.643 1.00 89.56 374 GLU A O 1
ATOM 2947 N N . VAL A 1 375 ? -2.277 14.788 4.439 1.00 91.00 375 VAL A N 1
ATOM 2948 C CA . VAL A 1 375 ? -1.016 14.882 5.177 1.00 91.00 375 VAL A CA 1
ATOM 2949 C C . VAL A 1 375 ? 0.086 15.440 4.280 1.00 91.00 375 VAL A C 1
ATOM 2951 O O . VAL A 1 375 ? 0.299 14.992 3.149 1.00 91.00 375 VAL A O 1
ATOM 2954 N N . ALA A 1 376 ? 0.843 16.403 4.809 1.00 91.75 376 ALA A N 1
ATOM 2955 C CA . ALA A 1 376 ? 1.977 16.988 4.107 1.00 91.75 376 ALA A CA 1
ATOM 2956 C C . ALA A 1 376 ? 3.006 15.918 3.707 1.00 91.75 376 ALA A C 1
ATOM 2958 O O . ALA A 1 376 ? 3.398 15.073 4.514 1.00 91.75 376 ALA A O 1
ATOM 2959 N N . LEU A 1 377 ? 3.500 16.002 2.467 1.00 96.00 377 LEU A N 1
ATOM 2960 C CA . LEU A 1 377 ? 4.478 15.058 1.928 1.00 96.00 377 LEU A CA 1
ATOM 2961 C C . LEU A 1 377 ? 5.752 15.011 2.789 1.00 96.00 377 LEU A C 1
ATOM 2963 O O . LEU A 1 377 ? 6.480 16.017 2.849 1.00 96.00 377 LEU A O 1
ATOM 2967 N N . PRO A 1 378 ? 6.085 13.848 3.383 1.00 94.62 378 PRO A N 1
ATOM 2968 C CA . PRO A 1 378 ? 7.325 13.685 4.123 1.00 94.62 378 PRO A CA 1
ATOM 2969 C C . PRO A 1 378 ? 8.552 13.934 3.233 1.00 94.62 378 PRO A C 1
ATOM 2971 O O . PRO A 1 378 ? 8.509 13.667 2.028 1.00 94.62 378 PRO A O 1
ATOM 2974 N N . PRO A 1 379 ? 9.689 14.387 3.793 1.00 94.00 379 PRO A N 1
ATOM 2975 C CA . PRO A 1 379 ? 10.871 14.721 2.997 1.00 94.00 379 PRO A CA 1
ATOM 2976 C C . PRO A 1 379 ? 11.372 13.579 2.102 1.00 94.00 379 PRO A C 1
ATOM 2978 O O . PRO A 1 379 ? 11.712 13.823 0.946 1.00 94.00 379 PRO A O 1
ATOM 2981 N N . SER A 1 380 ? 11.367 12.341 2.607 1.00 94.88 380 SER A N 1
ATOM 2982 C CA . SER A 1 380 ? 11.740 11.158 1.823 1.00 94.88 380 SER A CA 1
ATOM 2983 C C . SER A 1 380 ? 10.788 10.928 0.647 1.00 94.88 380 SER A C 1
ATOM 2985 O O . SER A 1 380 ? 11.243 10.684 -0.465 1.00 94.88 380 SER A O 1
ATOM 2987 N N . LEU A 1 381 ? 9.475 11.078 0.857 1.00 97.56 381 LEU A N 1
ATOM 2988 C CA . LEU A 1 381 ? 8.484 10.893 -0.203 1.00 97.56 381 LEU A CA 1
ATOM 2989 C C . LEU A 1 381 ? 8.573 11.983 -1.279 1.00 97.56 381 LEU A C 1
ATOM 2991 O O . LEU A 1 381 ? 8.472 11.690 -2.466 1.00 97.56 381 LEU A O 1
ATOM 2995 N N . ARG A 1 382 ? 8.876 13.230 -0.895 1.00 97.94 382 ARG A N 1
ATOM 2996 C CA . ARG A 1 382 ? 9.169 14.295 -1.871 1.00 97.94 382 ARG A CA 1
ATOM 2997 C C . ARG A 1 382 ? 10.351 13.938 -2.769 1.00 97.94 382 ARG A C 1
ATOM 2999 O O . ARG A 1 382 ? 10.318 14.222 -3.961 1.00 97.94 382 ARG A O 1
ATOM 3006 N N . ASN A 1 383 ? 11.394 13.326 -2.212 1.00 98.12 383 ASN A N 1
ATOM 3007 C CA . ASN A 1 383 ? 12.546 12.887 -2.997 1.00 98.12 383 ASN A CA 1
ATOM 3008 C C . ASN A 1 383 ? 12.224 11.661 -3.863 1.00 98.12 383 ASN A C 1
ATOM 3010 O O . ASN A 1 383 ? 12.738 11.574 -4.975 1.00 98.12 383 ASN A O 1
ATOM 3014 N N . ILE A 1 384 ? 11.344 10.766 -3.402 1.00 98.62 384 ILE A N 1
ATOM 3015 C CA . ILE A 1 384 ? 10.792 9.678 -4.221 1.00 98.62 384 ILE A CA 1
ATOM 3016 C C . ILE A 1 384 ? 10.063 10.238 -5.447 1.00 98.62 384 ILE A C 1
ATOM 3018 O O . ILE A 1 384 ? 10.368 9.839 -6.565 1.00 98.62 384 ILE A O 1
ATOM 3022 N N . TYR A 1 385 ? 9.172 11.215 -5.267 1.00 98.56 385 TYR A N 1
ATOM 3023 C CA . TYR A 1 385 ? 8.459 11.838 -6.387 1.00 98.56 385 TYR A CA 1
ATOM 3024 C C . TYR A 1 385 ? 9.382 12.599 -7.340 1.00 98.56 385 TYR A C 1
ATOM 3026 O O . TYR A 1 385 ? 9.169 12.558 -8.550 1.00 98.56 385 TYR A O 1
ATOM 3034 N N . LYS A 1 386 ? 10.423 13.265 -6.826 1.00 98.31 386 LYS A N 1
ATOM 3035 C CA . LYS A 1 386 ? 11.440 13.907 -7.673 1.00 98.31 386 LYS A CA 1
ATOM 3036 C C . LYS A 1 386 ? 12.148 12.896 -8.571 1.00 98.31 386 LYS A C 1
ATOM 3038 O O . LYS A 1 386 ? 12.265 13.156 -9.760 1.00 98.31 386 LYS A O 1
ATOM 3043 N N . GLU A 1 387 ? 12.560 11.759 -8.013 1.00 98.56 387 GLU A N 1
ATOM 3044 C CA . GLU A 1 387 ? 13.195 10.694 -8.794 1.00 98.56 387 GLU A CA 1
ATOM 3045 C C . GLU A 1 387 ? 12.225 10.088 -9.812 1.00 98.56 387 GLU A C 1
ATOM 3047 O O . GLU A 1 387 ? 12.572 9.964 -10.979 1.00 98.56 387 GLU A O 1
ATOM 3052 N N . LEU A 1 388 ? 10.981 9.795 -9.417 1.00 98.56 388 LEU A N 1
ATOM 3053 C CA . LEU A 1 388 ? 9.942 9.305 -10.331 1.00 98.56 388 LEU A CA 1
ATOM 3054 C C . LEU A 1 388 ? 9.691 10.255 -11.505 1.00 98.56 388 LEU A C 1
ATOM 3056 O O . LEU A 1 388 ? 9.524 9.797 -12.629 1.00 98.56 388 LEU A O 1
ATOM 3060 N N . THR A 1 389 ? 9.697 11.566 -11.253 1.00 98.25 389 THR A N 1
ATOM 3061 C CA . THR A 1 389 ? 9.496 12.591 -12.290 1.00 98.25 389 THR A CA 1
ATOM 3062 C C . THR A 1 389 ? 10.611 12.563 -13.337 1.00 98.25 389 THR A C 1
ATOM 3064 O O . THR A 1 389 ? 10.357 12.828 -14.509 1.00 98.25 389 THR A O 1
ATOM 3067 N N . THR A 1 390 ? 11.844 12.247 -12.933 1.00 97.88 390 THR A N 1
ATOM 3068 C CA . THR A 1 390 ? 12.987 12.142 -13.851 1.00 97.88 390 THR A CA 1
ATOM 3069 C C . THR A 1 390 ? 13.155 10.750 -14.458 1.00 97.88 390 THR A C 1
ATOM 3071 O O . THR A 1 390 ? 13.721 10.633 -15.540 1.00 97.88 390 THR A O 1
ATOM 3074 N N . ASP A 1 391 ? 12.687 9.702 -13.779 1.00 98.31 391 ASP A N 1
ATOM 3075 C CA . ASP A 1 391 ? 12.887 8.302 -14.168 1.00 98.31 391 ASP A CA 1
ATOM 3076 C C . ASP A 1 391 ? 11.751 7.749 -15.047 1.00 98.31 391 ASP A C 1
ATOM 3078 O O . ASP A 1 391 ? 11.989 7.014 -16.004 1.00 98.31 391 ASP A O 1
ATOM 3082 N N . ILE A 1 392 ? 10.498 8.109 -14.752 1.00 97.06 392 ILE A N 1
ATOM 3083 C CA . ILE A 1 392 ? 9.315 7.595 -15.449 1.00 97.06 392 ILE A CA 1
ATOM 3084 C C . ILE A 1 392 ? 8.740 8.678 -16.361 1.00 97.06 392 ILE A C 1
ATOM 3086 O O . ILE A 1 392 ? 8.185 9.679 -15.909 1.00 97.06 392 ILE A O 1
ATOM 3090 N N . ALA A 1 393 ? 8.837 8.449 -17.672 1.00 95.88 393 ALA A N 1
ATOM 3091 C CA . ALA A 1 393 ? 8.312 9.367 -18.676 1.00 95.88 393 ALA A CA 1
ATOM 3092 C C . ALA A 1 393 ? 6.813 9.646 -18.460 1.00 95.88 393 ALA A C 1
ATOM 3094 O O . ALA A 1 393 ? 6.000 8.726 -18.376 1.00 95.88 393 ALA A O 1
ATOM 3095 N N . GLY A 1 394 ? 6.456 10.931 -18.383 1.00 95.50 394 GLY A N 1
ATOM 3096 C CA . GLY A 1 394 ? 5.075 11.384 -18.198 1.00 95.50 394 GLY A CA 1
ATOM 3097 C C . GLY A 1 394 ? 4.553 11.327 -16.758 1.00 95.50 394 GLY A C 1
ATOM 3098 O O . GLY A 1 394 ? 3.395 11.682 -16.544 1.00 95.50 394 GLY A O 1
ATOM 3099 N N . PHE A 1 395 ? 5.372 10.924 -15.778 1.00 97.69 395 PHE A N 1
ATOM 3100 C CA . PHE A 1 395 ? 4.957 10.918 -14.377 1.00 97.69 395 PHE A CA 1
ATOM 3101 C C . PHE A 1 395 ? 4.671 12.335 -13.866 1.00 97.69 395 PHE A C 1
ATOM 3103 O O . PHE A 1 395 ? 5.480 13.253 -14.008 1.00 97.69 395 PHE A O 1
ATOM 3110 N N . GLN A 1 396 ? 3.523 12.490 -13.215 1.00 96.94 396 GLN A N 1
ATOM 3111 C CA . GLN A 1 396 ? 3.088 13.713 -12.557 1.00 96.94 396 GLN A CA 1
ATOM 3112 C C . GLN A 1 396 ? 2.942 13.449 -11.062 1.00 96.94 396 GLN A C 1
ATOM 3114 O O . GLN A 1 396 ? 2.089 12.668 -10.635 1.00 96.94 396 GLN A O 1
ATOM 3119 N N . ALA A 1 397 ? 3.774 14.114 -10.260 1.00 96.56 397 ALA A N 1
ATOM 3120 C CA . ALA A 1 397 ? 3.727 13.986 -8.811 1.00 96.56 397 ALA A CA 1
ATOM 3121 C C . ALA A 1 397 ? 2.381 14.505 -8.260 1.00 96.56 397 ALA A C 1
ATOM 3123 O O . ALA A 1 397 ? 2.061 15.682 -8.469 1.00 96.56 397 ALA A O 1
ATOM 3124 N N . PRO A 1 398 ? 1.598 13.680 -7.536 1.00 94.88 398 PRO A N 1
ATOM 3125 C CA . PRO A 1 398 ? 0.377 14.148 -6.892 1.00 94.88 398 PRO A CA 1
ATOM 3126 C C . PRO A 1 398 ? 0.705 15.066 -5.707 1.00 94.88 398 PRO A C 1
ATOM 3128 O O . PRO A 1 398 ? 1.833 15.122 -5.209 1.00 94.88 398 PRO A O 1
ATOM 3131 N N . ARG A 1 399 ? -0.316 15.770 -5.207 1.00 93.62 399 ARG A N 1
ATOM 3132 C CA . ARG A 1 399 ? -0.188 16.631 -4.018 1.00 93.62 399 ARG A CA 1
ATOM 3133 C C . ARG A 1 399 ? -0.323 15.875 -2.689 1.00 93.62 399 ARG A C 1
ATOM 3135 O O . ARG A 1 399 ? -0.080 16.470 -1.645 1.00 93.62 399 ARG A O 1
ATOM 3142 N N . HIS A 1 400 ? -0.658 14.584 -2.726 1.00 96.56 400 HIS A N 1
ATOM 3143 C CA . HIS A 1 400 ? -0.803 13.713 -1.555 1.00 96.56 400 HIS A CA 1
ATOM 3144 C C . HIS A 1 400 ? 0.257 12.606 -1.513 1.00 96.56 400 HIS A C 1
ATOM 3146 O O . HIS A 1 400 ? 0.893 12.281 -2.519 1.00 96.56 400 HIS A O 1
ATOM 3152 N N . GLY A 1 401 ? 0.427 11.990 -0.340 1.00 95.88 401 GLY A N 1
ATOM 3153 C CA . GLY A 1 401 ? 1.379 10.895 -0.121 1.00 95.88 401 GLY A CA 1
ATOM 3154 C C . GLY A 1 401 ? 0.759 9.503 0.029 1.00 95.88 401 GLY A C 1
ATOM 3155 O O . GLY A 1 401 ? 1.411 8.583 0.531 1.00 95.88 401 GLY A O 1
ATOM 3156 N N . TYR A 1 402 ? -0.500 9.353 -0.377 1.00 96.62 402 TYR A N 1
ATOM 3157 C CA . TYR A 1 402 ? -1.230 8.088 -0.345 1.00 96.62 402 TYR A CA 1
ATOM 3158 C C . TYR A 1 402 ? -0.816 7.162 -1.502 1.00 96.62 402 TYR A C 1
ATOM 3160 O O . TYR A 1 402 ? -1.056 7.477 -2.665 1.00 96.62 402 TYR A O 1
ATOM 3168 N N . LEU A 1 403 ? -0.165 6.038 -1.177 1.00 97.75 403 LEU A N 1
ATOM 3169 C CA . LEU A 1 403 ? 0.483 5.106 -2.119 1.00 97.75 403 LEU A CA 1
ATOM 3170 C C . LEU A 1 403 ? -0.266 3.766 -2.232 1.00 97.75 403 LEU A C 1
ATOM 3172 O O . LEU A 1 403 ? 0.288 2.784 -2.721 1.00 97.75 403 LEU A O 1
ATOM 3176 N N . GLN A 1 404 ? -1.515 3.709 -1.765 1.00 93.56 404 GLN A N 1
ATOM 3177 C CA . GLN A 1 404 ? -2.324 2.486 -1.711 1.00 93.56 404 GLN A CA 1
ATOM 3178 C C . GLN A 1 404 ? -2.421 1.775 -3.068 1.00 93.56 404 GLN A C 1
ATOM 3180 O O . GLN A 1 404 ? -2.269 0.556 -3.133 1.00 93.56 404 GLN A O 1
ATOM 3185 N N . SER A 1 405 ? -2.567 2.533 -4.159 1.00 91.25 405 SER A N 1
ATOM 3186 C CA . SER A 1 405 ? -2.674 1.974 -5.511 1.00 91.25 405 SER A CA 1
ATOM 3187 C C . SER A 1 405 ? -1.414 1.237 -5.974 1.00 91.25 405 SER A C 1
ATOM 3189 O O . SER A 1 405 ? -1.488 0.428 -6.895 1.00 91.25 405 SER A O 1
ATOM 3191 N N . TRP A 1 406 ? -0.245 1.472 -5.366 1.00 97.19 406 TRP A N 1
ATOM 3192 C CA . TRP A 1 406 ? 0.934 0.636 -5.611 1.00 97.19 406 TRP A CA 1
ATOM 3193 C C . TRP A 1 406 ? 0.795 -0.720 -4.920 1.00 97.19 406 TRP A C 1
ATOM 3195 O O . TRP A 1 406 ? 1.087 -1.748 -5.532 1.00 97.19 406 TRP A O 1
ATOM 3205 N N . SER A 1 407 ? 0.301 -0.739 -3.680 1.00 93.06 407 SER A N 1
ATOM 3206 C CA . SER A 1 407 ? 0.067 -1.984 -2.940 1.00 93.06 407 SER A CA 1
ATOM 3207 C C . SER A 1 407 ? -0.896 -2.907 -3.687 1.00 93.06 407 SER A C 1
ATOM 3209 O O . SER A 1 407 ? -0.568 -4.066 -3.957 1.00 93.06 407 SER A O 1
ATOM 3211 N N . GLU A 1 408 ? -2.014 -2.347 -4.154 1.00 86.69 408 GLU A N 1
ATOM 3212 C CA . GLU A 1 408 ? -3.063 -3.037 -4.919 1.00 86.69 408 GLU A CA 1
ATOM 3213 C C . GLU A 1 408 ? -2.562 -3.646 -6.240 1.00 86.69 408 GLU A C 1
ATOM 3215 O O . GLU A 1 408 ? -3.107 -4.639 -6.718 1.00 86.69 408 GLU A O 1
ATOM 3220 N N . GLN A 1 409 ? -1.479 -3.108 -6.814 1.00 88.19 409 GLN A N 1
ATOM 3221 C CA . GLN A 1 409 ? -0.838 -3.646 -8.019 1.00 88.19 409 GLN A CA 1
ATOM 3222 C C . GLN A 1 409 ? 0.084 -4.848 -7.754 1.00 88.19 409 GLN A C 1
ATOM 3224 O O . GLN A 1 409 ? 0.642 -5.402 -8.707 1.00 88.19 409 GLN A O 1
ATOM 3229 N N . GLY A 1 410 ? 0.271 -5.250 -6.494 1.00 86.69 410 GLY A N 1
ATOM 3230 C CA . GLY A 1 410 ? 1.184 -6.329 -6.112 1.00 86.69 410 GLY A CA 1
ATOM 3231 C C . GLY A 1 410 ? 2.541 -5.847 -5.594 1.00 86.69 410 GLY A C 1
ATOM 3232 O O . GLY A 1 410 ? 3.548 -6.533 -5.795 1.00 86.69 410 GLY A O 1
ATOM 3233 N N . MET A 1 411 ? 2.591 -4.676 -4.952 1.00 98.25 411 MET A N 1
ATOM 3234 C CA . MET A 1 411 ? 3.787 -4.175 -4.271 1.00 98.25 411 MET A CA 1
ATOM 3235 C C . MET A 1 411 ? 3.636 -4.282 -2.750 1.00 98.25 411 MET A C 1
ATOM 3237 O O . MET A 1 411 ? 2.933 -3.493 -2.133 1.00 98.25 411 MET A O 1
ATOM 3241 N N . LEU A 1 412 ? 4.332 -5.219 -2.110 1.00 98.56 412 LEU A N 1
ATOM 3242 C CA . LEU A 1 412 ? 4.328 -5.316 -0.652 1.00 98.56 412 LEU A CA 1
ATOM 3243 C C . LEU A 1 412 ? 5.193 -4.199 -0.047 1.00 98.56 412 LEU A C 1
ATOM 3245 O O . LEU A 1 412 ? 6.421 -4.235 -0.141 1.00 98.56 412 LEU A O 1
ATOM 3249 N N . MET A 1 413 ? 4.550 -3.219 0.588 1.00 98.50 413 MET A N 1
ATOM 3250 C CA . MET A 1 413 ? 5.191 -2.038 1.182 1.00 98.50 413 MET A CA 1
ATOM 3251 C C . MET A 1 413 ? 5.403 -2.222 2.691 1.00 98.50 413 MET A C 1
ATOM 3253 O O . MET A 1 413 ? 4.659 -1.685 3.511 1.00 98.50 413 MET A O 1
ATOM 3257 N N . LEU A 1 414 ? 6.416 -3.007 3.061 1.00 98.12 414 LEU A N 1
ATOM 3258 C CA . LEU A 1 414 ? 6.608 -3.526 4.417 1.00 98.12 414 LEU A CA 1
ATOM 3259 C C . LEU A 1 414 ? 7.648 -2.720 5.211 1.00 98.12 414 LEU A C 1
ATOM 3261 O O . LEU A 1 414 ? 8.799 -2.601 4.798 1.00 98.12 414 LEU A O 1
ATOM 3265 N N . ASN A 1 415 ? 7.283 -2.210 6.389 1.00 97.25 415 ASN A N 1
ATOM 3266 C CA . ASN A 1 415 ? 8.271 -1.715 7.357 1.00 97.25 415 ASN A CA 1
ATOM 3267 C C . ASN A 1 415 ? 8.879 -2.883 8.148 1.00 97.25 415 ASN A C 1
ATOM 3269 O O . ASN A 1 415 ? 8.194 -3.867 8.401 1.00 97.25 415 ASN A O 1
ATOM 3273 N N . ALA A 1 416 ? 10.135 -2.774 8.587 1.00 93.38 416 ALA A N 1
ATOM 3274 C CA . ALA A 1 416 ? 10.750 -3.783 9.459 1.00 93.38 416 ALA A CA 1
ATOM 3275 C C . ALA A 1 416 ? 10.213 -3.748 10.902 1.00 93.38 416 ALA A C 1
ATOM 3277 O O . ALA A 1 416 ? 10.211 -4.751 11.609 1.00 93.38 416 ALA A O 1
ATOM 3278 N N . THR A 1 417 ? 9.750 -2.587 11.357 1.00 95.69 417 THR A N 1
ATOM 3279 C CA . THR A 1 417 ? 8.941 -2.450 12.573 1.00 95.69 417 THR A CA 1
ATOM 3280 C C . THR A 1 417 ? 7.536 -2.028 12.157 1.00 95.69 417 THR A C 1
ATOM 3282 O O . THR A 1 417 ? 7.410 -1.087 11.381 1.00 95.69 417 THR A O 1
ATOM 3285 N N . LEU A 1 418 ? 6.481 -2.708 12.626 1.00 96.38 418 LEU A N 1
ATOM 3286 C CA . LEU A 1 418 ? 5.107 -2.425 12.167 1.00 96.38 418 LEU A CA 1
ATOM 3287 C C . LEU A 1 418 ? 4.349 -1.420 13.038 1.00 96.38 418 LEU A C 1
ATOM 3289 O O . LEU A 1 418 ? 3.333 -0.892 12.599 1.00 96.38 418 LEU A O 1
ATOM 3293 N N . THR A 1 419 ? 4.850 -1.114 14.236 1.00 96.75 419 THR A N 1
ATOM 3294 C CA . THR A 1 419 ? 4.274 -0.084 15.107 1.00 96.75 419 THR A CA 1
ATOM 3295 C C . THR A 1 419 ? 5.333 0.849 15.682 1.00 96.75 419 THR A C 1
ATOM 3297 O O . THR A 1 419 ? 6.515 0.512 15.718 1.00 96.75 419 THR A O 1
ATOM 3300 N N . VAL A 1 420 ? 4.913 2.020 16.150 1.00 96.19 420 VAL A N 1
ATOM 3301 C CA . VAL A 1 420 ? 5.759 3.030 16.794 1.00 96.19 420 VAL A CA 1
ATOM 3302 C C . VAL A 1 420 ? 4.943 3.800 17.834 1.00 96.19 420 VAL A C 1
ATOM 3304 O O . VAL A 1 420 ? 3.745 4.004 17.655 1.00 96.19 420 VAL A O 1
ATOM 3307 N N . GLU A 1 421 ? 5.562 4.229 18.929 1.00 95.38 421 GLU A N 1
ATOM 3308 C CA . GLU A 1 421 ? 4.950 5.185 19.854 1.00 95.38 421 GLU A CA 1
ATOM 3309 C C . GLU A 1 421 ? 4.907 6.583 19.211 1.00 95.38 421 GLU A C 1
ATOM 3311 O O . GLU A 1 421 ? 5.883 7.025 18.592 1.00 95.38 421 GLU A O 1
ATOM 3316 N N . ALA A 1 422 ? 3.785 7.290 19.372 1.00 92.56 422 ALA A N 1
ATOM 3317 C CA . ALA A 1 422 ? 3.594 8.624 18.816 1.00 92.56 422 ALA A CA 1
ATOM 3318 C C . ALA A 1 422 ? 4.752 9.569 19.189 1.00 92.56 422 ALA A C 1
ATOM 3320 O O . ALA A 1 422 ? 5.197 9.639 20.336 1.00 92.56 422 ALA A O 1
ATOM 3321 N N . HIS A 1 423 ? 5.248 10.288 18.183 1.00 92.50 423 HIS A N 1
ATOM 3322 C CA . HIS A 1 423 ? 6.360 11.239 18.236 1.00 92.50 423 HIS A CA 1
ATOM 3323 C C . HIS A 1 423 ? 7.713 10.655 18.677 1.00 92.50 423 HIS A C 1
ATOM 3325 O O . HIS A 1 423 ? 8.648 11.405 18.962 1.00 92.50 423 HIS A O 1
ATOM 3331 N N . LYS A 1 424 ? 7.859 9.323 18.714 1.00 91.94 424 LYS A N 1
ATOM 3332 C CA . LYS A 1 424 ? 9.106 8.646 19.095 1.00 91.94 424 LYS A CA 1
ATOM 3333 C C . LYS A 1 424 ? 9.546 7.655 18.025 1.00 91.94 424 LYS A C 1
ATOM 3335 O O . LYS A 1 424 ? 9.325 6.448 18.150 1.00 91.94 424 LYS A O 1
ATOM 3340 N N . ALA A 1 425 ? 10.228 8.168 17.002 1.00 89.44 425 ALA A N 1
ATOM 3341 C CA . ALA A 1 425 ? 10.870 7.354 15.969 1.00 89.44 425 ALA A CA 1
ATOM 3342 C C . ALA A 1 425 ? 11.679 6.198 16.583 1.00 89.44 425 ALA A C 1
ATOM 3344 O O . ALA A 1 425 ? 12.403 6.381 17.565 1.00 89.44 425 ALA A O 1
ATOM 3345 N N . ASN A 1 426 ? 11.592 5.010 15.987 1.00 91.25 426 ASN A N 1
ATOM 3346 C CA . ASN A 1 426 ? 12.294 3.792 16.396 1.00 91.25 426 ASN A CA 1
ATOM 3347 C C . ASN A 1 426 ? 12.004 3.275 17.817 1.00 91.25 426 ASN A C 1
ATOM 3349 O O . ASN A 1 426 ? 12.674 2.332 18.253 1.00 91.25 426 ASN A O 1
ATOM 3353 N N . SER A 1 427 ? 11.012 3.816 18.531 1.00 94.44 427 SER A N 1
ATOM 3354 C CA . SER A 1 427 ? 10.652 3.417 19.907 1.00 94.44 427 SER A CA 1
ATOM 3355 C C . SER A 1 427 ? 10.397 1.917 20.073 1.00 94.44 427 SER A C 1
ATOM 3357 O O . SER A 1 427 ? 10.738 1.340 21.104 1.00 94.44 427 SER A O 1
ATOM 3359 N N . HIS A 1 428 ? 9.856 1.265 19.044 1.00 95.12 428 HIS A N 1
ATOM 3360 C CA . HIS A 1 428 ? 9.527 -0.161 19.059 1.00 95.12 428 HIS A CA 1
ATOM 3361 C C . HIS A 1 428 ? 10.566 -1.052 18.367 1.00 95.12 428 HIS A C 1
ATOM 3363 O O . HIS A 1 428 ? 10.457 -2.277 18.427 1.00 95.12 428 HIS A O 1
ATOM 3369 N N . SER A 1 429 ? 11.594 -0.477 17.737 1.00 90.75 429 SER A N 1
ATOM 3370 C CA . SER A 1 429 ? 12.537 -1.213 16.875 1.00 90.75 429 SER A CA 1
ATOM 3371 C C . SER A 1 429 ? 13.284 -2.350 17.589 1.00 90.75 429 SER A C 1
ATOM 3373 O O . SER A 1 429 ? 13.554 -3.391 16.990 1.00 90.75 429 SER A O 1
ATOM 3375 N N . LYS A 1 430 ? 13.597 -2.170 18.881 1.00 89.94 430 LYS A N 1
ATOM 3376 C CA . LYS A 1 430 ? 14.349 -3.133 19.708 1.00 89.94 430 LYS A CA 1
ATOM 3377 C C . LYS A 1 430 ? 13.491 -3.895 20.719 1.00 89.94 430 LYS A C 1
ATOM 3379 O O . LYS A 1 430 ? 13.929 -4.925 21.218 1.00 89.94 430 LYS A O 1
ATOM 3384 N N . THR A 1 431 ? 12.314 -3.376 21.051 1.00 91.38 431 THR A N 1
ATOM 3385 C CA . THR A 1 431 ? 11.499 -3.828 22.192 1.00 91.38 431 THR A CA 1
ATOM 3386 C C . THR A 1 431 ? 10.296 -4.664 21.774 1.00 91.38 431 THR A C 1
ATOM 3388 O O . THR A 1 431 ? 9.910 -5.562 22.512 1.00 91.38 431 THR A O 1
ATOM 3391 N N . SER A 1 432 ? 9.737 -4.409 20.587 1.00 91.00 432 SER A N 1
ATOM 3392 C CA . SER A 1 432 ? 8.476 -5.025 20.155 1.00 91.00 432 SER A CA 1
ATOM 3393 C C . SER A 1 432 ? 8.601 -6.463 19.666 1.00 91.00 432 SER A C 1
ATOM 3395 O O . SER A 1 432 ? 7.651 -7.219 19.781 1.00 91.00 432 SER A O 1
ATOM 3397 N N . GLY A 1 433 ? 9.747 -6.844 19.089 1.00 94.31 433 GLY A N 1
ATOM 3398 C CA . GLY A 1 433 ? 9.915 -8.119 18.380 1.00 94.31 433 GLY A CA 1
ATOM 3399 C C . GLY A 1 433 ? 9.551 -8.081 16.888 1.00 94.31 433 GLY A C 1
ATOM 3400 O O . GLY A 1 433 ? 9.808 -9.062 16.188 1.00 94.31 433 GLY A O 1
ATOM 3401 N N . TRP A 1 434 ? 9.057 -6.950 16.365 1.00 96.44 434 TRP A N 1
ATOM 3402 C CA . TRP A 1 434 ? 8.634 -6.835 14.963 1.00 96.44 434 TRP A CA 1
ATOM 3403 C C . TRP A 1 434 ? 9.718 -7.181 13.947 1.00 96.44 434 TRP A C 1
ATOM 3405 O O . TRP A 1 434 ? 9.440 -7.909 13.002 1.00 96.44 434 TRP A O 1
ATOM 3415 N N . THR A 1 435 ? 10.960 -6.743 14.170 1.00 95.00 435 THR A N 1
ATOM 3416 C CA . THR A 1 435 ? 12.056 -7.021 13.227 1.00 95.00 435 THR A CA 1
ATOM 3417 C C . THR A 1 435 ? 12.242 -8.527 13.008 1.00 95.00 435 THR A C 1
ATOM 3419 O O . THR A 1 435 ? 12.484 -8.964 11.888 1.00 95.00 435 THR A O 1
ATOM 3422 N N . ALA A 1 436 ? 12.094 -9.344 14.058 1.00 95.38 436 ALA A N 1
ATOM 3423 C CA . ALA A 1 436 ? 12.207 -10.797 13.937 1.00 95.38 436 ALA A CA 1
ATOM 3424 C C . ALA A 1 436 ? 11.038 -11.403 13.144 1.00 95.38 436 ALA A C 1
ATOM 3426 O O . ALA A 1 436 ? 11.237 -12.363 12.401 1.00 95.38 436 ALA A O 1
ATOM 3427 N N . PHE A 1 437 ? 9.838 -10.835 13.295 1.00 96.56 437 PHE A N 1
ATOM 3428 C CA . PHE A 1 437 ? 8.659 -11.212 12.520 1.00 96.56 437 PHE A CA 1
ATOM 3429 C C . PHE A 1 437 ? 8.838 -10.862 11.043 1.00 96.56 437 PHE A C 1
ATOM 3431 O O . PHE A 1 437 ? 8.753 -11.742 10.192 1.00 96.56 437 PHE A O 1
ATOM 3438 N N . THR A 1 438 ? 9.182 -9.616 10.721 1.00 97.31 438 THR A N 1
ATOM 3439 C CA . THR A 1 438 ? 9.344 -9.181 9.328 1.00 97.31 438 THR A CA 1
ATOM 3440 C C . THR A 1 438 ? 10.526 -9.861 8.643 1.00 97.31 438 THR A C 1
ATOM 3442 O O . THR A 1 438 ? 10.447 -10.153 7.455 1.00 97.31 438 THR A O 1
ATOM 3445 N N . ASP A 1 439 ? 11.600 -10.180 9.376 1.00 97.94 439 ASP A N 1
ATOM 3446 C CA . ASP A 1 439 ? 12.717 -10.967 8.839 1.00 97.94 439 ASP A CA 1
ATOM 3447 C C . ASP A 1 439 ? 12.265 -12.381 8.453 1.00 97.94 439 ASP A C 1
ATOM 3449 O O . ASP A 1 439 ? 12.629 -12.872 7.383 1.00 97.94 439 ASP A O 1
ATOM 3453 N N . ALA A 1 440 ? 11.423 -13.015 9.278 1.00 98.06 440 ALA A N 1
ATOM 3454 C CA . ALA A 1 440 ? 10.825 -14.302 8.940 1.00 98.06 440 ALA A CA 1
ATOM 3455 C C . ALA A 1 440 ? 9.871 -14.194 7.743 1.00 98.06 440 ALA A C 1
ATOM 3457 O O . ALA A 1 440 ? 9.901 -15.067 6.883 1.00 98.06 440 ALA A O 1
ATOM 3458 N N . VAL A 1 441 ? 9.090 -13.113 7.633 1.00 98.12 441 VAL A N 1
ATOM 3459 C CA . VAL A 1 441 ? 8.234 -12.859 6.462 1.00 98.12 441 VAL A CA 1
ATOM 3460 C C . VAL A 1 441 ? 9.068 -12.743 5.185 1.00 98.12 441 VAL A C 1
ATOM 3462 O O . VAL A 1 441 ? 8.756 -13.406 4.200 1.00 98.12 441 VAL A O 1
ATOM 3465 N N . ILE A 1 442 ? 10.143 -11.946 5.189 1.00 98.50 442 ILE A N 1
ATOM 3466 C CA . ILE A 1 442 ? 11.024 -11.765 4.022 1.00 98.50 442 ILE A CA 1
ATOM 3467 C C . ILE A 1 442 ? 11.645 -13.102 3.608 1.00 98.50 442 ILE A C 1
ATOM 3469 O O . ILE A 1 442 ? 11.626 -13.454 2.428 1.00 98.50 442 ILE A O 1
ATOM 3473 N N . GLN A 1 443 ? 12.156 -13.866 4.575 1.00 98.50 443 GLN A N 1
ATOM 3474 C CA . GLN A 1 443 ? 12.751 -15.172 4.312 1.00 98.50 443 GLN A CA 1
ATOM 3475 C C . GLN A 1 443 ? 11.718 -16.169 3.765 1.00 98.50 443 GLN A C 1
ATOM 3477 O O . GLN A 1 443 ? 11.996 -16.881 2.801 1.00 98.50 443 GLN A O 1
ATOM 3482 N N . HIS A 1 444 ? 10.510 -16.188 4.332 1.00 98.06 444 HIS A N 1
ATOM 3483 C CA . HIS A 1 444 ? 9.440 -17.080 3.895 1.00 98.06 444 HIS A CA 1
ATOM 3484 C C . HIS A 1 444 ? 8.939 -16.720 2.492 1.00 98.06 444 HIS A C 1
ATOM 3486 O O . HIS A 1 444 ? 8.766 -17.607 1.657 1.00 98.06 444 HIS A O 1
ATOM 3492 N N . LEU A 1 445 ? 8.811 -15.424 2.183 1.00 98.12 445 LEU A N 1
ATOM 3493 C CA . LEU A 1 445 ? 8.550 -14.942 0.826 1.00 98.12 445 LEU A CA 1
ATOM 3494 C C . LEU A 1 445 ? 9.630 -15.405 -0.147 1.00 98.12 445 LEU A C 1
ATOM 3496 O O . LEU A 1 445 ? 9.310 -15.942 -1.205 1.00 98.12 445 LEU A O 1
ATOM 3500 N N . SER A 1 446 ? 10.900 -15.248 0.224 1.00 98.44 446 SER A N 1
ATOM 3501 C CA . SER A 1 446 ? 12.009 -15.643 -0.638 1.00 98.44 446 SER A CA 1
ATOM 3502 C C . SER A 1 446 ? 12.055 -17.148 -0.927 1.00 98.44 446 SER A C 1
ATOM 3504 O O . SER A 1 446 ? 12.553 -17.561 -1.970 1.00 98.44 446 SER A O 1
ATOM 3506 N N . GLN A 1 447 ? 11.605 -17.983 0.005 1.00 97.38 447 GLN A N 1
ATOM 3507 C CA . GLN A 1 447 ? 11.706 -19.437 -0.127 1.00 97.38 447 GLN A CA 1
ATOM 3508 C C . GLN A 1 447 ? 10.459 -20.043 -0.776 1.00 97.38 447 GLN A C 1
ATOM 3510 O O . GLN A 1 447 ? 10.565 -20.950 -1.603 1.00 97.38 447 GLN A O 1
ATOM 3515 N N . HIS A 1 448 ? 9.280 -19.537 -0.415 1.00 95.06 448 HIS A N 1
ATOM 3516 C CA . HIS A 1 448 ? 8.016 -20.230 -0.658 1.00 95.06 448 HIS A CA 1
ATOM 3517 C C . HIS A 1 448 ? 7.033 -19.461 -1.533 1.00 95.06 448 HIS A C 1
ATOM 3519 O O . HIS A 1 448 ? 6.078 -20.066 -2.020 1.00 95.06 448 HIS A O 1
ATOM 3525 N N . HIS A 1 449 ? 7.224 -18.156 -1.757 1.00 93.12 449 HIS A N 1
ATOM 3526 C CA . HIS A 1 449 ? 6.274 -17.411 -2.575 1.00 93.12 449 HIS A CA 1
ATOM 3527 C C . HIS A 1 449 ? 6.288 -17.935 -4.020 1.00 93.12 449 HIS A C 1
ATOM 3529 O O . HIS A 1 449 ? 7.369 -18.051 -4.598 1.00 93.12 449 HIS A O 1
ATOM 3535 N N . PRO A 1 450 ? 5.133 -18.237 -4.644 1.00 82.00 450 PRO A N 1
ATOM 3536 C CA . PRO A 1 450 ? 5.098 -18.863 -5.969 1.00 82.00 450 PRO A CA 1
ATOM 3537 C C . PRO A 1 450 ? 5.752 -17.999 -7.056 1.00 82.00 450 PRO A C 1
ATOM 3539 O O . PRO A 1 450 ? 6.408 -18.528 -7.950 1.00 82.00 450 PRO A O 1
ATOM 3542 N N . ASN A 1 451 ? 5.631 -16.675 -6.952 1.00 85.19 451 ASN A N 1
ATOM 3543 C CA . ASN A 1 451 ? 6.212 -15.746 -7.921 1.00 85.19 451 ASN A CA 1
ATOM 3544 C C . ASN A 1 451 ? 7.694 -15.474 -7.635 1.00 85.19 451 ASN A C 1
ATOM 3546 O O . ASN A 1 451 ? 8.124 -15.420 -6.478 1.00 85.19 451 ASN A O 1
ATOM 3550 N N . ARG A 1 452 ? 8.459 -15.197 -8.696 1.00 91.56 452 ARG A N 1
ATOM 3551 C CA . ARG A 1 452 ? 9.737 -14.482 -8.581 1.00 91.56 452 ARG A CA 1
ATOM 3552 C C . ARG A 1 452 ? 9.438 -13.014 -8.276 1.00 91.56 452 ARG A C 1
ATOM 3554 O O . ARG A 1 452 ? 8.449 -12.472 -8.749 1.00 91.56 452 ARG A O 1
ATOM 3561 N N . LEU A 1 453 ? 10.270 -12.377 -7.459 1.00 98.19 453 LEU A N 1
ATOM 3562 C CA . LEU A 1 453 ? 9.983 -11.051 -6.894 1.00 98.19 453 LEU A CA 1
ATOM 3563 C C . LEU A 1 453 ? 11.150 -10.099 -7.144 1.00 98.19 453 LEU A C 1
ATOM 3565 O O . LEU A 1 453 ? 12.302 -10.540 -7.181 1.00 98.19 453 LEU A O 1
ATOM 3569 N N . VAL A 1 454 ? 10.846 -8.807 -7.262 1.00 98.69 454 VAL A N 1
ATOM 3570 C CA . VAL A 1 454 ? 11.835 -7.723 -7.196 1.00 98.69 454 VAL A CA 1
ATOM 3571 C C . VAL A 1 454 ? 11.841 -7.138 -5.785 1.00 98.69 454 VAL A C 1
ATOM 3573 O O . VAL A 1 454 ? 10.813 -6.663 -5.310 1.00 98.69 454 VAL A O 1
ATOM 3576 N N . PHE A 1 455 ? 12.992 -7.133 -5.119 1.00 98.81 455 PHE A N 1
ATOM 3577 C CA . PHE A 1 455 ? 13.185 -6.482 -3.824 1.00 98.81 455 PHE A CA 1
ATOM 3578 C C . PHE A 1 455 ? 13.886 -5.137 -4.010 1.00 98.81 455 PHE A C 1
ATOM 3580 O O . PHE A 1 455 ? 15.003 -5.086 -4.523 1.00 98.81 455 PHE A O 1
ATOM 3587 N N . LEU A 1 456 ? 13.243 -4.059 -3.565 1.00 98.75 456 LEU A N 1
ATOM 3588 C CA . LEU A 1 456 ? 13.802 -2.709 -3.544 1.00 98.75 456 LEU A CA 1
ATOM 3589 C C . LEU A 1 456 ? 14.376 -2.421 -2.154 1.00 98.75 456 LEU A C 1
ATOM 3591 O O . LEU A 1 456 ? 13.636 -2.303 -1.174 1.00 98.75 456 LEU A O 1
ATOM 3595 N N . LEU A 1 457 ? 15.704 -2.320 -2.068 1.00 98.38 457 LEU A N 1
ATOM 3596 C CA . LEU A 1 457 ? 16.430 -2.119 -0.814 1.00 98.38 457 LEU A CA 1
ATOM 3597 C C . LEU A 1 457 ? 17.078 -0.730 -0.789 1.00 98.38 457 LEU A C 1
ATOM 3599 O O . LEU A 1 457 ? 18.191 -0.523 -1.280 1.00 98.38 457 LEU A O 1
ATOM 3603 N N . TRP A 1 458 ? 16.366 0.237 -0.212 1.00 97.88 458 TRP A N 1
ATOM 3604 C CA . TRP A 1 458 ? 16.812 1.628 -0.144 1.00 97.88 458 TRP A CA 1
ATOM 3605 C C . TRP A 1 458 ? 17.530 1.924 1.176 1.00 97.88 458 TRP A C 1
ATOM 3607 O O . TRP A 1 458 ? 16.926 1.976 2.247 1.00 97.88 458 TRP A O 1
ATOM 3617 N N . GLY A 1 459 ? 18.837 2.162 1.098 1.00 96.44 459 GLY A N 1
ATOM 3618 C CA . GLY A 1 459 ? 19.695 2.469 2.238 1.00 96.44 459 GLY A CA 1
ATOM 3619 C C . GLY A 1 459 ? 20.203 1.252 3.010 1.00 96.44 459 GLY A C 1
ATOM 3620 O O . GLY A 1 459 ? 19.689 0.141 2.902 1.00 96.44 459 GLY A O 1
ATOM 3621 N N . GLY A 1 460 ? 21.218 1.491 3.846 1.00 94.62 460 GLY A N 1
ATOM 3622 C CA . GLY A 1 460 ? 21.952 0.430 4.541 1.00 94.62 460 GLY A CA 1
ATOM 3623 C C . GLY A 1 460 ? 21.084 -0.462 5.434 1.00 94.62 460 GLY A C 1
ATOM 3624 O O . GLY A 1 460 ? 21.333 -1.660 5.514 1.00 94.62 460 GLY A O 1
ATOM 3625 N N . TYR A 1 461 ? 20.040 0.086 6.068 1.00 92.81 461 TYR A N 1
ATOM 3626 C CA . TYR A 1 461 ? 19.131 -0.703 6.906 1.00 92.81 461 TYR A CA 1
ATOM 3627 C C . TYR A 1 461 ? 18.366 -1.759 6.089 1.00 92.81 461 TYR A C 1
ATOM 3629 O O . TYR A 1 461 ? 18.339 -2.929 6.468 1.00 92.81 461 TYR A O 1
ATOM 3637 N N . ALA A 1 462 ? 17.803 -1.377 4.937 1.00 96.44 462 ALA A N 1
ATOM 3638 C CA . ALA A 1 462 ? 17.120 -2.309 4.041 1.00 96.44 462 ALA A CA 1
ATOM 3639 C C . ALA A 1 462 ? 18.109 -3.278 3.370 1.00 96.44 462 ALA A C 1
ATOM 3641 O O . ALA A 1 462 ? 17.844 -4.474 3.287 1.00 96.44 462 ALA A O 1
ATOM 3642 N N . GLN A 1 463 ? 19.287 -2.797 2.961 1.00 97.75 463 GLN A N 1
ATOM 3643 C CA . GLN A 1 463 ? 20.330 -3.619 2.329 1.00 97.75 463 GLN A CA 1
ATOM 3644 C C . GLN A 1 463 ? 20.835 -4.747 3.244 1.00 97.75 463 GLN A C 1
ATOM 3646 O O . GLN A 1 463 ? 21.118 -5.847 2.776 1.00 97.75 463 GLN A O 1
ATOM 3651 N N . GLN A 1 464 ? 20.852 -4.554 4.569 1.00 96.94 464 GLN A N 1
ATOM 3652 C CA . GLN A 1 464 ? 21.168 -5.631 5.522 1.00 96.94 464 GLN A CA 1
ATOM 3653 C C . GLN A 1 464 ? 20.202 -6.826 5.443 1.00 96.94 464 GLN A C 1
ATOM 3655 O O . GLN A 1 464 ? 20.561 -7.928 5.866 1.00 96.94 464 GLN A O 1
ATOM 3660 N N . LYS A 1 465 ? 18.989 -6.633 4.906 1.00 97.19 465 LYS A N 1
ATOM 3661 C CA . LYS A 1 465 ? 17.990 -7.692 4.704 1.00 97.19 465 LYS A CA 1
ATOM 3662 C C . LYS A 1 465 ? 18.265 -8.539 3.461 1.00 97.19 465 LYS A C 1
ATOM 3664 O O . LYS A 1 465 ? 17.687 -9.612 3.341 1.00 97.19 465 LYS A O 1
ATOM 3669 N N . LYS A 1 466 ? 19.212 -8.144 2.599 1.00 98.00 466 LYS A N 1
ATOM 3670 C CA . LYS A 1 466 ? 19.642 -8.912 1.415 1.00 98.00 466 LYS A CA 1
ATOM 3671 C C . LYS A 1 466 ? 20.016 -10.358 1.739 1.00 98.00 466 LYS A C 1
ATOM 3673 O O . LYS A 1 466 ? 19.692 -11.254 0.975 1.00 98.00 466 LYS A O 1
ATOM 3678 N N . LYS A 1 467 ? 20.627 -10.607 2.903 1.00 97.94 467 LYS A N 1
ATOM 3679 C CA . LYS A 1 467 ? 20.992 -11.959 3.372 1.00 97.94 467 LYS A CA 1
ATOM 3680 C C . LYS A 1 467 ? 19.801 -12.905 3.590 1.00 97.94 467 LYS A C 1
ATOM 3682 O O . LYS A 1 467 ? 20.008 -14.100 3.756 1.00 97.94 467 LYS A O 1
ATOM 3687 N N . LEU A 1 468 ? 18.582 -12.368 3.666 1.00 98.31 468 LEU A N 1
ATOM 3688 C CA . LEU A 1 468 ? 17.342 -13.131 3.829 1.00 98.31 468 LEU A CA 1
ATOM 3689 C C . LEU A 1 468 ? 16.708 -13.498 2.480 1.00 98.31 468 LEU A C 1
ATOM 3691 O O . LEU A 1 468 ? 15.699 -14.197 2.460 1.00 98.31 468 LEU A O 1
ATOM 3695 N N . ILE A 1 469 ? 17.273 -13.003 1.375 1.00 98.56 469 ILE A N 1
ATOM 3696 C CA . ILE A 1 469 ? 16.726 -13.124 0.029 1.00 98.56 469 ILE A CA 1
ATOM 3697 C C . ILE A 1 469 ? 17.650 -14.017 -0.800 1.00 98.56 469 ILE A C 1
ATOM 3699 O O . ILE A 1 469 ? 18.847 -13.759 -0.928 1.00 98.56 469 ILE A O 1
ATOM 3703 N N . ASP A 1 470 ? 17.077 -15.046 -1.409 1.00 97.94 470 ASP A N 1
ATOM 3704 C CA . ASP A 1 470 ? 17.722 -15.853 -2.433 1.00 97.94 470 ASP A CA 1
ATOM 3705 C C . ASP A 1 470 ? 17.824 -15.049 -3.739 1.00 97.94 470 ASP A C 1
ATOM 3707 O O . ASP A 1 470 ? 16.909 -15.024 -4.568 1.00 97.94 470 ASP A O 1
ATOM 3711 N N . ALA A 1 471 ? 18.962 -14.379 -3.914 1.00 96.31 471 ALA A N 1
ATOM 3712 C CA . ALA A 1 471 ? 19.267 -13.576 -5.095 1.00 96.31 471 ALA A CA 1
ATOM 3713 C C . ALA A 1 471 ? 19.504 -14.409 -6.374 1.00 96.31 471 ALA A C 1
ATOM 3715 O O . ALA A 1 471 ? 19.666 -13.829 -7.445 1.00 96.31 471 ALA A O 1
ATOM 3716 N N . SER A 1 472 ? 19.532 -15.748 -6.293 1.00 96.06 472 SER A N 1
ATOM 3717 C CA . SER A 1 472 ? 19.531 -16.605 -7.488 1.00 96.06 472 SER A CA 1
ATOM 3718 C C . SER A 1 472 ? 18.122 -16.752 -8.075 1.00 96.06 472 SER A C 1
ATOM 3720 O O . SER A 1 472 ? 17.946 -16.862 -9.290 1.00 96.06 472 SER A O 1
ATOM 3722 N N . ARG A 1 473 ? 17.101 -16.685 -7.213 1.00 96.12 473 ARG A N 1
ATOM 3723 C CA . ARG A 1 473 ? 15.684 -16.751 -7.578 1.00 96.12 473 ARG A CA 1
ATOM 3724 C C . ARG A 1 473 ? 15.093 -15.367 -7.837 1.00 96.12 473 ARG A C 1
ATOM 3726 O O . ARG A 1 473 ? 14.407 -15.169 -8.845 1.00 96.12 473 ARG A O 1
ATOM 3733 N N . HIS A 1 474 ? 15.333 -14.426 -6.930 1.00 98.44 474 HIS A N 1
ATOM 3734 C CA . HIS A 1 474 ? 14.747 -13.085 -6.924 1.00 98.44 474 HIS A CA 1
ATOM 3735 C C . HIS A 1 474 ? 15.717 -12.033 -7.461 1.00 98.44 474 HIS A C 1
ATOM 3737 O O . HIS A 1 474 ? 16.928 -12.224 -7.440 1.00 98.44 474 HIS A O 1
ATOM 3743 N N . ILE A 1 475 ? 15.187 -10.893 -7.905 1.00 98.62 475 ILE A N 1
ATOM 3744 C CA . ILE A 1 475 ? 16.007 -9.740 -8.289 1.00 98.62 475 ILE A CA 1
ATOM 3745 C C . ILE A 1 475 ? 16.068 -8.780 -7.104 1.00 98.62 475 ILE A C 1
ATOM 3747 O O . ILE A 1 475 ? 15.037 -8.418 -6.543 1.00 98.62 475 ILE A O 1
ATOM 3751 N N . VAL A 1 476 ? 17.271 -8.352 -6.727 1.00 98.69 476 VAL A N 1
ATOM 3752 C CA . VAL A 1 476 ? 17.489 -7.371 -5.658 1.00 98.69 476 VAL A CA 1
ATOM 3753 C C . VAL A 1 476 ? 18.064 -6.103 -6.275 1.00 98.69 476 VAL A C 1
ATOM 3755 O O . VAL A 1 476 ? 19.132 -6.147 -6.882 1.00 98.69 476 VAL A O 1
ATOM 3758 N N . LEU A 1 477 ? 17.362 -4.981 -6.116 1.00 98.50 477 LEU A N 1
ATOM 3759 C CA . LEU A 1 477 ? 17.798 -3.662 -6.565 1.00 98.50 477 LEU A CA 1
ATOM 3760 C C . LEU A 1 477 ? 18.102 -2.797 -5.342 1.00 98.50 477 LEU A C 1
ATOM 3762 O O . LEU A 1 477 ? 17.227 -2.507 -4.524 1.00 98.50 477 LEU A O 1
ATOM 3766 N N . GLU A 1 478 ? 19.361 -2.396 -5.215 1.00 98.25 478 GLU A N 1
ATOM 3767 C CA . GLU A 1 478 ? 19.858 -1.608 -4.091 1.00 98.25 478 GLU A CA 1
ATOM 3768 C C . GLU A 1 478 ? 20.050 -0.155 -4.529 1.00 98.25 478 GLU A C 1
ATOM 3770 O O . GLU A 1 478 ? 20.600 0.115 -5.593 1.00 98.25 478 GLU A O 1
ATOM 3775 N N . SER A 1 479 ? 19.610 0.789 -3.698 1.00 96.75 479 SER A N 1
ATOM 3776 C CA . SER A 1 479 ? 19.866 2.218 -3.905 1.00 96.75 479 SER A CA 1
ATOM 3777 C C . SER A 1 479 ? 20.140 2.907 -2.571 1.00 96.75 479 SER A C 1
ATOM 3779 O O . SER A 1 479 ? 19.936 2.334 -1.495 1.00 96.75 479 SER A O 1
ATOM 3781 N N . VAL A 1 480 ? 20.627 4.142 -2.621 1.00 96.12 480 VAL A N 1
ATOM 3782 C CA . VAL A 1 480 ? 20.760 5.009 -1.446 1.00 96.12 480 VAL A CA 1
ATOM 3783 C C . VAL A 1 480 ? 19.366 5.310 -0.870 1.00 96.12 480 VAL A C 1
ATOM 3785 O O . VAL A 1 480 ? 18.367 5.219 -1.566 1.00 96.12 480 VAL A O 1
ATOM 3788 N N . HIS A 1 481 ? 19.245 5.646 0.417 1.00 97.25 481 HIS A N 1
ATOM 3789 C CA . HIS A 1 481 ? 17.935 5.996 0.982 1.00 97.25 481 HIS A CA 1
ATOM 3790 C C . HIS A 1 481 ? 17.441 7.364 0.449 1.00 97.25 481 HIS A C 1
ATOM 3792 O O . HIS A 1 481 ? 18.246 8.303 0.393 1.00 97.25 481 HIS A O 1
ATOM 3798 N N . PRO A 1 482 ? 16.131 7.559 0.185 1.00 96.69 482 PRO A N 1
ATOM 3799 C CA . PRO A 1 482 ? 15.557 8.834 -0.282 1.00 96.69 482 PRO A CA 1
ATOM 3800 C C . PRO A 1 482 ? 15.560 9.973 0.755 1.00 96.69 482 PRO A C 1
ATOM 3802 O O . PRO A 1 482 ? 15.046 11.061 0.499 1.00 96.69 482 PRO A O 1
ATOM 3805 N N . SER A 1 483 ? 16.126 9.762 1.945 1.00 93.81 483 SER A N 1
ATOM 3806 C CA . SER A 1 483 ? 16.149 10.777 3.010 1.00 93.81 483 SER A CA 1
ATOM 3807 C C . SER A 1 483 ? 16.977 11.983 2.565 1.00 93.81 483 SER A C 1
ATOM 3809 O O . SER A 1 483 ? 18.001 11.787 1.908 1.00 93.81 483 SER A O 1
ATOM 3811 N N . PRO A 1 484 ? 16.631 13.220 2.969 1.00 90.19 484 PRO A N 1
ATOM 3812 C CA . PRO A 1 484 ? 17.470 14.393 2.721 1.00 90.19 484 PRO A CA 1
ATOM 3813 C C . PRO A 1 484 ? 18.939 14.212 3.134 1.00 90.19 484 PRO A C 1
ATOM 3815 O O . PRO A 1 484 ? 19.822 14.771 2.495 1.00 90.19 484 PRO A O 1
ATOM 3818 N N . LEU A 1 485 ? 19.211 13.387 4.152 1.00 91.38 485 LEU A N 1
ATOM 3819 C CA . LEU A 1 485 ? 20.568 13.096 4.628 1.00 91.38 485 LEU A CA 1
ATOM 3820 C C . LEU A 1 485 ? 21.424 12.338 3.605 1.00 91.38 485 LEU A C 1
ATOM 3822 O O . LEU A 1 485 ? 22.651 12.319 3.711 1.00 91.38 485 LEU A O 1
ATOM 3826 N N . SER A 1 486 ? 20.808 11.650 2.649 1.00 91.25 486 SER A N 1
ATOM 3827 C CA . SER A 1 486 ? 21.497 10.745 1.726 1.00 91.25 486 SER A CA 1
ATOM 3828 C C . SER A 1 486 ? 21.110 10.925 0.264 1.00 91.25 486 SER A C 1
ATOM 3830 O O . SER A 1 486 ? 21.851 10.464 -0.595 1.00 91.25 486 SER A O 1
ATOM 3832 N N . ALA A 1 487 ? 20.020 11.627 -0.046 1.00 93.44 487 ALA A N 1
ATOM 3833 C CA . ALA A 1 487 ? 19.468 11.650 -1.394 1.00 93.44 487 ALA A CA 1
ATOM 3834 C C . ALA A 1 487 ? 20.439 12.210 -2.452 1.00 93.44 487 ALA A C 1
ATOM 3836 O O . ALA A 1 487 ? 20.592 11.639 -3.531 1.00 93.44 487 ALA A O 1
ATOM 3837 N N . SER A 1 488 ? 21.174 13.272 -2.117 1.00 93.50 488 SER A N 1
ATOM 3838 C CA . SER A 1 488 ? 22.197 13.856 -2.996 1.00 93.50 488 SER A CA 1
ATOM 3839 C C . SER A 1 488 ? 23.417 12.955 -3.224 1.00 93.50 488 SER A C 1
ATOM 3841 O O . SER A 1 488 ? 24.204 13.222 -4.124 1.00 93.50 488 SER A O 1
ATOM 3843 N N . ARG A 1 489 ? 23.588 11.893 -2.425 1.00 92.25 489 ARG A N 1
ATOM 3844 C CA . ARG A 1 489 ? 24.728 10.964 -2.489 1.00 92.25 489 ARG A CA 1
ATOM 3845 C C . ARG A 1 489 ? 24.463 9.731 -3.360 1.00 92.25 489 ARG A C 1
ATOM 3847 O O . ARG A 1 489 ? 25.264 8.804 -3.326 1.00 92.25 489 ARG A O 1
ATOM 3854 N N . GLY A 1 490 ? 23.352 9.704 -4.100 1.00 91.88 490 GLY A N 1
ATOM 3855 C CA . GLY A 1 490 ? 23.055 8.631 -5.057 1.00 91.88 490 GLY A CA 1
ATOM 3856 C C . GLY A 1 490 ? 21.607 8.142 -5.092 1.00 91.88 490 GLY A C 1
ATOM 3857 O O . GLY A 1 490 ? 21.364 7.092 -5.670 1.00 91.88 490 GLY A O 1
ATOM 3858 N N . TRP A 1 491 ? 20.651 8.842 -4.465 1.00 97.75 491 TRP A N 1
ATOM 3859 C CA . TRP A 1 491 ? 19.225 8.570 -4.710 1.00 97.75 491 TRP A CA 1
ATOM 3860 C C . TRP A 1 491 ? 18.780 9.174 -6.040 1.00 97.75 491 TRP A C 1
ATOM 3862 O O . TRP A 1 491 ? 18.139 8.501 -6.837 1.00 97.75 491 TRP A O 1
ATOM 3872 N N . PHE A 1 492 ? 19.117 10.447 -6.268 1.00 97.81 492 PHE A N 1
ATOM 3873 C CA . PHE A 1 492 ? 18.757 11.124 -7.509 1.00 97.81 492 PHE A CA 1
ATOM 3874 C C . PHE A 1 492 ? 19.576 10.571 -8.677 1.00 97.81 492 PHE A C 1
ATOM 3876 O O . PHE A 1 492 ? 20.805 10.533 -8.593 1.00 97.81 492 PHE A O 1
ATOM 3883 N N . GLY A 1 493 ? 18.895 10.159 -9.745 1.00 97.25 493 GLY A N 1
ATOM 3884 C CA . GLY A 1 493 ? 19.487 9.489 -10.903 1.00 97.25 493 GLY A CA 1
ATOM 3885 C C . GLY A 1 493 ? 19.795 8.008 -10.672 1.00 97.25 493 GLY A C 1
ATOM 3886 O O . GLY A 1 493 ? 20.584 7.430 -11.418 1.00 97.25 493 GLY A O 1
ATOM 3887 N N . CYS A 1 494 ? 19.227 7.381 -9.635 1.00 97.06 494 CYS A N 1
ATOM 3888 C CA . CYS A 1 494 ? 19.397 5.941 -9.424 1.00 97.06 494 CYS A CA 1
ATOM 3889 C C . CYS A 1 494 ? 18.541 5.096 -10.375 1.00 97.06 494 CYS A C 1
ATOM 3891 O O . CYS A 1 494 ? 18.815 3.907 -10.532 1.00 97.06 494 CYS A O 1
ATOM 3893 N N . HIS A 1 495 ? 17.512 5.690 -10.989 1.00 97.62 495 HIS A N 1
ATOM 3894 C CA . HIS A 1 495 ? 16.626 5.059 -11.964 1.00 97.62 495 HIS A CA 1
ATOM 3895 C C . HIS A 1 495 ? 15.982 3.757 -11.460 1.00 97.62 495 HIS A C 1
ATOM 3897 O O . HIS A 1 495 ? 15.775 2.791 -12.199 1.00 97.62 495 HIS A O 1
ATOM 3903 N N . CYS A 1 496 ? 15.703 3.689 -10.153 1.00 97.88 496 CYS A N 1
ATOM 3904 C CA . CYS A 1 496 ? 15.264 2.448 -9.520 1.00 97.88 496 CYS A CA 1
ATOM 3905 C C . CYS A 1 496 ? 13.842 2.014 -9.921 1.00 97.88 496 CYS A C 1
ATOM 3907 O O . CYS A 1 496 ? 13.539 0.822 -9.834 1.00 97.88 496 CYS A O 1
ATOM 3909 N N . PHE A 1 497 ? 12.980 2.922 -10.391 1.00 98.62 497 PHE A N 1
ATOM 3910 C CA . PHE A 1 497 ? 11.603 2.603 -10.786 1.00 98.62 497 PHE A CA 1
ATOM 3911 C C . PHE A 1 497 ? 11.552 2.018 -12.199 1.00 98.62 497 PHE A C 1
ATOM 3913 O O . PHE A 1 497 ? 10.876 1.009 -12.429 1.00 98.62 497 PHE A O 1
ATOM 3920 N N . SER A 1 498 ? 12.305 2.598 -13.137 1.00 98.12 498 SER A N 1
ATOM 3921 C CA . SER A 1 498 ? 12.470 2.046 -14.484 1.00 98.12 498 SER A CA 1
ATOM 3922 C C . SER A 1 498 ? 13.259 0.733 -14.453 1.00 98.12 498 SER A C 1
ATOM 3924 O O . SER A 1 498 ? 12.840 -0.237 -15.087 1.00 98.12 498 SER A O 1
ATOM 3926 N N . ALA A 1 499 ? 14.313 0.635 -13.632 1.00 98.38 499 ALA A N 1
ATOM 3927 C CA . ALA A 1 499 ? 15.041 -0.614 -13.403 1.00 98.38 499 ALA A CA 1
ATOM 3928 C C . ALA A 1 499 ? 14.143 -1.708 -12.799 1.00 98.38 499 ALA A C 1
ATOM 3930 O O . ALA A 1 499 ? 14.216 -2.865 -13.217 1.00 98.38 499 ALA A O 1
ATOM 3931 N N . CYS A 1 500 ? 13.254 -1.355 -11.863 1.00 98.31 500 CYS A N 1
ATOM 3932 C CA . CYS A 1 500 ? 12.251 -2.278 -11.328 1.00 98.31 500 CYS A CA 1
ATOM 3933 C C . CYS A 1 500 ? 11.314 -2.790 -12.431 1.00 98.31 500 CYS A C 1
ATOM 3935 O O . CYS A 1 500 ? 11.106 -3.996 -12.556 1.00 98.31 500 CYS A O 1
ATOM 3937 N N . ASN A 1 501 ? 10.805 -1.900 -13.286 1.00 96.00 501 ASN A N 1
ATOM 3938 C CA . ASN A 1 501 ? 9.950 -2.295 -14.405 1.00 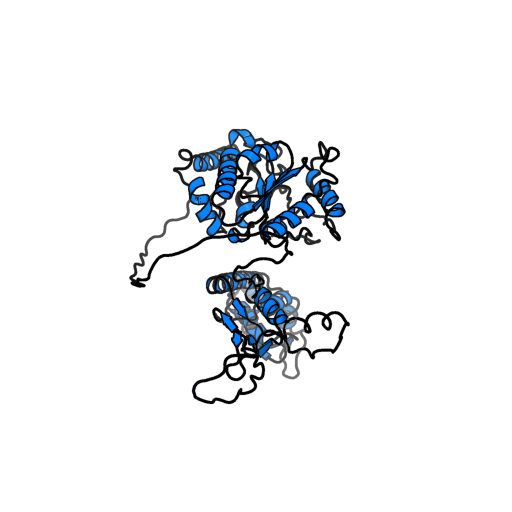96.00 501 ASN A CA 1
ATOM 3939 C C . ASN A 1 501 ? 10.683 -3.178 -15.422 1.00 96.00 501 ASN A C 1
ATOM 3941 O O . ASN A 1 501 ? 10.119 -4.179 -15.861 1.00 96.00 501 ASN A O 1
ATOM 3945 N N . ALA A 1 502 ? 11.943 -2.877 -15.736 1.00 94.81 502 ALA A N 1
ATOM 3946 C CA . ALA A 1 502 ? 12.772 -3.723 -16.589 1.00 94.81 502 ALA A CA 1
ATOM 3947 C C . ALA A 1 502 ? 12.997 -5.115 -15.968 1.00 94.81 502 ALA A C 1
ATOM 3949 O O . ALA A 1 502 ? 12.884 -6.133 -16.655 1.00 94.81 502 ALA A O 1
ATOM 3950 N N . ALA A 1 503 ? 13.248 -5.178 -14.657 1.00 94.19 503 ALA A N 1
ATOM 3951 C CA . ALA A 1 503 ? 13.381 -6.431 -13.920 1.00 94.19 503 ALA A CA 1
ATOM 3952 C C . ALA A 1 503 ? 12.080 -7.252 -13.957 1.00 94.19 503 ALA A C 1
ATOM 3954 O O . ALA A 1 503 ? 12.120 -8.441 -14.275 1.00 94.19 503 ALA A O 1
ATOM 3955 N N . LEU A 1 504 ? 10.924 -6.626 -13.712 1.00 82.56 504 LEU A N 1
ATOM 3956 C CA . LEU A 1 504 ? 9.613 -7.276 -13.807 1.00 82.56 504 LEU A CA 1
ATOM 3957 C C . LEU A 1 504 ? 9.359 -7.838 -15.210 1.00 82.56 504 LEU A C 1
ATOM 3959 O O . LEU A 1 504 ? 9.016 -9.014 -15.338 1.00 82.56 504 LEU A O 1
ATOM 3963 N N . GLN A 1 505 ? 9.607 -7.043 -16.254 1.00 79.38 505 GLN A N 1
ATOM 3964 C CA . GLN A 1 505 ? 9.468 -7.475 -17.648 1.00 79.38 505 GLN A CA 1
ATOM 3965 C C . GLN A 1 505 ? 10.376 -8.664 -17.969 1.00 79.38 505 GLN A C 1
ATOM 3967 O O . GLN A 1 505 ? 9.934 -9.615 -18.611 1.00 79.38 505 GLN A O 1
ATOM 3972 N N . SER A 1 506 ? 11.618 -8.659 -17.473 1.00 84.94 506 SER A N 1
ATOM 3973 C CA . SER A 1 506 ? 12.562 -9.769 -17.675 1.00 84.94 506 SER A CA 1
ATOM 3974 C C . SER A 1 506 ? 12.085 -11.090 -17.055 1.00 84.94 506 SER A C 1
ATOM 3976 O O . SER A 1 506 ? 12.460 -12.166 -17.515 1.00 84.94 506 SER A O 1
ATOM 3978 N N . MET A 1 507 ? 11.234 -11.015 -16.027 1.00 80.00 507 MET A N 1
ATOM 3979 C CA . M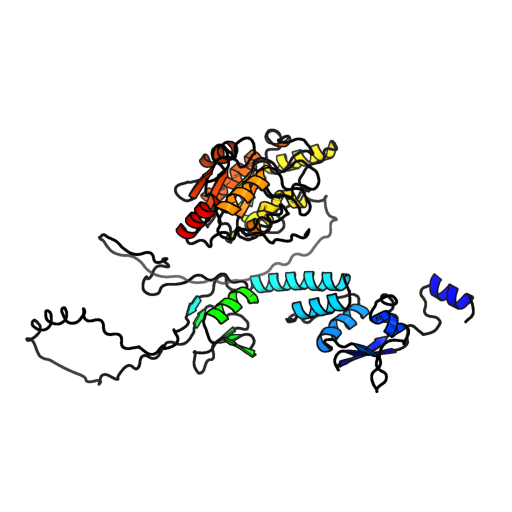ET A 1 507 ? 10.632 -12.164 -15.350 1.00 80.00 507 MET A CA 1
ATOM 3980 C C . MET A 1 507 ? 9.236 -12.522 -15.885 1.00 80.00 507 MET A C 1
ATOM 3982 O O . MET A 1 507 ? 8.616 -13.442 -15.359 1.00 80.00 507 MET A O 1
ATOM 3986 N N . GLY A 1 508 ? 8.731 -11.816 -16.904 1.00 70.38 508 GLY A N 1
ATOM 3987 C CA . GLY A 1 508 ? 7.385 -12.024 -17.450 1.00 70.38 508 GLY A CA 1
ATOM 3988 C C . GLY A 1 508 ? 6.256 -11.438 -16.596 1.00 70.38 508 GLY A C 1
ATOM 3989 O O . GLY A 1 508 ? 5.093 -11.771 -16.809 1.00 70.38 508 GLY A O 1
ATOM 3990 N N . HIS A 1 509 ? 6.570 -10.567 -15.634 1.00 71.06 509 HIS A N 1
ATOM 3991 C CA . HIS A 1 509 ? 5.567 -9.852 -14.850 1.00 71.06 509 HIS A CA 1
ATOM 3992 C C . HIS A 1 509 ? 5.126 -8.560 -15.542 1.00 71.06 509 HIS A C 1
ATOM 3994 O O . HIS A 1 509 ? 5.916 -7.877 -16.198 1.00 71.06 509 HIS A O 1
ATOM 4000 N N . LEU A 1 510 ? 3.864 -8.179 -15.321 1.00 68.56 510 LEU A N 1
ATOM 4001 C CA . LEU A 1 510 ? 3.373 -6.855 -15.691 1.00 68.56 510 LEU A CA 1
ATOM 4002 C C . LEU A 1 510 ? 4.164 -5.783 -14.913 1.00 68.56 510 LEU A C 1
ATOM 4004 O O . LEU A 1 510 ? 4.236 -5.889 -13.680 1.00 68.56 510 LEU A O 1
ATOM 4008 N N . PRO A 1 511 ? 4.697 -4.741 -15.579 1.00 80.00 511 PRO A N 1
ATOM 4009 C CA . PRO A 1 511 ? 5.333 -3.606 -14.913 1.00 80.00 511 PRO A CA 1
ATOM 4010 C C . PRO A 1 511 ? 4.450 -2.966 -13.834 1.00 80.00 511 PRO A C 1
ATOM 4012 O O . PRO A 1 511 ? 3.228 -3.130 -13.819 1.00 80.00 511 PRO A O 1
ATOM 4015 N N . MET A 1 512 ? 5.065 -2.212 -12.930 1.00 89.19 512 MET A N 1
ATOM 4016 C CA . MET A 1 512 ? 4.335 -1.296 -12.059 1.00 89.19 512 MET A CA 1
ATOM 4017 C C . MET A 1 512 ? 3.900 -0.065 -12.855 1.00 89.19 512 MET A C 1
ATOM 4019 O O . MET A 1 512 ? 4.701 0.558 -13.562 1.00 89.19 512 MET A O 1
ATOM 4023 N N . HIS A 1 513 ? 2.634 0.310 -12.701 1.00 92.12 513 HIS A N 1
ATOM 4024 C CA . HIS A 1 513 ? 2.137 1.619 -13.084 1.00 92.12 513 HIS A CA 1
ATOM 4025 C C . HIS A 1 513 ? 2.396 2.586 -11.926 1.00 92.12 513 HIS A C 1
ATOM 4027 O O . HIS A 1 513 ? 1.644 2.645 -10.952 1.00 92.12 513 HIS A O 1
ATOM 4033 N N . TRP A 1 514 ? 3.517 3.306 -12.012 1.00 94.38 514 TRP A N 1
ATOM 4034 C CA . TRP A 1 514 ? 3.990 4.177 -10.934 1.00 94.38 514 TRP A CA 1
ATOM 4035 C C . TRP A 1 514 ? 3.175 5.461 -10.772 1.00 94.38 514 TRP A C 1
ATOM 4037 O O . TRP A 1 514 ? 3.189 6.037 -9.685 1.00 94.38 514 TRP A O 1
ATOM 4047 N N . GLN A 1 515 ? 2.463 5.906 -11.812 1.00 96.12 515 GLN A N 1
ATOM 4048 C CA . GLN A 1 515 ? 1.581 7.067 -11.715 1.00 96.12 515 GLN A CA 1
ATOM 4049 C C . GLN A 1 515 ? 0.489 6.807 -10.673 1.00 96.12 515 GLN A C 1
ATOM 4051 O O . GLN A 1 515 ? -0.173 5.770 -10.667 1.00 96.12 515 GLN A O 1
ATOM 4056 N N . LEU A 1 516 ? 0.320 7.774 -9.780 1.00 91.06 516 LEU A N 1
ATOM 4057 C CA . LEU A 1 516 ? -0.716 7.762 -8.757 1.00 91.06 516 LEU A CA 1
ATOM 4058 C C . LEU A 1 516 ? -1.939 8.545 -9.257 1.00 91.06 516 LEU A C 1
ATOM 4060 O O . LEU A 1 516 ? -1.774 9.456 -10.080 1.00 91.06 516 LEU A O 1
ATOM 4064 N N . PRO A 1 517 ? -3.149 8.254 -8.747 1.00 90.25 517 PRO A N 1
ATOM 4065 C CA . PRO A 1 517 ? -4.277 9.168 -8.883 1.00 90.25 517 PRO A CA 1
ATOM 4066 C C . PRO A 1 517 ? -3.863 10.575 -8.436 1.00 90.25 517 PRO A C 1
ATOM 4068 O O . PRO A 1 517 ? -3.120 10.720 -7.472 1.00 90.25 517 PRO A O 1
ATOM 4071 N N . LEU A 1 518 ? -4.304 11.619 -9.143 1.00 88.81 518 LEU A N 1
ATOM 4072 C CA . LEU A 1 518 ? -3.970 12.999 -8.756 1.00 88.81 518 LEU A CA 1
ATOM 4073 C C . LEU A 1 518 ? -4.767 13.467 -7.531 1.00 88.81 518 LEU A C 1
ATOM 4075 O O . LEU A 1 518 ? -4.305 14.340 -6.794 1.00 88.81 518 LEU A O 1
ATOM 4079 N N . ASN A 1 519 ? -5.940 12.865 -7.325 1.00 86.75 519 ASN A N 1
ATOM 4080 C CA . ASN A 1 519 ? -6.801 13.065 -6.170 1.00 86.75 519 ASN A CA 1
ATOM 4081 C C . ASN A 1 519 ? -6.846 11.764 -5.366 1.00 86.75 519 ASN A C 1
ATOM 4083 O O . ASN A 1 519 ? -7.064 10.698 -5.942 1.00 86.75 519 ASN A O 1
ATOM 4087 N N . ALA A 1 520 ? -6.706 11.868 -4.048 1.00 78.25 520 ALA A N 1
ATOM 4088 C CA . ALA A 1 520 ? -6.957 10.771 -3.127 1.00 78.25 520 ALA A CA 1
ATOM 4089 C C . ALA A 1 520 ? -8.067 11.176 -2.163 1.00 78.25 520 ALA A C 1
ATOM 4091 O O . ALA A 1 520 ? -8.083 12.299 -1.663 1.00 78.25 520 ALA A O 1
ATOM 4092 N N . SER A 1 521 ? -8.979 10.249 -1.905 1.00 69.62 521 SER A N 1
ATOM 4093 C CA . SER A 1 521 ? -10.000 10.372 -0.870 1.00 69.62 521 SER A CA 1
ATOM 4094 C C . SER A 1 521 ? -9.620 9.458 0.289 1.00 69.62 521 SER A C 1
ATOM 4096 O O . SER A 1 521 ? -8.949 8.444 0.079 1.00 69.62 521 SER A O 1
ATOM 4098 N N . LEU A 1 522 ? -10.012 9.827 1.508 1.00 57.72 522 LEU A N 1
ATOM 4099 C CA . LEU A 1 522 ? -9.929 8.895 2.630 1.00 57.72 522 LEU A CA 1
ATOM 4100 C C . LEU A 1 522 ? -10.838 7.684 2.337 1.00 57.72 522 LEU A C 1
ATOM 4102 O O . LEU A 1 522 ? -11.909 7.893 1.759 1.00 57.72 522 LEU A O 1
ATOM 4106 N N . PRO A 1 523 ? -10.390 6.460 2.664 1.00 50.03 523 PRO A N 1
ATOM 4107 C CA . PRO A 1 523 ? -11.185 5.247 2.493 1.00 50.03 523 PRO A CA 1
ATOM 4108 C C . PRO A 1 523 ? -12.434 5.219 3.379 1.00 50.03 523 PRO A C 1
ATOM 4110 O O . PRO A 1 523 ? -12.430 5.876 4.449 1.00 50.03 523 PRO A O 1
#

Sequence (523 aa):
MSAAVTWLQNSLGIDVTGEWARHVHLNVGGTLYTTRRYTLRELKDHRIFGPILDGHAHRCEDGSFLIDRDGSLFRYIIAYLRDGRLSVPDNFVEWDMLLQEVRYYELPAMEKSVMDRFEFQQSVFRRQLPHGVYVWWPPASSHIEEGATDQTRALEKEHAEAAADAATRSSAGVAPSSCSSASLPIRIVPPLPGLTVEAASGRRVVFRETQVLEDLDQLVTVLLTAYGFSIQHWDAERGRGGCSRGNSREREGESLKGASRDDAIDLDASVSVALLESTFPPSEDCGAIDKAKHWRDFLAPITADSWRSGAFARIERFLDGEKEKGRVILPPATDIFNAFNSCPFRGLKVVLLGQDPYHDLHQAHGLCFSVLPEVALPPSLRNIYKELTTDIAGFQAPRHGYLQSWSEQGMLMLNATLTVEAHKANSHSKTSGWTAFTDAVIQHLSQHHPNRLVFLLWGGYAQQKKKLIDASRHIVLESVHPSPLSASRGWFGCHCFSACNAALQSMGHLPMHWQLPLNASLP